Protein AF-0000000073535174 (afdb_homodimer)

Structure (mmCIF, N/CA/C/O backbone):
data_AF-0000000073535174-model_v1
#
loop_
_entity.id
_entity.type
_entity.pdbx_description
1 polymer 'Uncharacterized protein'
#
loop_
_atom_site.group_PDB
_atom_site.id
_atom_site.type_symbol
_atom_site.label_atom_id
_atom_site.label_alt_id
_atom_site.label_comp_id
_atom_site.label_asym_id
_atom_site.label_entity_id
_atom_site.label_seq_id
_atom_site.pdbx_PDB_ins_code
_atom_site.Cartn_x
_atom_site.Cartn_y
_atom_site.Cartn_z
_atom_site.occupancy
_atom_site.B_iso_or_equiv
_atom_site.auth_seq_id
_atom_site.auth_comp_id
_atom_site.auth_asym_id
_atom_site.auth_atom_id
_atom_site.pdbx_PDB_model_num
ATOM 1 N N . MET A 1 1 ? -1.772 27.062 27.25 1 88.81 1 MET A N 1
ATOM 2 C CA . MET A 1 1 ? -2.336 25.906 26.547 1 88.81 1 MET A CA 1
ATOM 3 C C . MET A 1 1 ? -1.236 25.062 25.922 1 88.81 1 MET A C 1
ATOM 5 O O . MET A 1 1 ? -0.142 25.547 25.656 1 88.81 1 MET A O 1
ATOM 9 N N . ALA A 1 2 ? -1.555 23.75 25.703 1 88.81 2 ALA A N 1
ATOM 10 C CA . ALA A 1 2 ? -0.513 22.781 25.375 1 88.81 2 ALA A CA 1
ATOM 11 C C . ALA A 1 2 ? 0.214 23.172 24.094 1 88.81 2 ALA A C 1
ATOM 13 O O . ALA A 1 2 ? 1.387 22.844 23.906 1 88.81 2 ALA A O 1
ATOM 14 N N . LEU A 1 3 ? -0.51 24.016 23.172 1 96 3 LEU A N 1
ATOM 15 C CA . LEU A 1 3 ? 0.086 24.344 21.875 1 96 3 LEU A CA 1
ATOM 16 C C . LEU A 1 3 ? 0.037 25.844 21.609 1 96 3 LEU A C 1
ATOM 18 O O . LEU A 1 3 ? -0.04 26.281 20.453 1 96 3 LEU A O 1
ATOM 22 N N . GLU A 1 4 ? 0.015 26.594 22.703 1 95.62 4 GLU A N 1
ATOM 23 C CA . GLU A 1 4 ? 0.004 28.062 22.562 1 95.62 4 GLU A CA 1
ATOM 24 C C . GLU A 1 4 ? 1.199 28.547 21.75 1 95.62 4 GLU A C 1
ATOM 26 O O . GLU A 1 4 ? 2.34 28.156 22.016 1 95.62 4 GLU A O 1
ATOM 31 N N . GLY A 1 5 ? 0.875 29.344 20.719 1 95.44 5 GLY A N 1
ATOM 32 C CA . GLY A 1 5 ? 1.923 29.953 19.922 1 95.44 5 GLY A CA 1
ATOM 33 C C . GLY A 1 5 ? 2.439 29.031 18.828 1 95.44 5 GLY A C 1
ATOM 34 O O . GLY A 1 5 ? 3.311 29.422 18.047 1 95.44 5 GLY A O 1
ATOM 35 N N . ARG A 1 6 ? 1.952 27.859 18.781 1 97.12 6 ARG A N 1
ATOM 36 C CA . ARG A 1 6 ? 2.387 26.906 17.781 1 97.12 6 ARG A CA 1
ATOM 37 C C . ARG A 1 6 ? 1.513 26.984 16.531 1 97.12 6 ARG A C 1
ATOM 39 O O . ARG A 1 6 ? 0.347 27.375 16.609 1 97.12 6 ARG A O 1
ATOM 46 N N . VAL A 1 7 ? 2.09 26.641 15.398 1 98.5 7 VAL A N 1
ATOM 47 C CA . VAL A 1 7 ? 1.38 26.625 14.125 1 98.5 7 VAL A CA 1
ATOM 48 C C . VAL A 1 7 ? 1.222 25.188 13.641 1 98.5 7 VAL A C 1
ATOM 50 O O . VAL A 1 7 ? 2.197 24.438 13.578 1 98.5 7 VAL A O 1
ATOM 53 N N . ALA A 1 8 ? -0.012 24.844 13.289 1 98.62 8 ALA A N 1
ATOM 54 C CA . ALA A 1 8 ? -0.306 23.5 12.781 1 98.62 8 ALA A CA 1
ATOM 55 C C . ALA A 1 8 ? -1.042 23.562 11.445 1 98.62 8 ALA A C 1
ATOM 57 O O . ALA A 1 8 ? -1.991 24.344 11.289 1 98.62 8 ALA A O 1
ATOM 58 N N . VAL A 1 9 ? -0.609 22.781 10.492 1 98.75 9 VAL A N 1
ATOM 59 C CA . VAL A 1 9 ? -1.338 22.594 9.242 1 98.75 9 VAL A CA 1
ATOM 60 C C . VAL A 1 9 ? -2.152 21.312 9.312 1 98.75 9 VAL A C 1
ATOM 62 O O . VAL A 1 9 ? -1.6 20.219 9.531 1 98.75 9 VAL A O 1
ATOM 65 N N . ILE A 1 10 ? -3.439 21.406 9.188 1 98.31 10 ILE A N 1
ATOM 66 C CA . ILE A 1 10 ? -4.348 20.266 9.25 1 98.31 10 ILE A CA 1
ATOM 67 C C . ILE A 1 10 ? -5.09 20.125 7.922 1 98.31 10 ILE A C 1
ATOM 69 O O . ILE A 1 10 ? -5.957 20.953 7.602 1 98.31 10 ILE A O 1
ATOM 73 N N . THR A 1 11 ? -4.797 19.109 7.191 1 97 11 THR A N 1
ATOM 74 C CA . THR A 1 11 ? -5.5 18.875 5.938 1 97 11 THR A CA 1
ATOM 75 C C . THR A 1 11 ? -6.738 18.016 6.16 1 97 11 THR A C 1
ATOM 77 O O . THR A 1 11 ? -6.875 17.375 7.207 1 97 11 THR A O 1
ATOM 80 N N . GLY A 1 12 ? -7.664 18.094 5.18 1 94.62 12 GLY A N 1
ATOM 81 C CA . GLY A 1 12 ? -8.891 17.344 5.324 1 94.62 12 GLY A CA 1
ATOM 82 C C . GLY A 1 12 ? -9.812 17.875 6.402 1 94.62 12 GLY A C 1
ATOM 83 O O . GLY A 1 12 ? -10.656 17.156 6.93 1 94.62 12 GLY A O 1
ATOM 84 N N . ALA A 1 13 ? -9.734 19.094 6.75 1 95 13 ALA A N 1
ATOM 85 C CA . ALA A 1 13 ? -10.43 19.672 7.898 1 95 13 ALA A CA 1
ATOM 86 C C . ALA A 1 13 ? -11.93 19.766 7.633 1 95 13 ALA A C 1
ATOM 88 O O . ALA A 1 13 ? -12.719 19.938 8.562 1 95 13 ALA A O 1
ATOM 89 N N . THR A 1 14 ? -12.359 19.672 6.367 1 92.88 14 THR A N 1
ATOM 90 C CA . THR A 1 14 ? -13.789 19.734 6.062 1 92.88 14 THR A CA 1
ATOM 91 C C . THR A 1 14 ? -14.461 18.391 6.301 1 92.88 14 THR A C 1
ATOM 93 O O . THR A 1 14 ? -15.688 18.297 6.309 1 92.88 14 THR A O 1
ATOM 96 N N . GLY A 1 15 ? -13.711 17.344 6.465 1 90.81 15 GLY A N 1
ATOM 97 C CA . GLY A 1 15 ? -14.25 16.031 6.793 1 90.81 15 GLY A CA 1
ATOM 98 C C . GLY A 1 15 ? -14.438 15.82 8.281 1 90.81 15 GLY A C 1
ATOM 99 O O . GLY A 1 15 ? -14.016 16.656 9.094 1 90.81 15 GLY A O 1
ATOM 100 N N . ILE A 1 16 ? -14.953 14.641 8.664 1 87.94 16 ILE A N 1
ATOM 101 C CA . ILE A 1 16 ? -15.305 14.32 10.039 1 87.94 16 ILE A CA 1
ATOM 102 C C . ILE A 1 16 ? -14.039 14.258 10.898 1 87.94 16 ILE A C 1
ATOM 104 O O . ILE A 1 16 ? -13.961 14.906 11.945 1 87.94 16 ILE A O 1
ATOM 108 N N . VAL A 1 17 ? -13.031 13.539 10.461 1 90.81 17 VAL A N 1
ATOM 109 C CA . VAL A 1 17 ? -11.812 13.305 11.234 1 90.81 17 VAL A CA 1
ATOM 110 C C . VAL A 1 17 ? -11 14.594 11.312 1 90.81 17 VAL A C 1
ATOM 112 O O . VAL A 1 17 ? -10.609 15.023 12.406 1 90.81 17 VAL A O 1
ATOM 115 N N . GLY A 1 18 ? -10.805 15.266 10.18 1 94.88 18 GLY A N 1
ATOM 116 C CA . GLY A 1 18 ? -10.016 16.484 10.141 1 94.88 18 GLY A CA 1
ATOM 117 C C . GLY A 1 18 ? -10.625 17.625 10.938 1 94.88 18 GLY A C 1
ATOM 118 O O . GLY A 1 18 ? -9.898 18.422 11.539 1 94.88 18 GLY A O 1
ATOM 119 N N . GLU A 1 19 ? -11.914 17.656 10.875 1 94.94 19 GLU A N 1
ATOM 120 C CA . GLU A 1 19 ? -12.609 18.688 11.656 1 94.94 19 GLU A CA 1
ATOM 121 C C . GLU A 1 19 ? -12.359 18.5 13.156 1 94.94 19 GLU A C 1
ATOM 123 O O . GLU A 1 19 ? -12.109 19.469 13.875 1 94.94 19 GLU A O 1
ATOM 128 N N . GLY A 1 20 ? -12.461 17.234 13.594 1 94.12 20 GLY A N 1
ATOM 129 C CA . GLY A 1 20 ? -12.188 16.938 14.984 1 94.12 20 GLY A CA 1
ATOM 130 C C . GLY A 1 20 ? -10.781 17.297 15.414 1 94.12 20 GLY A C 1
ATOM 131 O O . GLY A 1 20 ? -10.578 17.828 16.516 1 94.12 20 GLY A O 1
ATOM 132 N N . ILE A 1 21 ? -9.859 17.094 14.57 1 96.12 21 ILE A N 1
ATOM 133 C CA . ILE A 1 21 ? -8.469 17.406 14.867 1 96.12 21 ILE A CA 1
ATOM 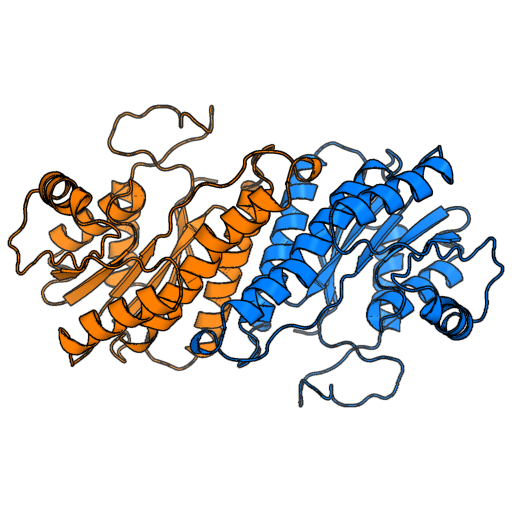134 C C . ILE A 1 21 ? -8.266 18.922 14.891 1 96.12 21 ILE A C 1
ATOM 136 O O . ILE A 1 21 ? -7.641 19.453 15.805 1 96.12 21 ILE A O 1
ATOM 140 N N . ALA A 1 22 ? -8.828 19.609 13.883 1 97.81 22 ALA A N 1
ATOM 141 C CA . ALA A 1 22 ? -8.711 21.062 13.82 1 97.81 22 ALA A CA 1
ATOM 142 C C . ALA A 1 22 ? -9.297 21.719 15.07 1 97.81 22 ALA A C 1
ATOM 144 O O . ALA A 1 22 ? -8.695 22.625 15.648 1 97.81 22 ALA A O 1
ATOM 145 N N . ARG A 1 23 ? -10.406 21.234 15.492 1 97.19 23 ARG A N 1
ATOM 146 C CA . ARG A 1 23 ? -11.047 21.75 16.703 1 97.19 23 ARG A CA 1
ATOM 147 C C . ARG A 1 23 ? -10.141 21.594 17.922 1 97.19 23 ARG A C 1
ATOM 149 O O . ARG A 1 23 ? -9.953 22.531 18.688 1 97.19 23 ARG A O 1
ATOM 156 N N . ALA A 1 24 ? -9.633 20.422 18.078 1 96.69 24 ALA A N 1
ATOM 157 C CA . ALA A 1 24 ? -8.773 20.125 19.219 1 96.69 24 ALA A CA 1
ATOM 158 C C . ALA A 1 24 ? -7.547 21.031 19.234 1 96.69 24 ALA A C 1
ATOM 160 O O . ALA A 1 24 ? -7.152 21.547 20.281 1 96.69 24 ALA A O 1
ATOM 161 N N . PHE A 1 25 ? -6.953 21.281 18.078 1 98.25 25 PHE A N 1
ATOM 162 C CA . PHE A 1 25 ? -5.75 22.109 18 1 98.25 25 PHE A CA 1
ATOM 163 C C . PHE A 1 25 ? -6.07 23.562 18.297 1 98.25 25 PHE A C 1
ATOM 165 O O . PHE A 1 25 ? -5.301 24.25 18.969 1 98.25 25 PHE A O 1
ATOM 172 N N . LEU A 1 26 ? -7.191 24.078 17.781 1 98.19 26 LEU A N 1
ATOM 173 C CA . LEU A 1 26 ? -7.629 25.422 18.109 1 98.19 26 LEU A CA 1
ATOM 174 C C . LEU A 1 26 ? -7.852 25.578 19.609 1 98.19 26 LEU A C 1
ATOM 176 O O . LEU A 1 26 ? -7.387 26.562 20.203 1 98.19 26 LEU A O 1
ATOM 180 N N . GLU A 1 27 ? -8.461 24.594 20.156 1 97.06 27 GLU A N 1
ATOM 181 C CA . GLU A 1 27 ? -8.766 24.625 21.594 1 97.06 27 GLU A CA 1
ATOM 182 C C . GLU A 1 27 ? -7.488 24.547 22.422 1 97.06 27 GLU A C 1
ATOM 184 O O . GLU A 1 27 ? -7.43 25.078 23.531 1 97.06 27 GLU A O 1
ATOM 189 N N . ALA A 1 28 ? -6.488 23.906 21.891 1 97.31 28 ALA A N 1
ATOM 190 C CA . ALA A 1 28 ? -5.215 23.766 22.594 1 97.31 28 ALA A CA 1
ATOM 191 C C . ALA A 1 28 ? -4.355 25.016 22.422 1 97.31 28 ALA A C 1
ATOM 193 O O . ALA A 1 28 ? -3.258 25.109 22.984 1 97.31 28 ALA A O 1
ATOM 194 N N . GLY A 1 29 ? -4.816 25.984 21.578 1 97.38 29 GLY A N 1
ATOM 195 C CA . GLY A 1 29 ? -4.164 27.281 21.516 1 97.38 29 GLY A CA 1
ATOM 196 C C . GLY A 1 29 ? -3.371 27.484 20.234 1 97.38 29 GLY A C 1
ATOM 197 O O . GLY A 1 29 ? -2.811 28.562 20 1 97.38 29 GLY A O 1
ATOM 198 N N . ALA A 1 30 ? -3.359 26.547 19.375 1 98.12 30 ALA A N 1
ATOM 199 C CA . ALA A 1 30 ? -2.564 26.625 18.156 1 98.12 30 ALA A CA 1
ATOM 200 C C . ALA A 1 30 ? -3.227 27.547 17.125 1 98.12 30 ALA A C 1
ATOM 202 O O . ALA A 1 30 ? -4.445 27.734 17.141 1 98.12 30 ALA A O 1
ATOM 203 N N . THR A 1 31 ? -2.428 28.172 16.312 1 98.5 31 THR A N 1
ATOM 204 C CA . THR A 1 31 ? -2.904 28.656 15.031 1 98.5 31 THR A CA 1
ATOM 205 C C . THR A 1 31 ? -3.041 27.516 14.031 1 98.5 31 THR A C 1
ATOM 207 O O . THR A 1 31 ? -2.109 26.734 13.844 1 98.5 31 THR A O 1
ATOM 210 N N . VAL A 1 32 ? -4.195 27.422 13.398 1 98.75 32 VAL A N 1
ATOM 211 C CA . VAL A 1 32 ? -4.473 26.297 12.508 1 98.75 32 VAL A CA 1
ATOM 212 C C . VAL A 1 32 ? -4.566 26.781 11.062 1 98.75 32 VAL A C 1
ATOM 214 O O . VAL A 1 32 ? -5.316 27.719 10.766 1 98.75 32 VAL A O 1
ATOM 217 N N . VAL A 1 33 ? -3.748 26.266 10.227 1 98.69 33 VAL A N 1
ATOM 218 C CA . VAL A 1 33 ? -3.91 26.375 8.781 1 98.69 33 VAL A CA 1
ATOM 219 C C . VAL A 1 33 ? -4.668 25.172 8.25 1 98.69 33 VAL A C 1
ATOM 221 O O . VAL A 1 33 ? -4.199 24.031 8.367 1 98.69 33 VAL A O 1
ATOM 224 N N . ALA A 1 34 ? -5.82 25.359 7.715 1 98.06 34 ALA A N 1
ATOM 225 C CA . ALA A 1 34 ? -6.668 24.297 7.184 1 98.06 34 ALA A CA 1
ATOM 226 C C . ALA A 1 34 ? -6.996 24.531 5.715 1 98.06 34 ALA A C 1
ATOM 228 O O . ALA A 1 34 ? -8.039 25.094 5.391 1 98.06 34 ALA A O 1
ATOM 229 N N . PRO A 1 35 ? -6.156 24.016 4.805 1 97.12 35 PRO A N 1
ATOM 230 C CA . PRO A 1 35 ? -6.449 24.219 3.383 1 97.12 35 PRO A CA 1
ATOM 231 C C . PRO A 1 35 ? -7.734 23.516 2.945 1 97.12 35 PRO A C 1
ATOM 233 O O . PRO A 1 35 ? -8.039 22.422 3.422 1 97.12 35 PRO A O 1
ATOM 236 N N . ILE A 1 36 ? -8.461 24.156 2.117 1 94.69 36 ILE A N 1
ATOM 237 C CA . ILE A 1 36 ? -9.688 23.594 1.566 1 94.69 36 ILE A CA 1
ATOM 238 C C . ILE A 1 36 ? -9.602 23.562 0.043 1 94.69 36 ILE A C 1
ATOM 240 O O . ILE A 1 36 ? -8.898 24.375 -0.565 1 94.69 36 ILE A O 1
ATOM 244 N N . ARG A 1 37 ? -10.25 22.609 -0.624 1 88 37 ARG A N 1
ATOM 245 C CA . ARG A 1 37 ? -10.133 22.406 -2.062 1 88 37 ARG A CA 1
ATOM 246 C C . ARG A 1 37 ? -11.047 23.359 -2.83 1 88 37 ARG A C 1
ATOM 248 O O . ARG A 1 37 ? -10.781 23.672 -3.992 1 88 37 ARG A O 1
ATOM 255 N N . SER A 1 38 ? -12.102 23.734 -2.148 1 87.81 38 SER A N 1
ATOM 256 C CA . SER A 1 38 ? -13.07 24.641 -2.768 1 87.81 38 SER A CA 1
ATOM 257 C C . SER A 1 38 ? -13.492 25.75 -1.8 1 87.81 38 SER A C 1
ATOM 259 O O . SER A 1 38 ? -13.773 25.469 -0.63 1 87.81 38 SER A O 1
ATOM 261 N N . ALA A 1 39 ? -13.641 26.938 -2.354 1 86.94 39 ALA A N 1
ATOM 262 C CA . ALA A 1 39 ? -13.969 28.109 -1.542 1 86.94 39 ALA A CA 1
ATOM 263 C C . ALA A 1 39 ? -15.344 27.953 -0.889 1 86.94 39 ALA A C 1
ATOM 265 O O . ALA A 1 39 ? -15.578 28.484 0.204 1 86.94 39 ALA A O 1
ATOM 266 N N . GLY A 1 40 ? -16.188 27.219 -1.513 1 90.31 40 GLY A N 1
ATOM 267 C CA . GLY A 1 40 ? -17.547 27.047 -1.026 1 90.31 40 GLY A CA 1
ATOM 268 C C . GLY A 1 40 ? -17.625 26.312 0.297 1 90.31 40 GLY A C 1
ATOM 269 O O . GLY A 1 40 ? -18.641 26.375 0.989 1 90.31 40 GLY A O 1
ATOM 270 N N . LYS A 1 41 ? -16.578 25.781 0.763 1 91.31 41 LYS A N 1
ATOM 271 C CA . LYS A 1 41 ? -16.594 24.984 1.982 1 91.31 41 LYS A CA 1
ATOM 272 C C . LYS A 1 41 ? -16.062 25.781 3.172 1 91.31 41 LYS A C 1
ATOM 274 O O . LYS A 1 41 ? -16.125 25.328 4.312 1 91.31 41 LYS A O 1
ATOM 279 N N . GLU A 1 42 ? -15.531 26.969 2.969 1 94 42 GLU A N 1
ATOM 280 C CA . GLU A 1 42 ? -14.859 27.734 4.02 1 94 42 GLU A CA 1
ATOM 281 C C . GLU A 1 42 ? -15.844 28.156 5.109 1 94 42 GLU A C 1
ATOM 283 O O . GLU A 1 42 ? -15.586 27.969 6.297 1 94 42 GLU A O 1
ATOM 288 N N . ALA A 1 43 ? -16.953 28.719 4.703 1 94.44 43 ALA A N 1
ATOM 289 C CA . ALA A 1 43 ? -17.938 29.203 5.672 1 94.44 43 ALA A CA 1
ATOM 290 C C . ALA A 1 43 ? -18.438 28.078 6.57 1 94.44 43 ALA A C 1
ATOM 292 O O . ALA A 1 43 ? -18.547 28.25 7.789 1 94.44 43 ALA A O 1
ATOM 293 N N . GLY A 1 44 ? -18.734 26.953 5.949 1 94.88 44 GLY A N 1
ATOM 294 C CA . GLY A 1 44 ? -19.156 25.797 6.723 1 94.88 44 GLY A CA 1
ATOM 295 C C . GLY A 1 44 ? -18.109 25.312 7.707 1 94.88 44 GLY A C 1
ATOM 296 O O . GLY A 1 44 ? -18.422 25 8.859 1 94.88 44 GLY A O 1
ATOM 297 N N . LEU A 1 45 ? -16.891 25.297 7.305 1 95.5 45 LEU A N 1
ATOM 298 C CA . LEU A 1 45 ? -15.805 24.859 8.18 1 95.5 45 LEU A CA 1
ATOM 299 C C . LEU A 1 45 ? -15.633 25.828 9.352 1 95.5 45 LEU A C 1
ATOM 301 O O . LEU A 1 45 ? -15.516 25.406 10.5 1 95.5 45 LEU A O 1
ATOM 305 N N . ARG A 1 46 ? -15.57 27.141 9.094 1 96.5 46 ARG A N 1
ATOM 306 C CA . ARG A 1 46 ? -15.406 28.156 10.141 1 96.5 46 ARG A CA 1
ATOM 307 C C . ARG A 1 46 ? -16.516 28.047 11.172 1 96.5 46 ARG A C 1
ATOM 309 O O . ARG A 1 46 ? -16.266 28.109 12.375 1 96.5 46 ARG A O 1
ATOM 316 N N . ALA A 1 47 ? -17.75 27.844 10.664 1 96.06 47 ALA A N 1
ATOM 317 C CA . ALA A 1 47 ? -18.891 27.703 11.57 1 96.06 47 ALA A CA 1
ATOM 318 C C . ALA A 1 47 ? -18.766 26.453 12.43 1 96.06 47 ALA A C 1
ATOM 320 O O . ALA A 1 47 ? -19 26.5 13.641 1 96.06 47 ALA A O 1
ATOM 321 N N . ALA A 1 48 ? -18.375 25.375 11.789 1 94.06 48 ALA A N 1
ATOM 322 C CA . ALA A 1 48 ? -18.234 24.094 12.492 1 94.06 48 ALA A CA 1
ATOM 323 C C . ALA A 1 48 ? -17.188 24.188 13.594 1 94.06 48 ALA A C 1
ATOM 325 O O . ALA A 1 48 ? -17.281 23.516 14.625 1 94.06 48 ALA A O 1
ATOM 326 N N . LEU A 1 49 ? -16.234 25.078 13.391 1 96.81 49 LEU A N 1
ATOM 327 C CA . LEU A 1 49 ? -15.117 25.188 14.328 1 96.81 49 LEU A CA 1
ATOM 328 C C . LEU A 1 49 ? -15.336 26.328 15.305 1 96.81 49 LEU A C 1
ATOM 330 O O . LEU A 1 49 ? -14.422 26.719 16.031 1 96.81 49 LEU A O 1
ATOM 334 N N . GLY A 1 50 ? -16.5 26.938 15.281 1 95.69 50 GLY A N 1
ATOM 335 C CA . GLY A 1 50 ? -16.875 27.953 16.25 1 95.69 50 GLY A CA 1
ATOM 336 C C . GLY A 1 50 ? -16.484 29.359 15.836 1 95.69 50 GLY A C 1
ATOM 337 O O . GLY A 1 50 ? -16.281 30.234 16.688 1 95.69 50 GLY A O 1
ATOM 338 N N . SER A 1 51 ? -16.172 29.531 14.602 1 95.31 51 SER A N 1
ATOM 339 C CA . SER A 1 51 ? -15.867 30.828 13.984 1 95.31 51 SER A CA 1
ATOM 340 C C . SER A 1 51 ? -14.719 31.516 14.703 1 95.31 51 SER A C 1
ATOM 342 O O . SER A 1 51 ? -14.844 32.688 15.117 1 95.31 51 SER A O 1
ATOM 344 N N . PRO A 1 52 ? -13.648 30.844 14.859 1 96.31 52 PRO A N 1
ATOM 345 C CA . PRO A 1 52 ? -12.484 31.484 15.484 1 96.31 52 PRO A CA 1
ATOM 346 C C . PRO A 1 52 ? -11.984 32.688 14.688 1 96.31 52 PRO A C 1
ATOM 348 O O . PRO A 1 52 ? -12.328 32.844 13.508 1 96.31 52 PRO A O 1
ATOM 351 N N . PRO A 1 53 ? -11.188 33.594 15.383 1 95.44 53 PRO A N 1
ATOM 352 C CA . PRO A 1 53 ? -10.602 34.719 14.656 1 95.44 53 PRO A CA 1
ATOM 353 C C . PRO A 1 53 ? -9.797 34.281 13.438 1 95.44 53 PRO A C 1
ATOM 355 O O . PRO A 1 53 ? -9.219 33.188 13.43 1 95.44 53 PRO A O 1
ATOM 358 N N . ALA A 1 54 ? -9.734 35.125 12.398 1 94.75 54 ALA A N 1
ATOM 359 C CA . ALA A 1 54 ? -9.086 34.844 11.125 1 94.75 54 ALA A CA 1
ATOM 360 C C . ALA A 1 54 ? -7.598 34.562 11.32 1 94.75 54 ALA A C 1
ATOM 362 O O . ALA A 1 54 ? -7 33.781 10.562 1 94.75 54 ALA A O 1
ATOM 363 N N . GLU A 1 55 ? -7.043 35.156 12.352 1 95.69 55 GLU A N 1
ATOM 364 C CA . GLU A 1 55 ? -5.617 34.969 12.617 1 95.69 55 GLU A CA 1
ATOM 365 C C . GLU A 1 55 ? -5.332 33.594 13.203 1 95.69 55 GLU A C 1
ATOM 367 O O . GLU A 1 55 ? -4.191 33.125 13.164 1 95.69 55 GLU A O 1
ATOM 372 N N . ARG A 1 56 ? -6.371 32.969 13.75 1 97.62 56 ARG A N 1
ATOM 373 C CA . ARG A 1 56 ? -6.195 31.688 14.414 1 97.62 56 ARG A CA 1
ATOM 374 C C . ARG A 1 56 ? -6.57 30.531 13.492 1 97.62 56 ARG A C 1
ATOM 376 O O . ARG A 1 56 ? -6.168 29.391 13.719 1 97.62 56 ARG A O 1
ATOM 383 N N . LEU A 1 57 ? -7.414 30.797 12.555 1 98.44 57 LEU A N 1
ATOM 384 C CA . LEU A 1 57 ? -7.797 29.828 11.531 1 98.44 57 LEU A CA 1
ATOM 385 C C . LEU A 1 57 ? -7.609 30.406 10.133 1 98.44 57 LEU A C 1
ATOM 387 O O . LEU A 1 57 ? -8.312 31.344 9.742 1 98.44 57 LEU A O 1
ATOM 391 N N . ILE A 1 58 ? -6.664 29.891 9.461 1 98.12 58 ILE A N 1
ATOM 392 C CA . ILE A 1 58 ? -6.34 30.297 8.102 1 98.12 58 ILE A CA 1
ATOM 393 C C . ILE A 1 58 ? -6.742 29.188 7.125 1 98.12 58 ILE A C 1
ATOM 395 O O . ILE A 1 58 ? -6.367 28.031 7.305 1 98.12 58 ILE A O 1
ATOM 399 N N . THR A 1 59 ? -7.496 29.516 6.062 1 97.69 59 THR A N 1
ATOM 400 C CA . THR A 1 59 ? -8.055 28.5 5.172 1 97.69 59 THR A CA 1
ATOM 401 C C . THR A 1 59 ? -7.684 28.797 3.723 1 97.69 59 THR A C 1
ATOM 403 O O . THR A 1 59 ? -8.555 29.109 2.904 1 97.69 59 THR A O 1
ATOM 406 N N . PRO A 1 60 ? -6.422 28.594 3.336 1 97.12 60 PRO A N 1
ATOM 407 C CA . PRO A 1 60 ? -6.121 28.781 1.913 1 97.12 60 PRO A CA 1
ATOM 408 C C . PRO A 1 60 ? -6.922 27.828 1.019 1 97.12 60 PRO A C 1
ATOM 410 O O . PRO A 1 60 ? -7.168 26.688 1.392 1 97.12 60 PRO A O 1
ATOM 413 N N . VAL A 1 61 ? -7.32 28.328 -0.165 1 95.69 61 VAL A N 1
ATOM 414 C CA . VAL A 1 61 ? -8.078 27.531 -1.133 1 95.69 61 VAL A CA 1
ATOM 415 C C . VAL A 1 61 ? -7.133 26.969 -2.188 1 95.69 61 VAL A C 1
ATOM 417 O O . VAL A 1 61 ? -6.645 27.703 -3.055 1 95.69 61 VAL A O 1
ATOM 420 N N . GLU A 1 62 ? -6.832 25.703 -2.076 1 93.44 62 GLU A N 1
ATOM 421 C CA . GLU A 1 62 ? -5.922 25 -2.971 1 93.44 62 GLU A CA 1
ATOM 422 C C . GLU A 1 62 ? -6.328 23.531 -3.137 1 93.44 62 GLU A C 1
ATOM 424 O O . GLU A 1 62 ? -6.578 22.844 -2.148 1 93.44 62 GLU A O 1
ATOM 429 N N . ASP A 1 63 ? -6.441 23.094 -4.449 1 91.75 63 ASP A N 1
ATOM 430 C CA . ASP A 1 63 ? -6.617 21.656 -4.676 1 91.75 63 ASP A CA 1
ATOM 431 C C . ASP A 1 63 ? -5.289 20.922 -4.543 1 91.75 63 ASP A C 1
ATOM 433 O O . ASP A 1 63 ? -4.52 20.828 -5.504 1 91.75 63 ASP A O 1
ATOM 437 N N . TYR A 1 64 ? -5.082 20.328 -3.408 1 90.94 64 TYR A N 1
ATOM 438 C CA . TYR A 1 64 ? -3.787 19.719 -3.133 1 90.94 64 TYR A CA 1
ATOM 439 C C . TYR A 1 64 ? -3.828 18.219 -3.393 1 90.94 64 TYR A C 1
ATOM 441 O O . TYR A 1 64 ? -3.023 17.469 -2.842 1 90.94 64 TYR A O 1
ATOM 449 N N . SER A 1 65 ? -4.812 17.719 -4.227 1 88.06 65 SER A N 1
ATOM 450 C CA . SER A 1 65 ? -4.918 16.297 -4.527 1 88.06 65 SER A CA 1
ATOM 451 C C . SER A 1 65 ? -3.932 15.883 -5.613 1 88.06 65 SER A C 1
ATOM 453 O O . SER A 1 65 ? -3.834 14.703 -5.953 1 88.06 65 SER A O 1
ATOM 455 N N . HIS A 1 66 ? -3.297 16.828 -6.191 1 92.31 66 HIS A N 1
ATOM 456 C CA . HIS A 1 66 ? -2.246 16.578 -7.168 1 92.31 66 HIS A CA 1
ATOM 457 C C . HIS A 1 66 ? -0.984 17.359 -6.848 1 92.31 66 HIS A C 1
ATOM 459 O O . HIS A 1 66 ? -1.035 18.344 -6.102 1 92.31 66 HIS A O 1
ATOM 465 N N . ILE A 1 67 ? 0.078 16.984 -7.422 1 92.69 67 ILE A N 1
ATOM 466 C CA . ILE A 1 67 ? 1.406 17.438 -7.035 1 92.69 67 ILE A CA 1
ATOM 467 C C . ILE A 1 67 ? 1.494 18.953 -7.199 1 92.69 67 ILE A C 1
ATOM 469 O O . ILE A 1 67 ? 1.983 19.656 -6.309 1 92.69 67 ILE A O 1
ATOM 473 N N . GLU A 1 68 ? 1.001 19.516 -8.273 1 93.81 68 GLU A N 1
ATOM 474 C CA . GLU A 1 68 ? 1.11 20.938 -8.523 1 93.81 68 GLU A CA 1
ATOM 475 C C . GLU A 1 68 ? 0.321 21.75 -7.496 1 93.81 68 GLU A C 1
ATOM 477 O O . GLU A 1 68 ? 0.805 22.766 -6.988 1 93.81 68 GLU A O 1
ATOM 482 N N . GLY A 1 69 ? -0.887 21.328 -7.266 1 94.81 69 GLY A N 1
ATOM 483 C CA . GLY A 1 69 ? -1.68 22 -6.242 1 94.81 69 GLY A CA 1
ATOM 484 C C . GLY A 1 69 ? -1.062 21.906 -4.859 1 94.81 69 GLY A C 1
ATOM 485 O O . GLY A 1 69 ? -1.069 22.891 -4.109 1 94.81 69 GLY A O 1
ATOM 486 N N . ALA A 1 70 ? -0.556 20.781 -4.512 1 96.31 70 ALA A N 1
ATOM 487 C CA . ALA A 1 70 ? 0.122 20.609 -3.229 1 96.31 70 ALA A CA 1
ATOM 488 C C . ALA A 1 70 ? 1.348 21.516 -3.131 1 96.31 70 ALA A C 1
ATOM 490 O O . ALA A 1 70 ? 1.62 22.094 -2.072 1 96.31 70 ALA A O 1
ATOM 491 N N . LYS A 1 71 ? 2.041 21.625 -4.207 1 96.31 71 LYS A N 1
ATOM 492 C CA . LYS A 1 71 ? 3.197 22.516 -4.242 1 96.31 71 LYS A CA 1
ATOM 493 C C . LYS A 1 71 ? 2.787 23.969 -3.963 1 96.31 71 LYS A C 1
ATOM 495 O O . LYS A 1 71 ? 3.467 24.672 -3.221 1 96.31 71 LYS A O 1
ATOM 500 N N . HIS A 1 72 ? 1.745 24.391 -4.57 1 97.5 72 HIS A N 1
ATOM 501 C CA . HIS A 1 72 ? 1.242 25.734 -4.328 1 97.5 72 HIS A CA 1
ATOM 502 C C . HIS A 1 72 ? 0.882 25.922 -2.859 1 97.5 72 HIS A C 1
ATOM 504 O O . HIS A 1 72 ? 1.154 26.984 -2.285 1 97.5 72 HIS A O 1
ATOM 510 N N . LEU A 1 73 ? 0.264 24.922 -2.301 1 97.81 73 LEU A N 1
ATOM 511 C CA . LEU A 1 73 ? -0.038 24.969 -0.875 1 97.81 73 LEU A CA 1
ATOM 512 C C . LEU A 1 73 ? 1.238 25.109 -0.054 1 97.81 73 LEU A C 1
ATOM 514 O O . LEU A 1 73 ? 1.297 25.922 0.87 1 97.81 73 LEU A O 1
ATOM 518 N N . GLY A 1 74 ? 2.23 24.344 -0.374 1 98.19 74 GLY A N 1
ATOM 519 C CA . GLY A 1 74 ? 3.514 24.453 0.299 1 98.19 74 GLY A CA 1
ATOM 520 C C . GLY A 1 74 ? 4.125 25.828 0.212 1 98.19 74 GLY A C 1
ATOM 521 O O . GLY A 1 74 ? 4.641 26.359 1.203 1 98.19 74 GLY A O 1
ATOM 522 N N . VAL A 1 75 ? 4.062 26.406 -0.971 1 98.12 75 VAL A N 1
ATOM 523 C CA . VAL A 1 75 ? 4.598 27.75 -1.184 1 98.12 75 VAL A CA 1
ATOM 524 C C . VAL A 1 75 ? 3.828 28.75 -0.327 1 98.12 75 VAL A C 1
ATOM 526 O O . VAL A 1 75 ? 4.43 29.594 0.347 1 98.12 75 VAL A O 1
ATOM 529 N N . TYR A 1 76 ? 2.57 28.625 -0.339 1 98.12 76 TYR A N 1
ATOM 530 C CA . TYR A 1 76 ? 1.736 29.531 0.456 1 98.12 76 TYR A CA 1
ATOM 531 C C . TYR A 1 76 ? 2.111 29.453 1.931 1 98.12 76 TYR A C 1
ATOM 533 O O . TYR A 1 76 ? 2.354 30.484 2.566 1 98.12 76 TYR A O 1
ATOM 541 N N . VAL A 1 77 ? 2.143 28.25 2.471 1 98.5 77 VAL A N 1
ATOM 542 C CA . VAL A 1 77 ? 2.438 28.047 3.887 1 98.5 77 VAL A CA 1
ATOM 543 C C . VAL A 1 77 ? 3.859 28.516 4.188 1 98.5 77 VAL A C 1
ATOM 545 O O . VAL A 1 77 ? 4.098 29.172 5.207 1 98.5 77 VAL A O 1
ATOM 548 N N . GLY A 1 78 ? 4.777 28.234 3.297 1 98.12 78 GLY A N 1
ATOM 549 C CA . GLY A 1 78 ? 6.168 28.625 3.473 1 98.12 78 GLY A CA 1
ATOM 550 C C . GLY A 1 78 ? 6.359 30.125 3.5 1 98.12 78 GLY A C 1
ATOM 551 O O . GLY A 1 78 ? 7.18 30.641 4.266 1 98.12 78 GLY A O 1
ATOM 552 N N . VAL A 1 79 ? 5.672 30.812 2.627 1 98.12 79 VAL A N 1
ATOM 553 C CA . VAL A 1 79 ? 5.766 32.281 2.555 1 98.12 79 VAL A CA 1
ATOM 554 C C . VAL A 1 79 ? 5.141 32.875 3.803 1 98.12 79 VAL A C 1
ATOM 556 O O . VAL A 1 79 ? 5.668 33.844 4.355 1 98.12 79 VAL A O 1
ATOM 559 N N . LYS A 1 80 ? 4.082 32.344 4.254 1 97.75 80 LYS A N 1
ATOM 560 C CA . LYS A 1 80 ? 3.367 32.875 5.402 1 97.75 80 LYS A CA 1
ATOM 561 C C . LYS A 1 80 ? 4.117 32.594 6.703 1 97.75 80 LYS A C 1
ATOM 563 O O . LYS A 1 80 ? 4.141 33.438 7.602 1 97.75 80 LYS A O 1
ATOM 568 N N . PHE A 1 81 ? 4.613 31.453 6.812 1 98 81 PHE A N 1
ATOM 569 C CA . PHE A 1 81 ? 5.359 31.047 7.996 1 98 81 PHE A CA 1
ATOM 570 C C . PHE A 1 81 ? 6.824 30.797 7.656 1 98 81 PHE A C 1
ATOM 572 O O . PHE A 1 81 ? 7.258 29.641 7.566 1 98 81 PHE A O 1
ATOM 579 N N . LYS A 1 82 ? 7.625 31.781 7.613 1 96.81 82 LYS A N 1
ATOM 580 C CA . LYS A 1 82 ? 9 31.766 7.109 1 96.81 82 LYS A CA 1
ATOM 581 C C . LYS A 1 82 ? 9.898 30.922 7.996 1 96.81 82 LYS A C 1
ATOM 583 O O . LYS A 1 82 ? 10.883 30.344 7.52 1 96.81 82 LYS A O 1
ATOM 588 N N . ASP A 1 83 ? 9.562 30.828 9.258 1 96.31 83 ASP A N 1
ATOM 589 C CA . ASP A 1 83 ? 10.391 30.062 10.18 1 96.31 83 ASP A CA 1
ATOM 590 C C . ASP A 1 83 ? 9.984 28.594 10.195 1 96.31 83 ASP A C 1
ATOM 592 O O . ASP A 1 83 ? 10.609 27.766 10.867 1 96.31 83 ASP A O 1
ATOM 596 N N . GLY A 1 84 ? 8.891 28.266 9.508 1 98 84 GLY A N 1
ATOM 597 C CA . GLY A 1 84 ? 8.375 26.891 9.492 1 98 84 GLY A CA 1
ATOM 598 C C . GLY A 1 84 ? 7.137 26.719 10.344 1 98 84 GLY A C 1
ATOM 599 O O . GLY A 1 84 ? 6.676 27.656 10.984 1 98 84 GLY A O 1
ATOM 600 N N . VAL A 1 85 ? 6.613 25.578 10.289 1 98.62 85 VAL A N 1
ATOM 601 C CA . VAL A 1 85 ? 5.445 25.234 11.094 1 98.62 85 VAL A CA 1
ATOM 602 C C . VAL A 1 85 ? 5.824 24.188 12.133 1 98.62 85 VAL A C 1
ATOM 604 O O . VAL A 1 85 ? 6.84 23.5 11.992 1 98.62 85 VAL A O 1
ATOM 607 N N . ASP A 1 86 ? 5.023 24.062 13.141 1 97.81 86 ASP A N 1
ATOM 608 C CA . ASP A 1 86 ? 5.336 23.172 14.242 1 97.81 86 ASP A CA 1
ATOM 609 C C . ASP A 1 86 ? 4.785 21.766 13.984 1 97.81 86 ASP A C 1
ATOM 611 O O . ASP A 1 86 ? 5.457 20.766 14.266 1 97.81 86 ASP A O 1
ATOM 615 N N . HIS A 1 87 ? 3.6 21.703 13.469 1 97.75 87 HIS A N 1
ATOM 616 C CA . HIS A 1 87 ? 2.939 20.422 13.297 1 97.75 87 HIS A CA 1
ATOM 617 C C . HIS A 1 87 ? 2.205 20.344 11.961 1 97.75 87 HIS A C 1
ATOM 619 O O . HIS A 1 87 ? 1.62 21.344 11.516 1 97.75 87 HIS A O 1
ATOM 625 N N . VAL A 1 88 ? 2.248 19.25 11.367 1 98.25 88 VAL A N 1
ATOM 626 C CA . VAL A 1 88 ? 1.38 18.891 10.258 1 98.25 88 VAL A CA 1
ATOM 627 C C . VAL A 1 88 ? 0.599 17.625 10.602 1 98.25 88 VAL A C 1
ATOM 629 O O . VAL A 1 88 ? 1.173 16.641 11.078 1 98.25 88 VAL A O 1
ATOM 632 N N . VAL A 1 89 ? -0.687 17.656 10.461 1 97.56 89 VAL A N 1
ATOM 633 C CA . VAL A 1 89 ? -1.525 16.469 10.531 1 97.56 89 VAL A CA 1
ATOM 634 C C . VAL A 1 89 ? -2.189 16.234 9.18 1 97.56 89 VAL A C 1
ATOM 636 O O . VAL A 1 89 ? -3.074 16.984 8.766 1 97.56 89 VAL A O 1
ATOM 639 N N . ALA A 1 90 ? -1.762 15.219 8.539 1 96.94 90 ALA A N 1
ATOM 640 C CA . ALA A 1 90 ? -2.197 14.922 7.18 1 96.94 90 ALA A CA 1
ATOM 641 C C . ALA A 1 90 ? -3.354 13.922 7.18 1 96.94 90 ALA A C 1
ATOM 643 O O . ALA A 1 90 ? -3.143 12.719 7.328 1 96.94 90 ALA A O 1
ATOM 644 N N . CYS A 1 91 ? -4.488 14.453 7.016 1 92.06 91 CYS A N 1
ATOM 645 C CA . CYS A 1 91 ? -5.707 13.672 6.836 1 92.06 91 CYS A CA 1
ATOM 646 C C . CYS A 1 91 ? -6.152 13.68 5.379 1 92.06 91 CYS A C 1
ATOM 648 O O . CYS A 1 91 ? -6.195 14.734 4.746 1 92.06 91 CYS A O 1
ATOM 650 N N . THR A 1 92 ? -6.293 12.461 4.887 1 80.19 92 THR A N 1
ATOM 651 C CA . THR A 1 92 ? -6.805 12.375 3.523 1 80.19 92 THR A CA 1
ATOM 652 C C . THR A 1 92 ? -8.148 11.648 3.498 1 80.19 92 THR A C 1
ATOM 654 O O . THR A 1 92 ? -8.391 10.758 4.312 1 80.19 92 THR A O 1
ATOM 657 N N . GLY A 1 93 ? -8.969 12.211 2.758 1 74.19 93 GLY A N 1
ATOM 658 C CA . GLY A 1 93 ? -10.242 11.562 2.51 1 74.19 93 GLY A CA 1
ATOM 659 C C . GLY A 1 93 ? -10.289 10.805 1.196 1 74.19 93 GLY A C 1
ATOM 660 O O . GLY A 1 93 ? -9.242 10.406 0.672 1 74.19 93 GLY A O 1
ATOM 661 N N . GLY A 1 94 ? -11.391 10.484 0.844 1 70.31 94 GLY A N 1
ATOM 662 C CA . GLY A 1 94 ? -11.625 9.898 -0.466 1 70.31 94 GLY A CA 1
ATOM 663 C C . GLY A 1 94 ? -12.414 8.602 -0.406 1 70.31 94 GLY A C 1
ATOM 664 O O . GLY A 1 94 ? -12.453 7.938 0.632 1 70.31 94 GLY A O 1
ATOM 665 N N . MET A 1 95 ? -13.023 8.383 -1.463 1 73.31 95 MET A N 1
ATOM 666 C CA . MET A 1 95 ? -13.883 7.207 -1.607 1 73.31 95 MET A CA 1
ATOM 667 C C . MET A 1 95 ? -13.07 5.984 -2.008 1 73.31 95 MET A C 1
ATOM 669 O O . MET A 1 95 ? -12.109 6.094 -2.773 1 73.31 95 MET A O 1
ATOM 673 N N . VAL A 1 96 ? -13.289 4.941 -1.364 1 84.12 96 VAL A N 1
ATOM 674 C CA . VAL A 1 96 ? -12.672 3.672 -1.729 1 84.12 96 VAL A CA 1
ATOM 675 C C . VAL A 1 96 ? -13.758 2.66 -2.1 1 84.12 96 VAL A C 1
ATOM 677 O O . VAL A 1 96 ? -14.734 2.496 -1.37 1 84.12 96 VAL A O 1
ATOM 680 N N . GLN A 1 97 ? -13.625 2.113 -3.266 1 83 97 GLN A N 1
ATOM 681 C CA . GLN A 1 97 ? -14.539 1.053 -3.688 1 83 97 GLN A CA 1
ATOM 682 C C . GLN A 1 97 ? -14.594 -0.067 -2.652 1 83 97 GLN A C 1
ATOM 684 O O . GLN A 1 97 ? -13.555 -0.586 -2.234 1 83 97 GLN A O 1
ATOM 689 N N . MET A 1 98 ? -15.789 -0.337 -2.275 1 83.5 98 MET A N 1
ATOM 690 C CA . MET A 1 98 ? -15.969 -1.477 -1.38 1 83.5 98 MET A CA 1
ATOM 691 C C . MET A 1 98 ? -16.094 -2.775 -2.17 1 83.5 98 MET A C 1
ATOM 693 O O . MET A 1 98 ? -16.516 -2.766 -3.328 1 83.5 98 MET A O 1
ATOM 697 N N . GLY A 1 99 ? -15.703 -3.875 -1.508 1 88.56 99 GLY A N 1
ATOM 698 C CA . GLY A 1 99 ? -15.852 -5.18 -2.137 1 88.56 99 GLY A CA 1
ATOM 699 C C . GLY A 1 99 ? -14.656 -6.082 -1.925 1 88.56 99 GLY A C 1
ATOM 700 O O . GLY A 1 99 ? -13.695 -5.703 -1.252 1 88.56 99 GLY A O 1
ATOM 701 N N . LEU A 1 100 ? -14.828 -7.242 -2.473 1 92.06 100 LEU A N 1
ATOM 702 C CA . LEU A 1 100 ? -13.781 -8.258 -2.412 1 92.06 100 LEU A CA 1
ATOM 703 C C . LEU A 1 100 ? -12.664 -7.941 -3.4 1 92.06 100 LEU A C 1
ATOM 705 O O . LEU A 1 100 ? -12.82 -7.078 -4.27 1 92.06 100 LEU A O 1
ATOM 709 N N . VAL A 1 101 ? -11.539 -8.664 -3.197 1 93.81 101 VAL A N 1
ATOM 710 C CA . VAL A 1 101 ? -10.422 -8.5 -4.117 1 93.81 101 VAL A CA 1
ATOM 711 C C . VAL A 1 101 ? -10.883 -8.742 -5.551 1 93.81 101 VAL A C 1
ATOM 713 O O . VAL A 1 101 ? -10.508 -8.008 -6.469 1 93.81 101 VAL A O 1
ATOM 716 N N . THR A 1 102 ? -11.812 -9.688 -5.773 1 92.88 102 THR A N 1
ATOM 717 C CA . THR A 1 102 ? -12.281 -10.086 -7.094 1 92.88 102 THR A CA 1
ATOM 718 C C . THR A 1 102 ? -13.156 -9 -7.707 1 92.88 102 THR A C 1
ATOM 720 O O . THR A 1 102 ? -13.445 -9.023 -8.906 1 92.88 102 THR A O 1
ATOM 723 N N . GLN A 1 103 ? -13.523 -8.055 -6.918 1 93.38 103 GLN A N 1
ATOM 724 C CA . GLN A 1 103 ? -14.461 -7.043 -7.383 1 93.38 103 GLN A CA 1
ATOM 725 C C . GLN A 1 103 ? -13.742 -5.719 -7.66 1 93.38 103 GLN A C 1
ATOM 727 O O . GLN A 1 103 ? -14.359 -4.77 -8.148 1 93.38 103 GLN A O 1
ATOM 732 N N . ILE A 1 104 ? -12.492 -5.707 -7.359 1 94.94 104 ILE A N 1
ATOM 733 C CA . ILE A 1 104 ? -11.734 -4.484 -7.602 1 94.94 104 ILE A CA 1
ATOM 734 C C . ILE A 1 104 ? -11.625 -4.23 -9.102 1 94.94 104 ILE A C 1
ATOM 736 O O . ILE A 1 104 ? -11.258 -5.129 -9.867 1 94.94 104 ILE A O 1
ATOM 740 N N . THR A 1 105 ? -12.023 -3.055 -9.562 1 95.94 105 THR A N 1
ATOM 741 C CA . THR A 1 105 ? -11.867 -2.629 -10.945 1 95.94 105 THR A CA 1
ATOM 742 C C . THR A 1 105 ? -10.633 -1.742 -11.102 1 95.94 105 THR A C 1
ATOM 744 O O . THR A 1 105 ? -10.141 -1.178 -10.125 1 95.94 105 THR A O 1
ATOM 747 N N . THR A 1 106 ? -10.156 -1.689 -12.359 1 96.12 106 THR A N 1
ATOM 748 C CA . THR A 1 106 ? -9.031 -0.802 -12.633 1 96.12 106 THR A CA 1
ATOM 749 C C . THR A 1 106 ? -9.375 0.637 -12.258 1 96.12 106 THR A C 1
ATOM 751 O O . THR A 1 106 ? -8.555 1.348 -11.68 1 96.12 106 THR A O 1
ATOM 754 N N . GLU A 1 107 ? -10.547 1.037 -12.609 1 95.69 107 GLU A N 1
ATOM 755 C CA . GLU A 1 107 ? -10.992 2.393 -12.305 1 95.69 107 GLU A CA 1
ATOM 756 C C . GLU A 1 107 ? -11.055 2.623 -10.797 1 95.69 107 GLU A C 1
ATOM 758 O O . GLU A 1 107 ? -10.586 3.648 -10.297 1 95.69 107 GLU A O 1
ATOM 763 N N . GLY A 1 108 ? -11.648 1.721 -10.047 1 94.88 108 GLY A N 1
ATOM 764 C CA . GLY A 1 108 ? -11.703 1.816 -8.602 1 94.88 108 GLY A CA 1
ATOM 765 C C . GLY A 1 108 ? -10.336 1.873 -7.953 1 94.88 108 GLY A C 1
ATOM 766 O O . GLY A 1 108 ? -10.102 2.666 -7.039 1 94.88 108 GLY A O 1
ATOM 767 N N . PHE A 1 109 ? -9.477 1.069 -8.461 1 96.56 109 PHE A N 1
ATOM 768 C CA . PHE A 1 109 ? -8.109 1.039 -7.973 1 96.56 109 PHE A CA 1
ATOM 769 C C . PHE A 1 109 ? -7.422 2.383 -8.195 1 96.56 109 PHE A C 1
ATOM 771 O O . PHE A 1 109 ? -6.855 2.961 -7.266 1 96.56 109 PHE A O 1
ATOM 778 N N . ASN A 1 110 ? -7.488 2.82 -9.43 1 96 110 ASN A N 1
ATOM 779 C CA . ASN A 1 110 ? -6.832 4.078 -9.766 1 96 110 ASN A CA 1
ATOM 780 C C . ASN A 1 110 ? -7.367 5.234 -8.93 1 96 110 ASN A C 1
ATOM 782 O O . ASN A 1 110 ? -6.594 6.062 -8.438 1 96 110 ASN A O 1
ATOM 786 N N . GLN A 1 111 ? -8.602 5.285 -8.797 1 94.19 111 GLN A N 1
ATOM 787 C CA . GLN A 1 111 ? -9.219 6.352 -8.008 1 94.19 111 GLN A CA 1
ATOM 788 C C . GLN A 1 111 ? -8.758 6.297 -6.555 1 94.19 111 GLN A C 1
ATOM 790 O O . GLN A 1 111 ? -8.375 7.316 -5.98 1 94.19 111 GLN A O 1
ATOM 795 N N . ALA A 1 112 ? -8.781 5.133 -5.949 1 93.44 112 ALA A N 1
ATOM 796 C CA . ALA A 1 112 ? -8.398 4.965 -4.551 1 93.44 112 ALA A CA 1
ATOM 797 C C . ALA A 1 112 ? -6.93 5.328 -4.344 1 93.44 112 ALA A C 1
ATOM 799 O O . ALA A 1 112 ? -6.586 6.047 -3.398 1 93.44 112 ALA A O 1
ATOM 800 N N . MET A 1 113 ? -6.09 4.832 -5.238 1 95.81 113 MET A N 1
ATOM 801 C CA . MET A 1 113 ? -4.66 5.105 -5.121 1 95.81 113 MET A CA 1
ATOM 802 C C . MET A 1 113 ? -4.375 6.594 -5.285 1 95.81 113 MET A C 1
ATOM 804 O O . MET A 1 113 ? -3.506 7.145 -4.605 1 95.81 113 MET A O 1
ATOM 808 N N . HIS A 1 114 ? -5.059 7.191 -6.152 1 94.12 114 HIS A N 1
ATOM 809 C CA . HIS A 1 114 ? -4.859 8.617 -6.375 1 94.12 114 HIS A CA 1
ATOM 810 C C . HIS A 1 114 ? -5.352 9.438 -5.188 1 94.12 114 HIS A C 1
ATOM 812 O O . HIS A 1 114 ? -4.617 10.273 -4.66 1 94.12 114 HIS A O 1
ATOM 818 N N . ASP A 1 115 ? -6.492 9.172 -4.758 1 90.31 115 ASP A N 1
ATOM 819 C CA . ASP A 1 115 ? -7.121 10 -3.73 1 90.31 115 ASP A CA 1
ATOM 820 C C . ASP A 1 115 ? -6.473 9.773 -2.367 1 90.31 115 ASP A C 1
ATOM 822 O O . ASP A 1 115 ? -6.188 10.727 -1.641 1 90.31 115 ASP A O 1
ATOM 826 N N . ARG A 1 116 ? -6.18 8.547 -2.08 1 92.06 116 ARG A N 1
ATOM 827 C CA . ARG A 1 116 ? -5.805 8.227 -0.706 1 92.06 116 ARG A CA 1
ATOM 828 C C . ARG A 1 116 ? -4.289 8.125 -0.561 1 92.06 116 ARG A C 1
ATOM 830 O O . ARG A 1 116 ? -3.73 8.508 0.469 1 92.06 116 ARG A O 1
ATOM 837 N N . VAL A 1 117 ? -3.664 7.645 -1.558 1 95.69 117 VAL A N 1
ATOM 838 C CA . VAL A 1 117 ? -2.24 7.363 -1.415 1 95.69 117 VAL A CA 1
ATOM 839 C C . VAL A 1 117 ? -1.425 8.5 -2.027 1 95.69 117 VAL A C 1
ATOM 841 O O . VAL A 1 117 ? -0.617 9.133 -1.344 1 95.69 117 VAL A O 1
ATOM 844 N N . LEU A 1 118 ? -1.678 8.773 -3.307 1 96.25 118 LEU A N 1
ATOM 845 C CA . LEU A 1 118 ? -0.946 9.867 -3.939 1 96.25 118 LEU A CA 1
ATOM 846 C C . LEU A 1 118 ? -1.193 11.18 -3.209 1 96.25 118 LEU A C 1
ATOM 848 O O . LEU A 1 118 ? -0.283 12 -3.07 1 96.25 118 LEU A O 1
ATOM 852 N N . GLY A 1 119 ? -2.391 11.375 -2.805 1 94.69 119 GLY A N 1
ATOM 853 C CA . GLY A 1 119 ? -2.693 12.57 -2.031 1 94.69 119 GLY A CA 1
ATOM 854 C C . GLY A 1 119 ? -1.779 12.75 -0.833 1 94.69 119 GLY A C 1
ATOM 855 O O . GLY A 1 119 ? -1.303 13.859 -0.573 1 94.69 119 GLY A O 1
ATOM 856 N N . GLN A 1 120 ? -1.528 11.68 -0.103 1 95.88 120 GLN A N 1
ATOM 857 C CA . GLN A 1 120 ? -0.646 11.719 1.059 1 95.88 120 GLN A CA 1
ATOM 858 C C . GLN A 1 120 ? 0.79 12.031 0.647 1 95.88 120 GLN A C 1
ATOM 860 O O . 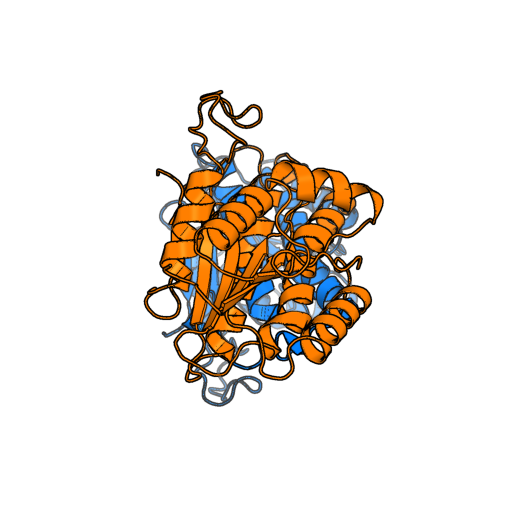GLN A 1 120 ? 1.507 12.734 1.36 1 95.88 120 GLN A O 1
ATOM 865 N N . ILE A 1 121 ? 1.172 11.477 -0.419 1 96.81 121 ILE A N 1
ATOM 866 C CA . ILE A 1 121 ? 2.512 11.75 -0.928 1 96.81 121 ILE A CA 1
ATOM 867 C C . ILE A 1 121 ? 2.646 13.234 -1.267 1 96.81 121 ILE A C 1
ATOM 869 O O . ILE A 1 121 ? 3.639 13.867 -0.908 1 96.81 121 ILE A O 1
ATOM 873 N N . CYS A 1 122 ? 1.672 13.781 -1.985 1 96.81 122 CYS A N 1
ATOM 874 C CA . CYS A 1 122 ? 1.66 15.195 -2.35 1 96.81 122 CYS A CA 1
ATOM 875 C C . CYS A 1 122 ? 1.779 16.078 -1.113 1 96.81 122 CYS A C 1
ATOM 877 O O . CYS A 1 122 ? 2.568 17.016 -1.096 1 96.81 122 CYS A O 1
ATOM 879 N N . LEU A 1 123 ? 1.067 15.711 -0.126 1 96.81 123 LEU A N 1
ATOM 880 C CA . LEU A 1 123 ? 1.086 16.5 1.107 1 96.81 123 LEU A CA 1
ATOM 881 C C . LEU A 1 123 ? 2.453 16.406 1.779 1 96.81 123 LEU A C 1
ATOM 883 O O . LEU A 1 123 ? 2.977 17.422 2.25 1 96.81 123 LEU A O 1
ATOM 887 N N . ALA A 1 124 ? 2.953 15.227 1.866 1 97 124 ALA A N 1
ATOM 888 C CA . ALA A 1 124 ? 4.27 15.055 2.473 1 97 124 ALA A CA 1
ATOM 889 C C . ALA A 1 124 ? 5.328 15.875 1.738 1 97 124 ALA A C 1
ATOM 891 O O . ALA A 1 124 ? 6.184 16.5 2.367 1 97 124 ALA A O 1
ATOM 892 N N . GLN A 1 125 ? 5.262 15.883 0.434 1 97.25 125 GLN A N 1
ATOM 893 C CA . GLN A 1 125 ? 6.215 16.641 -0.372 1 97.25 125 GLN A CA 1
ATOM 894 C C . GLN A 1 125 ? 6.105 18.141 -0.088 1 97.25 125 GLN A C 1
ATOM 896 O O . GLN A 1 125 ? 7.117 18.844 -0.018 1 97.25 125 GLN A O 1
ATOM 901 N N . ALA A 1 126 ? 4.922 18.562 0.072 1 97.56 126 ALA A N 1
ATOM 902 C CA . ALA A 1 126 ? 4.66 19.984 0.174 1 97.56 126 ALA A CA 1
ATOM 903 C C . ALA A 1 126 ? 4.918 20.5 1.591 1 97.56 126 ALA A C 1
ATOM 905 O O . ALA A 1 126 ? 5.363 21.625 1.78 1 97.56 126 ALA A O 1
ATOM 906 N N . LEU A 1 127 ? 4.652 19.641 2.613 1 98.25 127 LEU A N 1
ATOM 907 C CA . LEU A 1 127 ? 4.496 20.203 3.947 1 98.25 127 LEU A CA 1
ATOM 908 C C . LEU A 1 127 ? 5.578 19.688 4.891 1 98.25 127 LEU A C 1
ATOM 910 O O . LEU A 1 127 ? 5.977 20.375 5.828 1 98.25 127 LEU A O 1
ATOM 914 N N . ALA A 1 128 ? 6.07 18.484 4.684 1 97.25 128 ALA A N 1
ATOM 915 C CA . ALA A 1 128 ? 7.066 17.922 5.586 1 97.25 128 ALA A CA 1
ATOM 916 C C . ALA A 1 128 ? 8.32 18.781 5.633 1 97.25 128 ALA A C 1
ATOM 918 O O . ALA A 1 128 ? 8.875 19.031 6.707 1 97.25 128 ALA A O 1
ATOM 919 N N . PRO A 1 129 ? 8.766 19.344 4.469 1 97.06 129 PRO A N 1
ATOM 920 C CA . PRO A 1 129 ? 9.992 20.156 4.484 1 97.06 129 PRO A CA 1
ATOM 921 C C . PRO A 1 129 ? 9.812 21.484 5.23 1 97.06 129 PRO A C 1
ATOM 923 O O . PRO A 1 129 ? 10.789 22.172 5.516 1 97.06 129 PRO A O 1
ATOM 926 N N . LEU A 1 130 ? 8.594 21.844 5.535 1 98.19 130 LEU A N 1
ATOM 927 C CA . LEU A 1 130 ? 8.312 23.125 6.164 1 98.19 130 LEU A CA 1
ATOM 928 C C . LEU A 1 130 ? 8.344 23 7.684 1 98.19 130 LEU A C 1
ATOM 930 O O . LEU A 1 130 ? 8.25 24.016 8.391 1 98.19 130 LEU A O 1
ATOM 934 N N . LEU A 1 131 ? 8.508 21.766 8.195 1 97.81 131 LEU A N 1
ATOM 935 C CA . LEU A 1 131 ? 8.578 21.594 9.641 1 97.81 131 LEU A CA 1
ATOM 936 C C . LEU A 1 131 ? 9.828 22.266 10.211 1 97.81 131 LEU A C 1
ATOM 938 O O . LEU A 1 131 ? 10.906 22.172 9.625 1 97.81 131 LEU A O 1
ATOM 942 N N . LYS A 1 132 ? 9.602 22.938 11.312 1 97 132 LYS A N 1
ATOM 943 C CA . LYS A 1 132 ? 10.773 23.422 12.047 1 97 132 LYS A CA 1
ATOM 944 C C . LYS A 1 132 ? 11.711 22.281 12.406 1 97 132 LYS A C 1
ATOM 946 O O . LYS A 1 132 ? 11.258 21.188 12.773 1 97 132 LYS A O 1
ATOM 951 N N . ALA A 1 133 ? 12.938 22.547 12.375 1 95 133 ALA A N 1
ATOM 952 C CA . ALA A 1 133 ? 13.93 21.547 12.727 1 95 133 ALA A CA 1
ATOM 953 C C . ALA A 1 133 ? 14.125 21.469 14.242 1 95 133 ALA A C 1
ATOM 955 O O . ALA A 1 133 ? 15.211 21.734 14.75 1 95 133 ALA A O 1
ATOM 956 N N . GLU A 1 134 ? 13.102 21 14.906 1 93.19 134 GLU A N 1
ATOM 957 C CA . GLU A 1 134 ? 13.07 20.891 16.359 1 93.19 134 GLU A CA 1
ATOM 958 C C . GLU A 1 134 ? 12.375 19.609 16.812 1 93.19 134 GLU A C 1
ATOM 960 O O . GLU A 1 134 ? 11.477 19.109 16.125 1 93.19 134 GLU A O 1
ATOM 965 N N . PRO A 1 135 ? 12.727 19.141 17.953 1 91.75 135 PRO A N 1
ATOM 966 C CA . PRO A 1 135 ? 12.125 17.906 18.453 1 91.75 135 PRO A CA 1
ATOM 967 C C . PRO A 1 135 ? 10.633 18.047 18.734 1 91.75 135 PRO A C 1
ATOM 969 O O . PRO A 1 135 ? 9.914 17.047 18.812 1 91.75 135 PRO A O 1
ATOM 972 N N . SER A 1 136 ? 10.281 19.266 18.906 1 91.94 136 SER A N 1
ATOM 973 C CA . SER A 1 136 ? 8.875 19.516 19.219 1 91.94 136 SER A CA 1
ATOM 974 C C . SER A 1 136 ? 8.023 19.547 17.953 1 91.94 136 SER A C 1
ATOM 976 O O . SER A 1 136 ? 6.797 19.641 18.031 1 91.94 136 SER A O 1
ATOM 978 N N . SER A 1 137 ? 8.586 19.469 16.766 1 95.44 137 SER A N 1
ATOM 979 C CA . SER A 1 137 ? 7.855 19.516 15.5 1 95.44 137 SER A CA 1
ATOM 980 C C . SER A 1 137 ? 7.523 18.109 15.008 1 95.44 137 SER A C 1
ATOM 982 O O . SER A 1 137 ? 8.305 17.188 15.195 1 95.44 137 SER A O 1
ATOM 984 N N . SER A 1 138 ? 6.305 18 14.422 1 95.75 138 SER A N 1
ATOM 985 C CA . SER A 1 138 ? 5.922 16.656 14.023 1 95.75 138 SER A CA 1
ATOM 986 C C . SER A 1 138 ? 5.078 16.672 12.758 1 95.75 138 SER A C 1
ATOM 988 O O . SER A 1 138 ? 4.363 17.641 12.484 1 95.75 138 SER A O 1
ATOM 990 N N . TYR A 1 139 ? 5.262 15.664 11.992 1 96.38 139 TYR A N 1
ATOM 991 C CA . TYR A 1 139 ? 4.383 15.273 10.898 1 96.38 139 TYR A CA 1
ATOM 992 C C . TYR A 1 139 ? 3.59 14.023 11.25 1 96.38 139 TYR A C 1
ATOM 994 O O . TYR A 1 139 ? 4.164 12.945 11.414 1 96.38 139 TYR A O 1
ATOM 1002 N N . THR A 1 140 ? 2.295 14.164 11.367 1 95.62 140 THR A N 1
ATOM 1003 C CA . THR A 1 140 ? 1.439 13.039 11.742 1 95.62 140 THR A CA 1
ATOM 1004 C C . THR A 1 140 ? 0.547 12.625 10.578 1 95.62 140 THR A C 1
ATOM 1006 O O . THR A 1 140 ? -0.208 13.445 10.047 1 95.62 140 THR A O 1
ATOM 1009 N N . VAL A 1 141 ? 0.656 11.367 10.188 1 95.44 141 VAL A N 1
ATOM 1010 C CA . VAL A 1 141 ? -0.197 10.812 9.141 1 95.44 141 VAL A CA 1
ATOM 1011 C C . VAL A 1 141 ? -1.371 10.062 9.773 1 95.44 141 VAL A C 1
ATOM 1013 O O . VAL A 1 141 ? -1.18 9.219 10.648 1 95.44 141 VAL A O 1
ATOM 1016 N N . ILE A 1 142 ? -2.551 10.445 9.336 1 92.56 142 ILE A N 1
ATOM 1017 C CA . ILE A 1 142 ? -3.734 9.703 9.758 1 92.56 142 ILE A CA 1
ATOM 1018 C C . ILE A 1 142 ? -3.982 8.531 8.812 1 92.56 142 ILE A C 1
ATOM 1020 O O . ILE A 1 142 ? -4.137 8.727 7.605 1 92.56 142 ILE A O 1
ATOM 1024 N N . THR A 1 143 ? -3.975 7.414 9.344 1 86.19 143 THR A N 1
ATOM 1025 C CA . THR A 1 143 ? -4.18 6.219 8.531 1 86.19 143 THR A CA 1
ATOM 1026 C C . THR A 1 143 ? -5.316 5.371 9.102 1 86.19 143 THR A C 1
ATOM 1028 O O . THR A 1 143 ? -6.012 5.797 10.023 1 86.19 143 THR A O 1
ATOM 1031 N N . GLY A 1 144 ? -5.668 4.328 8.43 1 79.56 144 GLY A N 1
ATOM 1032 C CA . GLY A 1 144 ? -6.684 3.389 8.883 1 79.56 144 GLY A CA 1
ATOM 1033 C C . GLY A 1 144 ? -6.102 2.088 9.406 1 79.56 144 GLY A C 1
ATOM 1034 O O . GLY A 1 144 ? -4.883 1.923 9.453 1 79.56 144 GLY A O 1
ATOM 1035 N N . ARG A 1 145 ? -7.102 1.24 9.789 1 70.12 145 ARG A N 1
ATOM 1036 C CA . ARG A 1 145 ? -6.723 -0.047 10.359 1 70.12 145 ARG A CA 1
ATOM 1037 C C . ARG A 1 145 ? -5.93 -0.879 9.359 1 70.12 145 ARG A C 1
ATOM 1039 O O . ARG A 1 145 ? -6.219 -0.863 8.164 1 70.12 145 ARG A O 1
ATOM 1046 N N . LEU A 1 146 ? -4.703 -1.345 9.867 1 61.72 146 LEU A N 1
ATOM 1047 C CA . LEU A 1 146 ? -3.896 -2.305 9.125 1 61.72 146 LEU A CA 1
ATOM 1048 C C . LEU A 1 146 ? -4.004 -3.697 9.742 1 61.72 146 LEU A C 1
ATOM 1050 O O . LEU A 1 146 ? -4.32 -3.834 10.922 1 61.72 146 LEU A O 1
ATOM 1054 N N . GLY A 1 147 ? -3.725 -4.719 8.953 1 54.84 147 GLY A N 1
ATOM 1055 C CA . GLY A 1 147 ? -3.533 -6.066 9.461 1 54.84 147 GLY A CA 1
ATOM 1056 C C . GLY A 1 147 ? -4.828 -6.852 9.57 1 54.84 147 GLY A C 1
ATOM 1057 O O . GLY A 1 147 ? -5.855 -6.438 9.031 1 54.84 147 GLY A O 1
ATOM 1058 N N . GLU A 1 148 ? -4.699 -7.941 10.266 1 46.19 148 GLU A N 1
ATOM 1059 C CA . GLU A 1 148 ? -5.703 -8.992 10.438 1 46.19 148 GLU A CA 1
ATOM 1060 C C . GLU A 1 148 ? -7.031 -8.414 10.914 1 46.19 148 GLU A C 1
ATOM 1062 O O . GLU A 1 148 ? -8.094 -8.969 10.617 1 46.19 148 GLU A O 1
ATOM 1067 N N . THR A 1 149 ? -6.855 -7.387 11.594 1 46.5 149 THR A N 1
ATOM 1068 C CA . THR A 1 149 ? -8.094 -6.918 12.203 1 46.5 149 THR A CA 1
ATOM 1069 C C . THR A 1 149 ? -8.867 -6.023 11.234 1 46.5 149 THR A C 1
ATOM 1071 O O . THR A 1 149 ? -10 -5.625 11.516 1 46.5 149 THR A O 1
ATOM 1074 N N . CYS A 1 150 ? -8.156 -5.566 10.281 1 50.44 150 CYS A N 1
ATOM 1075 C CA . CYS A 1 150 ? -8.812 -4.6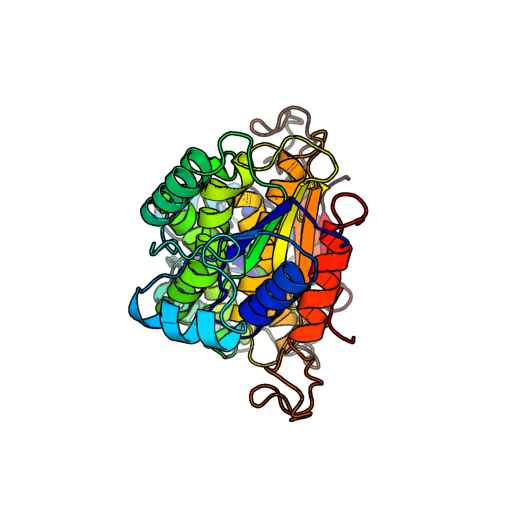25 9.383 1 50.44 150 CYS A CA 1
ATOM 1076 C C . CYS A 1 150 ? -9.68 -5.355 8.359 1 50.44 150 CYS A C 1
ATOM 1078 O O . CYS A 1 150 ? -10.438 -4.73 7.621 1 50.44 150 CYS A O 1
ATOM 1080 N N . THR A 1 151 ? -9.508 -6.652 8.297 1 52.69 151 THR A N 1
ATOM 1081 C CA . THR A 1 151 ? -10.133 -7.168 7.082 1 52.69 151 THR A CA 1
ATOM 1082 C C . THR A 1 151 ? -11.656 -7.082 7.18 1 52.69 151 THR A C 1
ATOM 1084 O O . THR A 1 151 ? -12.281 -7.898 7.859 1 52.69 151 THR A O 1
ATOM 1087 N N . MET A 1 152 ? -12.055 -5.84 6.961 1 57.41 152 MET A N 1
ATOM 1088 C CA . MET A 1 152 ? -13.484 -5.84 6.656 1 57.41 152 MET A CA 1
ATOM 1089 C C . MET A 1 152 ? -13.789 -6.75 5.469 1 57.41 152 MET A C 1
ATOM 1091 O O . MET A 1 152 ? -13.102 -6.699 4.449 1 57.41 152 MET A O 1
ATOM 1095 N N . PRO A 1 153 ? -14.516 -7.789 5.695 1 60.62 153 PRO A N 1
ATOM 1096 C CA . PRO A 1 153 ? -14.805 -8.742 4.621 1 60.62 153 PRO A CA 1
ATOM 1097 C C . PRO A 1 153 ? -15.031 -8.062 3.271 1 60.62 153 PRO A C 1
ATOM 1099 O O . PRO A 1 153 ? -14.711 -8.641 2.227 1 60.62 153 PRO A O 1
ATOM 1102 N N . ASP A 1 154 ? -15.32 -6.793 3.297 1 74.12 154 ASP A N 1
ATOM 1103 C CA . ASP A 1 154 ? -15.633 -6.102 2.053 1 74.12 154 ASP A CA 1
ATOM 1104 C C . ASP A 1 154 ? -14.812 -4.816 1.918 1 74.12 154 ASP A C 1
ATOM 1106 O O . ASP A 1 154 ? -15.297 -3.82 1.379 1 74.12 154 ASP A O 1
ATOM 1110 N N . GLY A 1 155 ? -13.539 -5.004 2.291 1 84.38 155 GLY A N 1
ATOM 1111 C CA . GLY A 1 155 ? -12.734 -3.795 2.273 1 84.38 155 GLY A CA 1
ATOM 1112 C C . GLY A 1 155 ? -11.344 -4.012 1.711 1 84.38 155 GLY A C 1
ATOM 1113 O O . GLY A 1 155 ? -10.359 -3.514 2.262 1 84.38 155 GLY A O 1
ATOM 1114 N N . ALA A 1 156 ? -11.352 -4.777 0.59 1 90 156 ALA A N 1
ATOM 1115 C CA . ALA A 1 156 ? -10.047 -5.168 0.06 1 90 156 ALA A CA 1
ATOM 1116 C C . ALA A 1 156 ? -9.211 -3.943 -0.308 1 90 156 ALA A C 1
ATOM 1118 O O . ALA A 1 156 ? -8.047 -3.838 0.081 1 90 156 ALA A O 1
ATOM 1119 N N . LEU A 1 157 ? -9.836 -3.07 -1.036 1 91.38 157 LEU A N 1
ATOM 1120 C CA . LEU A 1 157 ? -9.078 -1.909 -1.495 1 91.38 157 LEU A CA 1
ATOM 1121 C C . LEU A 1 157 ? -8.75 -0.983 -0.331 1 91.38 157 LEU A C 1
ATOM 1123 O O . LEU A 1 157 ? -7.73 -0.287 -0.358 1 91.38 157 LEU A O 1
ATOM 1127 N N . PHE A 1 158 ? -9.539 -0.956 0.698 1 87.62 158 PHE A N 1
ATOM 1128 C CA . PHE A 1 158 ? -9.219 -0.189 1.896 1 87.62 158 PHE A CA 1
ATOM 1129 C C . PHE A 1 158 ? -7.945 -0.715 2.549 1 87.62 158 PHE A C 1
ATOM 1131 O O . PHE A 1 158 ? -7.09 0.066 2.967 1 87.62 158 PHE A O 1
ATOM 1138 N N . SER A 1 159 ? -7.91 -2.016 2.623 1 88 159 SER A N 1
ATOM 1139 C CA . SER A 1 159 ? -6.719 -2.643 3.186 1 88 159 SER A CA 1
ATOM 1140 C C . SER A 1 159 ? -5.465 -2.234 2.416 1 88 159 SER A C 1
ATOM 1142 O O . SER A 1 159 ? -4.445 -1.895 3.018 1 88 159 SER A O 1
ATOM 1144 N N . VAL A 1 160 ? -5.578 -2.266 1.132 1 93 160 VAL A N 1
ATOM 1145 C CA . VAL A 1 160 ? -4.453 -1.937 0.265 1 93 160 VAL A CA 1
ATOM 1146 C C . VAL A 1 160 ? -4.051 -0.477 0.471 1 93 160 VAL A C 1
ATOM 1148 O O . VAL A 1 160 ? -2.871 -0.17 0.647 1 93 160 VAL A O 1
ATOM 1151 N N . CYS A 1 161 ? -4.98 0.416 0.468 1 92.44 161 CYS A N 1
ATOM 1152 C CA . CYS A 1 161 ? -4.715 1.842 0.626 1 92.44 161 CYS A CA 1
ATOM 1153 C C . CYS A 1 161 ? -4.07 2.131 1.977 1 92.44 161 CYS A C 1
ATOM 1155 O O . CYS A 1 161 ? -3.078 2.855 2.053 1 92.44 161 CYS A O 1
ATOM 1157 N N . ASN A 1 162 ? -4.691 1.61 2.988 1 89.38 162 ASN A N 1
ATOM 1158 C CA . ASN A 1 162 ? -4.172 1.861 4.328 1 89.38 162 ASN A CA 1
ATOM 1159 C C . ASN A 1 162 ? -2.736 1.365 4.477 1 89.38 162 ASN A C 1
ATOM 1161 O O . ASN A 1 162 ? -1.906 2.031 5.098 1 89.38 162 ASN A O 1
ATOM 1165 N N . ALA A 1 163 ? -2.5 0.241 3.953 1 90.56 163 ALA A N 1
ATOM 1166 C CA . ALA A 1 163 ? -1.139 -0.287 3.99 1 90.56 163 ALA A CA 1
ATOM 1167 C C . ALA A 1 163 ? -0.182 0.604 3.203 1 90.56 163 ALA A C 1
ATOM 1169 O O . ALA A 1 163 ? 0.94 0.862 3.643 1 90.56 163 ALA A O 1
ATOM 1170 N N . ALA A 1 164 ? -0.629 0.98 2.039 1 93.38 164 ALA A N 1
ATOM 1171 C CA . ALA A 1 164 ? 0.204 1.851 1.214 1 93.38 164 ALA A CA 1
ATOM 1172 C C . ALA A 1 164 ? 0.548 3.141 1.952 1 93.38 164 ALA A C 1
ATOM 1174 O O . ALA A 1 164 ? 1.688 3.611 1.896 1 93.38 164 ALA A O 1
ATOM 1175 N N . VAL A 1 165 ? -0.371 3.707 2.588 1 93.19 165 VAL A N 1
ATOM 1176 C CA . VAL A 1 165 ? -0.143 4.926 3.354 1 93.19 165 VAL A CA 1
ATOM 1177 C C . VAL A 1 165 ? 0.857 4.656 4.473 1 93.19 165 VAL A C 1
ATOM 1179 O O . VAL A 1 165 ? 1.723 5.488 4.758 1 93.19 165 VAL A O 1
ATOM 1182 N N . TYR A 1 166 ? 0.71 3.559 5.082 1 89.75 166 TYR A N 1
ATOM 1183 C CA . TYR A 1 166 ? 1.707 3.162 6.07 1 89.75 166 TYR A CA 1
ATOM 1184 C C . TYR A 1 166 ? 3.1 3.117 5.453 1 89.75 166 TYR A C 1
ATOM 1186 O O . TYR A 1 166 ? 4.086 3.479 6.105 1 89.75 166 TYR A O 1
ATOM 1194 N N . GLY A 1 167 ? 3.133 2.627 4.246 1 91.06 167 GLY A N 1
ATOM 1195 C CA . GLY A 1 167 ? 4.398 2.646 3.531 1 91.06 167 GLY A CA 1
ATOM 1196 C C . GLY A 1 167 ? 4.992 4.039 3.404 1 91.06 167 GLY A C 1
ATOM 1197 O O . GLY A 1 167 ? 6.211 4.207 3.455 1 91.06 167 GLY A O 1
ATOM 1198 N N . ILE A 1 168 ? 4.199 5.004 3.232 1 93 168 ILE A N 1
ATOM 1199 C CA . ILE A 1 168 ? 4.645 6.391 3.162 1 93 168 ILE A CA 1
ATOM 1200 C C . ILE A 1 168 ? 5.215 6.82 4.512 1 93 168 ILE A C 1
ATOM 1202 O O . ILE A 1 168 ? 6.258 7.477 4.57 1 93 168 ILE A O 1
ATOM 1206 N N . VAL A 1 169 ? 4.566 6.445 5.57 1 91.19 169 VAL A N 1
ATOM 1207 C CA . VAL A 1 169 ? 5.027 6.754 6.918 1 91.19 169 VAL A CA 1
ATOM 1208 C C . VAL A 1 169 ? 6.422 6.172 7.137 1 91.19 169 VAL A C 1
ATOM 1210 O O . VAL A 1 169 ? 7.324 6.863 7.613 1 91.19 169 VAL A O 1
ATOM 1213 N N . GLN A 1 170 ? 6.516 4.965 6.73 1 88.19 170 GLN A N 1
ATOM 1214 C CA . GLN A 1 170 ? 7.801 4.301 6.906 1 88.19 170 GLN A CA 1
ATOM 1215 C C . GLN A 1 170 ? 8.898 5 6.102 1 88.19 170 GLN A C 1
ATOM 1217 O O . GLN A 1 170 ? 10.016 5.156 6.582 1 88.19 170 GLN A O 1
ATOM 1222 N N . ALA A 1 171 ? 8.578 5.332 4.906 1 89.81 171 ALA A N 1
ATOM 1223 C CA . ALA A 1 171 ? 9.547 6.043 4.07 1 89.81 171 ALA A CA 1
ATOM 1224 C C . ALA A 1 171 ? 9.969 7.359 4.723 1 89.81 171 ALA A C 1
ATOM 1226 O O . ALA A 1 171 ? 11.156 7.668 4.793 1 89.81 171 ALA A O 1
ATOM 1227 N N . LEU A 1 172 ? 9.055 8.062 5.207 1 92.19 172 LEU A N 1
ATOM 1228 C CA . LEU A 1 172 ? 9.344 9.344 5.848 1 92.19 172 LEU A CA 1
ATOM 1229 C C . LEU A 1 172 ? 10.164 9.141 7.117 1 92.19 172 LEU A C 1
ATOM 1231 O O . LEU A 1 172 ? 11.094 9.906 7.387 1 92.19 172 LEU A O 1
ATOM 1235 N N . GLN A 1 173 ? 9.766 8.148 7.887 1 89.06 173 GLN A N 1
ATOM 1236 C CA . GLN A 1 173 ? 10.531 7.855 9.094 1 89.06 173 GLN A CA 1
ATOM 1237 C C . GLN A 1 173 ? 11.984 7.539 8.758 1 89.06 173 GLN A C 1
ATOM 1239 O O . GLN A 1 173 ? 12.898 7.953 9.477 1 89.06 173 GLN A O 1
ATOM 1244 N N . GLY A 1 174 ? 12.117 6.773 7.73 1 86.25 174 GLY A N 1
ATOM 1245 C CA . GLY A 1 174 ? 13.469 6.504 7.273 1 86.25 174 GLY A CA 1
ATOM 1246 C C . GLY A 1 174 ? 14.227 7.754 6.871 1 86.25 174 GLY A C 1
ATOM 1247 O O . GLY A 1 174 ? 15.406 7.906 7.199 1 86.25 174 GLY A O 1
ATOM 1248 N N . GLU A 1 175 ? 13.648 8.648 6.164 1 89.06 175 GLU A N 1
ATOM 1249 C CA . GLU A 1 175 ? 14.289 9.859 5.652 1 89.06 175 GLU A CA 1
ATOM 1250 C C . GLU A 1 175 ? 14.555 10.859 6.773 1 89.06 175 GLU A C 1
ATOM 1252 O O . GLU A 1 175 ? 15.484 11.664 6.688 1 89.06 175 GLU A O 1
ATOM 1257 N N . TYR A 1 176 ? 13.797 10.797 7.812 1 89.88 176 TYR A N 1
ATOM 1258 C CA . TYR A 1 176 ? 13.938 11.758 8.898 1 89.88 176 TYR A CA 1
ATOM 1259 C C . TYR A 1 176 ? 14.703 11.156 10.07 1 89.88 176 TYR A C 1
ATOM 1261 O O . TYR A 1 176 ? 14.828 11.781 11.125 1 89.88 176 TYR A O 1
ATOM 1269 N N . ARG A 1 177 ? 15.109 9.953 9.82 1 86.5 177 ARG A N 1
ATOM 1270 C CA . ARG A 1 177 ? 15.938 9.344 10.859 1 86.5 177 ARG A CA 1
ATOM 1271 C C . ARG A 1 177 ? 17.156 10.211 11.172 1 86.5 177 ARG A C 1
ATOM 1273 O O . ARG A 1 177 ? 17.875 10.633 10.258 1 86.5 177 ARG A O 1
ATOM 1280 N N . GLY A 1 178 ? 17.359 10.492 12.43 1 87.94 178 GLY A N 1
ATOM 1281 C CA . GLY A 1 178 ? 18.469 11.32 12.852 1 87.94 178 GLY A CA 1
ATOM 1282 C C . GLY A 1 178 ? 18.156 12.797 12.852 1 87.94 178 GLY A C 1
ATOM 1283 O O . GLY A 1 178 ? 18.953 13.609 13.336 1 87.94 178 GLY A O 1
ATOM 1284 N N . LYS A 1 179 ? 17.094 13.203 12.234 1 90.75 179 LYS A N 1
ATOM 1285 C CA . LYS A 1 179 ? 16.625 14.586 12.312 1 90.75 179 LYS A CA 1
ATOM 1286 C C . LYS A 1 179 ? 15.781 14.82 13.555 1 90.75 179 LYS A C 1
ATOM 1288 O O . LYS A 1 179 ? 15.273 13.867 14.156 1 90.75 179 LYS A O 1
ATOM 1293 N N . PRO A 1 180 ? 15.648 15.992 13.961 1 93.19 180 PRO A N 1
ATOM 1294 C CA . PRO A 1 180 ? 14.945 16.25 15.227 1 93.19 180 PRO A CA 1
ATOM 1295 C C . PRO A 1 180 ? 13.43 16.109 15.102 1 93.19 180 PRO A C 1
ATOM 1297 O O . PRO A 1 180 ? 12.75 15.812 16.094 1 93.19 180 PRO A O 1
ATOM 1300 N N . GLN A 1 181 ? 12.906 16.297 13.922 1 93.94 181 GLN A N 1
ATOM 1301 C CA . GLN A 1 181 ? 11.461 16.234 13.734 1 93.94 181 GLN A CA 1
ATOM 1302 C C . GLN A 1 181 ? 10.938 14.828 13.969 1 93.94 181 GLN A C 1
ATOM 1304 O O . GLN A 1 181 ? 11.648 13.844 13.727 1 93.94 181 GLN A O 1
ATOM 1309 N N . ARG A 1 182 ? 9.695 14.758 14.344 1 93.25 182 ARG A N 1
ATOM 1310 C CA . ARG A 1 182 ? 9.055 13.469 14.578 1 93.25 182 ARG A CA 1
ATOM 1311 C C . ARG A 1 182 ? 8.078 13.133 13.453 1 93.25 182 ARG A C 1
ATOM 1313 O O . ARG A 1 182 ? 7.324 13.992 13 1 93.25 182 ARG A O 1
ATOM 1320 N N . ILE A 1 183 ? 8.148 11.914 13 1 93.44 183 ILE A N 1
ATOM 1321 C CA . ILE A 1 183 ? 7.176 11.383 12.047 1 93.44 183 ILE A CA 1
ATOM 1322 C C . ILE A 1 183 ? 6.258 10.383 12.75 1 93.44 183 ILE A C 1
ATOM 1324 O O . ILE A 1 183 ? 6.699 9.305 13.148 1 93.44 183 ILE A O 1
ATOM 1328 N N . ASN A 1 184 ? 4.973 10.789 12.828 1 91.94 184 ASN A N 1
ATOM 1329 C CA . ASN A 1 184 ? 4.02 9.992 13.594 1 91.94 184 ASN A CA 1
ATOM 1330 C C . ASN A 1 184 ? 2.924 9.422 12.695 1 91.94 184 ASN A C 1
ATOM 1332 O O . ASN A 1 184 ? 2.668 9.945 11.609 1 91.94 184 ASN A O 1
ATOM 1336 N N . GLU A 1 185 ? 2.379 8.328 13.148 1 92.06 185 GLU A N 1
ATOM 1337 C CA . GLU A 1 185 ? 1.195 7.727 12.547 1 92.06 185 GLU A CA 1
ATOM 1338 C C . GLU A 1 185 ? 0.078 7.551 13.57 1 92.06 185 GLU A C 1
ATOM 1340 O O . GLU A 1 185 ? 0.309 7.039 14.664 1 92.06 185 GLU A O 1
ATOM 1345 N N . LEU A 1 186 ? -1.055 8.078 13.273 1 91.25 186 LEU A N 1
ATOM 1346 C CA . LEU A 1 186 ? -2.262 7.82 14.055 1 91.25 186 LEU A CA 1
ATOM 1347 C C . LEU A 1 186 ? -3.234 6.941 13.273 1 91.25 186 LEU A C 1
ATOM 1349 O O . LEU A 1 186 ? -3.828 7.383 12.289 1 91.25 186 LEU A O 1
ATOM 1353 N N . ARG A 1 187 ? -3.439 5.68 13.695 1 88.62 187 ARG A N 1
ATOM 1354 C CA . ARG A 1 187 ? -4.34 4.723 13.062 1 88.62 187 ARG A CA 1
ATOM 1355 C C . ARG A 1 187 ? -5.727 4.773 13.688 1 88.62 187 ARG A C 1
ATOM 1357 O O . ARG A 1 187 ? -5.871 4.582 14.898 1 88.62 187 ARG A O 1
ATOM 1364 N N . ILE A 1 188 ? -6.652 4.957 12.797 1 84.88 188 ILE A N 1
ATOM 1365 C CA . ILE A 1 188 ? -7.988 5.125 13.359 1 84.88 188 ILE A CA 1
ATOM 1366 C C . ILE A 1 188 ? -8.945 4.105 12.742 1 84.88 188 ILE A C 1
ATOM 1368 O O . ILE A 1 188 ? -8.703 3.613 11.633 1 84.88 188 ILE A O 1
ATOM 1372 N N . GLY A 1 189 ? -9.938 3.705 13.5 1 80.12 189 GLY A N 1
ATOM 1373 C CA . GLY A 1 189 ? -11.047 2.914 12.992 1 80.12 189 GLY A CA 1
ATOM 1374 C C . GLY A 1 189 ? -12.203 3.758 12.492 1 80.12 189 GLY A C 1
ATOM 1375 O O . GLY A 1 189 ? -11.992 4.82 11.898 1 80.12 189 GLY A O 1
ATOM 1376 N N . ALA A 1 190 ? -13.445 3.168 12.711 1 76.06 190 ALA A N 1
ATOM 1377 C CA . ALA A 1 190 ? -14.648 3.893 12.32 1 76.06 190 ALA A CA 1
ATOM 1378 C C . ALA A 1 190 ? -14.859 5.125 13.195 1 76.06 190 ALA A C 1
ATOM 1380 O O . ALA A 1 190 ? -14.883 5.023 14.422 1 76.06 190 ALA A O 1
ATOM 1381 N N . ILE A 1 191 ? -14.945 6.18 12.539 1 80.31 191 ILE A N 1
ATOM 1382 C CA . ILE A 1 191 ? -15.086 7.445 13.25 1 80.31 191 ILE A CA 1
ATOM 1383 C C . ILE A 1 191 ? -16.438 8.078 12.906 1 80.31 191 ILE A C 1
ATOM 1385 O O . ILE A 1 191 ? -16.859 8.062 11.75 1 80.31 191 ILE A O 1
ATOM 1389 N N . VAL A 1 192 ? -17.062 8.461 13.891 1 77.06 192 VAL A N 1
ATOM 1390 C CA . VAL A 1 192 ? -18.344 9.164 13.711 1 77.06 192 VAL A CA 1
ATOM 1391 C C . VAL A 1 192 ? -18.203 10.609 14.188 1 77.06 192 VAL A C 1
ATOM 1393 O O . VAL A 1 192 ? -17.328 10.922 14.992 1 77.06 192 VAL A O 1
ATOM 1396 N N . ARG A 1 193 ? -18.953 11.328 13.43 1 71.44 193 ARG A N 1
ATOM 1397 C CA . ARG A 1 193 ? -18.922 12.727 13.828 1 71.44 193 ARG A CA 1
ATOM 1398 C C . ARG A 1 193 ? -19.312 12.883 15.297 1 71.44 193 ARG A C 1
ATOM 1400 O O . ARG A 1 193 ? -19.766 11.93 15.93 1 71.44 193 ARG A O 1
ATOM 1407 N N . ARG A 1 194 ? -19.812 13.68 15.812 1 59.94 194 ARG A N 1
ATOM 1408 C CA . ARG A 1 194 ? -20.172 13.906 17.203 1 59.94 194 ARG A CA 1
ATOM 1409 C C . ARG A 1 194 ? -21.094 12.805 17.719 1 59.94 194 ARG A C 1
ATOM 1411 O O . ARG A 1 194 ? -21.609 12.008 16.938 1 59.94 194 ARG A O 1
ATOM 1418 N N . ASP A 1 195 ? -21.406 12.727 19.094 1 53.53 195 ASP A N 1
ATOM 1419 C CA . ASP A 1 195 ? -21.922 11.859 20.156 1 53.53 195 ASP A CA 1
ATOM 1420 C C . ASP A 1 195 ? -23.016 10.938 19.625 1 53.53 195 ASP A C 1
ATOM 1422 O O . ASP A 1 195 ? -23.781 10.367 20.406 1 53.53 195 ASP A O 1
ATOM 1426 N N . SER A 1 196 ? -23.453 11.031 18.375 1 49.41 196 SER A N 1
ATOM 1427 C CA . SER A 1 196 ? -24.5 10.039 18.562 1 49.41 196 SER A CA 1
ATOM 1428 C C . SER A 1 196 ? -23.938 8.625 18.484 1 49.41 196 SER A C 1
ATOM 1430 O O . SER A 1 196 ? -23.172 8.305 17.562 1 49.41 196 SER A O 1
ATOM 1432 N N . GLU A 1 197 ? -23.703 8.039 19.562 1 51.69 197 GLU A N 1
ATOM 1433 C CA . GLU A 1 197 ? -23.359 6.645 19.797 1 51.69 197 GLU A CA 1
ATOM 1434 C C . GLU A 1 197 ? -23.875 5.746 18.688 1 51.69 197 GLU A C 1
ATOM 1436 O O . GLU A 1 197 ? -24.984 5.219 18.781 1 51.69 197 GLU A O 1
ATOM 1441 N N . ALA A 1 198 ? -24.031 6.23 17.484 1 51.47 198 ALA A N 1
ATOM 1442 C CA . ALA A 1 198 ? -24.734 5.309 16.594 1 51.47 198 ALA A CA 1
ATOM 1443 C C . ALA A 1 198 ? -23.766 4.328 15.938 1 51.47 198 ALA A C 1
ATOM 1445 O O . ALA A 1 198 ? -22.562 4.582 15.891 1 51.47 198 ALA A O 1
ATOM 1446 N N . GLU A 1 199 ? -24.109 3.111 15.859 1 54.78 199 GLU A N 1
ATOM 1447 C CA . GLU A 1 199 ? -23.5 2.092 15.008 1 54.78 199 GLU A CA 1
ATOM 1448 C C . GLU A 1 199 ? -22.953 2.703 13.719 1 54.78 199 GLU A C 1
ATOM 1450 O O . GLU A 1 199 ? -23.516 3.668 13.195 1 54.78 199 GLU A O 1
ATOM 1455 N N . HIS A 1 200 ? -21.688 2.531 13.477 1 57.53 200 HIS A N 1
ATOM 1456 C CA . HIS A 1 200 ? -21.172 3.025 12.203 1 57.53 200 HIS A CA 1
ATOM 1457 C C . HIS A 1 200 ? -22.062 2.574 11.047 1 57.53 200 HIS A C 1
ATOM 1459 O O . HIS A 1 200 ? -22.328 1.38 10.883 1 57.53 200 HIS A O 1
ATOM 1465 N N . PRO A 1 201 ? -22.594 3.508 10.5 1 53.78 201 PRO A N 1
ATOM 1466 C CA . PRO A 1 201 ? -23.578 3.137 9.469 1 53.78 201 PRO A CA 1
ATOM 1467 C C . PRO A 1 201 ? -23.016 2.129 8.469 1 53.78 201 PRO A C 1
ATOM 1469 O O . PRO A 1 201 ? -23.75 1.262 7.984 1 53.78 201 PRO A O 1
ATOM 1472 N N . SER A 1 202 ? -21.75 2.332 8.258 1 53.69 202 SER A N 1
ATOM 1473 C CA . SER A 1 202 ? -21.203 1.49 7.199 1 53.69 202 SER A CA 1
ATOM 1474 C C . SER A 1 202 ? -20.625 0.198 7.762 1 53.69 202 SER A C 1
ATOM 1476 O O . SER A 1 202 ? -20.297 -0.725 7.012 1 53.69 202 SER A O 1
ATOM 1478 N N . PHE A 1 203 ? -20.438 0.238 9.031 1 56.31 203 PHE A N 1
ATOM 1479 C CA . PHE A 1 203 ? -19.875 -0.968 9.625 1 56.31 203 PHE A CA 1
ATOM 1480 C C . PHE A 1 203 ? -20.719 -1.435 10.805 1 56.31 203 PHE A C 1
ATOM 1482 O O . PHE A 1 203 ? -20.328 -1.253 11.961 1 56.31 203 PHE A O 1
ATOM 1489 N N . PRO A 1 204 ? -21.859 -2.066 10.477 1 55.94 204 PRO A N 1
ATOM 1490 C CA . PRO A 1 204 ? -22.703 -2.527 11.578 1 55.94 204 PRO A CA 1
ATOM 1491 C C . PRO A 1 204 ? -21.984 -3.479 12.531 1 55.94 204 PRO A C 1
ATOM 1493 O O . PRO A 1 204 ? -21.188 -4.316 12.086 1 55.94 204 PRO A O 1
ATOM 1496 N N . GLY A 1 205 ? -22.125 -3.16 13.797 1 59.16 205 GLY A N 1
ATOM 1497 C CA . GLY A 1 205 ? -21.562 -4.039 14.805 1 59.16 205 GLY A CA 1
ATOM 1498 C C . GLY A 1 205 ? -20.172 -3.627 15.242 1 59.16 205 GLY A C 1
ATOM 1499 O O . GLY A 1 205 ? -19.609 -4.211 16.172 1 59.16 205 GLY A O 1
ATOM 1500 N N . LYS A 1 206 ? -19.719 -2.703 14.453 1 62.06 206 LYS A N 1
ATOM 1501 C CA . LYS A 1 206 ? -18.391 -2.268 14.859 1 62.06 206 LYS A CA 1
ATOM 1502 C C . LYS A 1 206 ? -18.453 -0.969 15.656 1 62.06 206 LYS A C 1
ATOM 1504 O O . LYS A 1 206 ? -19.266 -0.09 15.359 1 62.06 206 LYS A O 1
ATOM 1509 N N . LYS A 1 207 ? -17.75 -1.05 16.688 1 66.94 207 LYS A N 1
ATOM 1510 C CA . LYS A 1 207 ? -17.672 0.137 17.547 1 66.94 207 LYS A CA 1
ATOM 1511 C C . LYS A 1 207 ? -17.078 1.318 16.766 1 66.94 207 LYS A C 1
ATOM 1513 O O . LYS A 1 207 ? -16.141 1.154 15.992 1 66.94 207 LYS A O 1
ATOM 1518 N N . ALA A 1 208 ? -17.766 2.432 16.797 1 76.12 208 ALA A N 1
ATOM 1519 C CA . ALA A 1 208 ? -17.266 3.676 16.219 1 76.12 208 ALA A CA 1
ATOM 1520 C C . ALA A 1 208 ? -16.797 4.641 17.297 1 76.12 208 ALA A C 1
ATOM 1522 O O . ALA A 1 208 ? -17.297 4.605 18.438 1 76.12 208 ALA A O 1
ATOM 1523 N N . TYR A 1 209 ? -15.789 5.445 16.969 1 80.5 209 TYR A N 1
ATOM 1524 C CA . TYR A 1 209 ? -15.234 6.426 17.906 1 80.5 209 TYR A CA 1
ATOM 1525 C C . TYR A 1 209 ? -15.555 7.844 17.453 1 80.5 209 TYR A C 1
ATOM 1527 O O . TYR A 1 209 ? -15.648 8.117 16.25 1 80.5 209 TYR A O 1
ATOM 1535 N N . PRO A 1 210 ? -15.734 8.648 18.453 1 86.44 210 PRO A N 1
ATOM 1536 C CA . PRO A 1 210 ? -16.016 10.031 18.078 1 86.44 210 PRO A CA 1
ATOM 1537 C C . PRO A 1 210 ? -14.789 10.758 17.531 1 86.44 210 PRO A C 1
ATOM 1539 O O . PRO A 1 210 ? -13.672 10.5 17.969 1 86.44 210 PRO A O 1
ATOM 1542 N N . ALA A 1 211 ? -15 11.742 16.719 1 89 211 ALA A N 1
ATOM 1543 C CA . ALA A 1 211 ? -13.938 12.539 16.109 1 89 211 ALA A CA 1
ATOM 1544 C C . ALA A 1 211 ? -13.133 13.281 17.172 1 89 211 ALA A C 1
ATOM 1546 O O . ALA A 1 211 ? -11.938 13.508 17 1 89 211 ALA A O 1
ATOM 1547 N N . SER A 1 212 ? -13.758 13.617 18.297 1 90.56 212 SER A N 1
ATOM 1548 C CA . SER A 1 212 ? -13.094 14.336 19.375 1 90.56 212 SER A CA 1
ATOM 1549 C C . SER A 1 212 ? -11.977 13.5 19.984 1 90.56 212 SER A C 1
ATOM 1551 O O . SER A 1 212 ? -10.969 14.039 20.453 1 90.56 212 SER A O 1
ATOM 1553 N N . MET A 1 213 ? -12.164 12.227 19.938 1 90.06 213 MET A N 1
ATOM 1554 C CA . MET A 1 213 ? -11.125 11.352 20.453 1 90.06 213 MET A CA 1
ATOM 1555 C C . MET A 1 213 ? -9.898 11.352 19.562 1 90.06 213 MET A C 1
ATOM 1557 O O . MET A 1 213 ? -8.766 11.297 20.031 1 90.06 213 MET A O 1
ATOM 1561 N N . VAL A 1 214 ? -10.156 11.414 18.281 1 90.94 214 VAL A N 1
ATOM 1562 C CA . VAL A 1 214 ? -9.047 11.508 17.344 1 90.94 214 VAL A CA 1
ATOM 1563 C C . VAL A 1 214 ? -8.289 12.812 17.578 1 90.94 214 VAL A C 1
ATOM 1565 O O . VAL A 1 214 ? -7.055 12.82 17.594 1 90.94 214 VAL A O 1
ATOM 1568 N N . GLY A 1 215 ? -9 13.859 17.766 1 93.62 215 GLY A N 1
ATOM 1569 C CA . GLY A 1 215 ? -8.391 15.141 18.078 1 93.62 215 GLY A CA 1
ATOM 1570 C C . GLY A 1 215 ? -7.535 15.117 19.328 1 93.62 215 GLY A C 1
ATOM 1571 O O . GLY A 1 215 ? -6.418 15.633 19.328 1 93.62 215 GLY A O 1
ATOM 1572 N N . SER A 1 216 ? -8.07 14.531 20.312 1 92.38 216 SER A N 1
ATOM 1573 C CA . SER A 1 216 ? -7.348 14.453 21.578 1 92.38 216 SER A CA 1
ATOM 1574 C C . SER A 1 216 ? -6.031 13.695 21.422 1 92.38 216 SER A C 1
ATOM 1576 O O . SER A 1 216 ? -5 14.117 21.953 1 92.38 216 SER A O 1
ATOM 1578 N N . LYS A 1 217 ? -6.117 12.625 20.703 1 92.06 217 LYS A N 1
ATOM 1579 C CA . LYS A 1 217 ? -4.91 11.836 20.5 1 92.06 217 LYS A CA 1
ATOM 1580 C C . LYS A 1 217 ? -3.889 12.594 19.656 1 92.06 217 LYS A C 1
ATOM 1582 O O . LYS A 1 217 ? -2.686 12.516 19.906 1 92.06 217 LYS A O 1
ATOM 1587 N N . ALA A 1 218 ? -4.352 13.289 18.719 1 93.56 218 ALA A N 1
ATOM 1588 C CA . ALA A 1 218 ? -3.465 14.094 17.891 1 93.56 218 ALA A CA 1
ATOM 1589 C C . ALA A 1 218 ? -2.748 15.156 18.703 1 93.56 218 ALA A C 1
ATOM 1591 O O . ALA A 1 218 ? -1.563 15.422 18.5 1 93.56 218 ALA A O 1
ATOM 1592 N N . ILE A 1 219 ? -3.416 15.766 19.688 1 93.81 219 ILE A N 1
ATOM 1593 C CA . ILE A 1 219 ? -2.838 16.781 20.578 1 93.81 219 ILE A CA 1
ATOM 1594 C C . ILE A 1 219 ? -1.77 16.141 21.453 1 93.81 219 ILE A C 1
ATOM 1596 O O . ILE A 1 219 ? -0.686 16.703 21.641 1 93.81 219 ILE A O 1
ATOM 1600 N N . GLU A 1 220 ? -2.111 15.023 21.969 1 91.44 220 GLU A N 1
ATOM 1601 C CA . GLU A 1 220 ? -1.144 14.312 22.797 1 91.44 220 GLU A CA 1
ATOM 1602 C C . GLU A 1 220 ? 0.144 14.039 22.031 1 91.44 220 GLU A C 1
ATOM 1604 O O . GLU A 1 220 ? 1.242 14.211 22.562 1 91.44 220 GLU A O 1
ATOM 1609 N N . MET A 1 221 ? -0.01 13.688 20.781 1 91.19 221 MET A N 1
ATOM 1610 C CA . MET A 1 221 ? 1.144 13.375 19.953 1 91.19 221 MET A CA 1
ATOM 1611 C C . MET A 1 221 ? 1.935 14.641 19.625 1 91.19 221 MET A C 1
ATOM 1613 O O . MET A 1 221 ? 3.166 14.617 19.578 1 91.19 221 MET A O 1
ATOM 1617 N N . ALA A 1 222 ? 1.281 15.727 19.438 1 92.44 222 ALA A N 1
ATOM 1618 C CA . ALA A 1 222 ? 1.931 16.984 19.094 1 92.44 222 ALA A CA 1
ATOM 1619 C C . ALA A 1 222 ? 2.664 17.562 20.297 1 92.44 222 ALA A C 1
ATOM 1621 O O . ALA A 1 222 ? 3.785 18.062 20.172 1 92.44 222 ALA A O 1
ATOM 1622 N N . ALA A 1 223 ? 2.127 17.547 21.531 1 87.62 223 ALA A N 1
ATOM 1623 C CA . ALA A 1 223 ? 2.643 18.203 22.734 1 87.62 223 ALA A CA 1
ATOM 1624 C C . ALA A 1 223 ? 3.73 17.359 23.391 1 87.62 223 ALA A C 1
ATOM 1626 O O . ALA A 1 223 ? 4.562 17.891 24.141 1 87.62 223 ALA A O 1
ATOM 1627 N N . GLY A 1 224 ? 3.785 16.156 23.203 1 76.75 224 GLY A N 1
ATOM 1628 C CA . GLY A 1 224 ? 4.777 15.445 24 1 76.75 224 GLY A CA 1
ATOM 1629 C C . GLY A 1 224 ? 5.004 14.023 23.531 1 76.75 224 GLY A C 1
ATOM 1630 O O . GLY A 1 224 ? 5.348 13.148 24.328 1 76.75 224 GLY A O 1
ATOM 1631 N N . GLY A 1 225 ? 4.691 13.703 22.406 1 63.88 225 GLY A N 1
ATOM 1632 C CA . GLY A 1 225 ? 4.855 12.328 21.969 1 63.88 225 GLY A CA 1
ATOM 1633 C C . GLY A 1 225 ? 6.305 11.93 21.766 1 63.88 225 GLY A C 1
ATOM 1634 O O . GLY A 1 225 ? 7.184 12.797 21.703 1 63.88 225 GLY A O 1
ATOM 1635 N N . GLN A 1 226 ? 6.543 10.68 22.156 1 65 226 GLN A N 1
ATOM 1636 C CA . GLN A 1 226 ? 7.848 10.094 21.875 1 65 226 GLN A CA 1
ATOM 1637 C C . GLN A 1 226 ? 8.102 10.039 20.359 1 65 226 GLN A C 1
ATOM 1639 O O . GLN A 1 226 ? 7.164 10.094 19.562 1 65 226 GLN A O 1
ATOM 1644 N N . SER A 1 227 ? 9.328 10.078 19.922 1 60.38 227 SER A N 1
ATOM 1645 C CA . SER A 1 227 ? 9.727 10.055 18.516 1 60.38 227 SER A CA 1
ATOM 1646 C C . SER A 1 227 ? 9.102 8.867 17.797 1 60.38 227 SER A C 1
ATOM 1648 O O . SER A 1 227 ? 9.008 7.77 18.359 1 60.38 227 SER A O 1
ATOM 1650 N N . ASP A 1 228 ? 8.633 9.102 16.578 1 64.06 228 ASP A N 1
ATOM 1651 C CA . ASP A 1 228 ? 8.258 8.156 15.531 1 64.06 228 ASP A CA 1
ATOM 1652 C C . ASP A 1 228 ? 7.266 7.121 16.062 1 64.06 228 ASP A C 1
ATOM 1654 O O . ASP A 1 228 ? 7.434 5.922 15.828 1 64.06 228 ASP A O 1
ATOM 1658 N N . GLU A 1 229 ? 6.219 7.719 16.75 1 70.25 229 GLU A N 1
ATOM 1659 C CA . GLU A 1 229 ? 5.262 6.824 17.391 1 70.25 229 GLU A CA 1
ATOM 1660 C C . GLU A 1 229 ? 4.164 6.398 16.422 1 70.25 229 GLU A C 1
ATOM 1662 O O . GLU A 1 229 ? 3.777 7.164 15.531 1 70.25 229 GLU A O 1
ATOM 1667 N N . ILE A 1 230 ? 3.951 5.207 16.406 1 71.56 230 ILE A N 1
ATOM 1668 C CA . ILE A 1 230 ? 2.711 4.691 15.836 1 71.56 230 ILE A CA 1
ATOM 1669 C C . ILE A 1 230 ? 1.673 4.508 16.938 1 71.56 230 ILE A C 1
ATOM 1671 O O . ILE A 1 230 ? 1.878 3.725 17.875 1 71.56 230 ILE A O 1
ATOM 1675 N N . VAL A 1 231 ? 0.689 5.477 16.906 1 72.38 231 VAL A N 1
ATOM 1676 C CA . VAL A 1 231 ? -0.392 5.391 17.875 1 72.38 231 VAL A CA 1
ATOM 1677 C C . VAL A 1 231 ? -1.643 4.816 17.219 1 72.38 231 VAL A C 1
ATOM 1679 O O . VAL A 1 231 ? -1.966 5.168 16.078 1 72.38 231 VAL A O 1
ATOM 1682 N N . ARG A 1 232 ? -2.227 3.875 17.812 1 71.38 232 ARG A N 1
ATOM 1683 C CA . ARG A 1 232 ? -3.451 3.246 17.328 1 71.38 232 ARG A CA 1
ATOM 1684 C C . ARG A 1 232 ? -4.664 3.721 18.125 1 71.38 232 ARG A C 1
ATOM 1686 O O . ARG A 1 232 ? -4.637 3.736 19.359 1 71.38 232 ARG A O 1
ATOM 1693 N N . LEU A 1 233 ? -5.527 4.328 17.5 1 61.44 233 LEU A N 1
ATOM 1694 C CA . LEU A 1 233 ? -6.812 4.695 18.078 1 61.44 233 LEU A CA 1
ATOM 1695 C C . LEU A 1 233 ? -7.938 3.846 17.5 1 61.44 233 LEU A C 1
ATOM 1697 O O . LEU A 1 233 ? -8.719 4.324 16.672 1 61.44 233 LEU A O 1
ATOM 1701 N N . TYR A 1 234 ? -7.949 2.562 17.5 1 57.5 234 TYR A N 1
ATOM 1702 C CA . TYR A 1 234 ? -9.047 1.634 17.25 1 57.5 234 TYR A CA 1
ATOM 1703 C C . TYR A 1 234 ? -9.078 0.531 18.312 1 57.5 234 TYR A C 1
ATOM 1705 O O . TYR A 1 234 ? -8.055 0.216 18.922 1 57.5 234 TYR A O 1
ATOM 1713 N N . LEU A 1 235 ? -10.195 0.267 18.953 1 44.34 235 LEU A N 1
ATOM 1714 C CA . LEU A 1 235 ? -10.391 -0.809 19.922 1 44.34 235 LEU A CA 1
ATOM 1715 C C . LEU A 1 235 ? -10.219 -2.172 19.266 1 44.34 235 LEU A C 1
ATOM 1717 O O . LEU A 1 235 ? -10.703 -2.391 18.141 1 44.34 235 LEU A O 1
ATOM 1721 N N . ASP A 1 236 ? -9.031 -2.895 19.328 1 43.12 236 ASP A N 1
ATOM 1722 C CA . ASP A 1 236 ? -9.094 -4.316 19 1 43.12 236 ASP A CA 1
ATOM 1723 C C . ASP A 1 236 ? -10.367 -4.953 19.547 1 43.12 236 ASP A C 1
ATOM 1725 O O . ASP A 1 236 ? -10.906 -4.508 20.562 1 43.12 236 ASP A O 1
ATOM 1729 N N . MET B 1 1 ? 8.688 -37.094 -4.457 1 89.06 1 MET B N 1
ATOM 1730 C CA . MET B 1 1 ? 9.109 -35.719 -4.273 1 89.06 1 MET B CA 1
ATOM 1731 C C . MET B 1 1 ? 8.039 -34.906 -3.545 1 89.06 1 MET B C 1
ATOM 1733 O O . MET B 1 1 ? 6.859 -35.281 -3.57 1 89.06 1 MET B O 1
ATOM 1737 N N . ALA B 1 2 ? 8.477 -33.812 -2.893 1 89.44 2 ALA B N 1
ATOM 1738 C CA . ALA B 1 2 ? 7.609 -33.125 -1.942 1 89.44 2 ALA B CA 1
ATOM 1739 C C . ALA B 1 2 ? 6.328 -32.625 -2.619 1 89.44 2 ALA B C 1
ATOM 1741 O O . ALA B 1 2 ? 5.285 -32.5 -1.972 1 89.44 2 ALA B O 1
ATOM 1742 N N . LEU B 1 3 ? 6.383 -32.406 -4.055 1 96.06 3 LEU B N 1
ATOM 1743 C CA . LEU B 1 3 ? 5.227 -31.844 -4.742 1 96.06 3 LEU B CA 1
ATOM 1744 C C . LEU B 1 3 ? 4.855 -32.688 -5.957 1 96.06 3 LEU B C 1
ATOM 1746 O O . LEU B 1 3 ? 4.332 -32.156 -6.945 1 96.06 3 LEU B O 1
ATOM 1750 N N . GLU B 1 4 ? 5.215 -33.938 -5.895 1 95.62 4 GLU B N 1
ATOM 1751 C CA . GLU B 1 4 ? 4.875 -34.875 -6.984 1 95.62 4 GLU B CA 1
ATOM 1752 C C . GLU B 1 4 ? 3.373 -34.875 -7.25 1 95.62 4 GLU B C 1
ATOM 1754 O O . GLU B 1 4 ? 2.574 -35 -6.32 1 95.62 4 GLU B O 1
ATOM 1759 N N . GLY B 1 5 ? 3.037 -34.625 -8.539 1 95.38 5 GLY B N 1
ATOM 1760 C CA . GLY B 1 5 ? 1.643 -34.688 -8.945 1 95.38 5 GLY B CA 1
ATOM 1761 C C . GLY B 1 5 ? 0.887 -33.406 -8.688 1 95.38 5 GLY B C 1
ATOM 1762 O O . GLY B 1 5 ? -0.3 -33.312 -9 1 95.38 5 GLY B O 1
ATOM 1763 N N . ARG B 1 6 ? 1.534 -32.469 -8.102 1 97.12 6 ARG B N 1
ATOM 1764 C CA . ARG B 1 6 ? 0.899 -31.203 -7.801 1 97.12 6 ARG B CA 1
ATOM 1765 C C . ARG B 1 6 ? 1.094 -30.219 -8.945 1 97.12 6 ARG B C 1
ATOM 1767 O O . ARG B 1 6 ? 2.07 -30.312 -9.695 1 97.12 6 ARG B O 1
ATOM 1774 N N . VAL B 1 7 ? 0.156 -29.297 -9.086 1 98.5 7 VAL B N 1
ATOM 1775 C CA . VAL B 1 7 ? 0.216 -28.266 -10.109 1 98.5 7 VAL B CA 1
ATOM 1776 C C . VAL B 1 7 ? 0.426 -26.906 -9.438 1 98.5 7 VAL B C 1
ATOM 1778 O O . VAL B 1 7 ? -0.304 -26.531 -8.516 1 98.5 7 VAL B O 1
ATOM 1781 N N . ALA B 1 8 ? 1.417 -26.172 -9.945 1 98.62 8 ALA B N 1
ATOM 1782 C CA . ALA B 1 8 ? 1.715 -24.844 -9.422 1 98.62 8 ALA B CA 1
ATOM 1783 C C . ALA B 1 8 ? 1.75 -23.797 -10.539 1 98.62 8 ALA B C 1
ATOM 1785 O O . ALA B 1 8 ? 2.352 -24.031 -11.594 1 98.62 8 ALA B O 1
ATOM 1786 N N . VAL B 1 9 ? 1.104 -22.688 -10.344 1 98.75 9 VAL B N 1
ATOM 1787 C CA . VAL B 1 9 ? 1.223 -21.531 -11.227 1 98.75 9 VAL B CA 1
ATOM 1788 C C . VAL B 1 9 ? 2.223 -20.531 -10.656 1 98.75 9 VAL B C 1
ATOM 1790 O O . VAL B 1 9 ? 2.051 -20.062 -9.531 1 98.75 9 VAL B O 1
ATOM 1793 N N . ILE B 1 10 ? 3.273 -20.266 -11.367 1 98.25 10 ILE B N 1
ATOM 1794 C CA . ILE B 1 10 ? 4.32 -19.344 -10.938 1 98.25 10 ILE B CA 1
ATOM 1795 C C . ILE B 1 10 ? 4.406 -18.172 -11.914 1 98.25 10 ILE B C 1
ATOM 1797 O O . ILE B 1 10 ? 4.855 -18.344 -13.055 1 98.25 10 ILE B O 1
ATOM 1801 N N . THR B 1 11 ? 4.031 -17.016 -11.484 1 97 11 THR B N 1
ATOM 1802 C CA . THR B 1 11 ? 4.125 -15.852 -12.344 1 97 11 THR B CA 1
ATOM 1803 C C . THR B 1 11 ? 5.48 -15.164 -12.172 1 97 11 THR B C 1
ATOM 1805 O O . THR B 1 11 ? 6.199 -15.43 -11.211 1 97 11 THR B O 1
ATOM 1808 N N . GLY B 1 12 ? 5.82 -14.352 -13.18 1 94.62 12 GLY B N 1
ATOM 1809 C CA . GLY B 1 12 ? 7.105 -13.68 -13.117 1 94.62 12 GLY B CA 1
ATOM 1810 C C . GLY B 1 12 ? 8.281 -14.617 -13.297 1 94.62 12 GLY B C 1
ATOM 1811 O O . GLY B 1 12 ? 9.398 -14.32 -12.867 1 94.62 12 GLY B O 1
ATOM 1812 N N . ALA B 1 13 ? 8.141 -15.719 -13.922 1 94.94 13 ALA B N 1
ATOM 1813 C CA . ALA B 1 13 ? 9.141 -16.766 -13.992 1 94.94 13 ALA B CA 1
ATOM 1814 C C . ALA B 1 13 ? 10.32 -16.359 -14.867 1 94.94 13 ALA B C 1
ATOM 1816 O O . ALA B 1 13 ? 11.391 -16.969 -14.812 1 94.94 13 ALA B O 1
ATOM 1817 N N . THR B 1 14 ? 10.156 -15.32 -15.703 1 92.81 14 THR B N 1
ATOM 1818 C CA . THR B 1 14 ? 11.25 -14.875 -16.547 1 92.81 14 THR B CA 1
ATOM 1819 C C . THR B 1 14 ? 12.211 -13.984 -15.773 1 92.81 14 THR B C 1
ATOM 1821 O O . THR B 1 14 ? 13.305 -13.68 -16.25 1 92.81 14 THR B O 1
ATOM 1824 N N . GLY B 1 15 ? 11.828 -13.531 -14.625 1 90.62 15 GLY B N 1
ATOM 1825 C CA . GLY B 1 15 ? 12.695 -12.75 -13.758 1 90.62 15 GLY B CA 1
ATOM 1826 C C . GLY B 1 15 ? 13.562 -13.609 -12.859 1 90.62 15 GLY B C 1
ATOM 1827 O O . GLY B 1 15 ? 13.398 -14.828 -12.797 1 90.62 15 GLY B O 1
ATOM 1828 N N . ILE B 1 16 ? 14.422 -12.945 -12.039 1 87.81 16 ILE B N 1
ATOM 1829 C CA . ILE B 1 16 ? 15.406 -13.617 -11.203 1 87.81 16 ILE B CA 1
ATOM 1830 C C . ILE B 1 16 ? 14.695 -14.43 -10.117 1 87.81 16 ILE B C 1
ATOM 1832 O O . ILE B 1 16 ? 14.961 -15.625 -9.945 1 87.81 16 ILE B O 1
ATOM 1836 N N . VAL B 1 17 ? 13.75 -13.836 -9.414 1 90.69 17 VAL B N 1
ATOM 1837 C CA . VAL B 1 17 ? 13.078 -14.453 -8.281 1 90.69 17 VAL B CA 1
ATOM 1838 C C . VAL B 1 17 ? 12.148 -15.562 -8.773 1 90.69 17 VAL B C 1
ATOM 1840 O O . VAL B 1 17 ? 12.211 -16.688 -8.289 1 90.69 17 VAL B O 1
ATOM 1843 N N . GLY B 1 18 ? 11.344 -15.273 -9.797 1 94.75 18 GLY B N 1
ATOM 1844 C CA . GLY B 1 18 ? 10.391 -16.234 -10.328 1 94.75 18 GLY B CA 1
ATOM 1845 C C . GLY B 1 18 ? 11.055 -17.453 -10.938 1 94.75 18 GLY B C 1
ATOM 1846 O O . GLY B 1 18 ? 10.539 -18.562 -10.828 1 94.75 18 GLY B O 1
ATOM 1847 N N . GLU B 1 19 ? 12.156 -17.188 -11.578 1 94.81 19 GLU B N 1
ATOM 1848 C CA . GLU B 1 19 ? 12.906 -18.297 -12.156 1 94.81 19 GLU B CA 1
ATOM 1849 C C . GLU B 1 19 ? 13.391 -19.25 -11.07 1 94.81 19 GLU B C 1
ATOM 1851 O O . GLU B 1 19 ? 13.297 -20.469 -11.234 1 94.81 19 GLU B O 1
ATOM 1856 N N . GLY B 1 20 ? 13.922 -18.672 -9.992 1 94.06 20 GLY B N 1
ATOM 1857 C CA . GLY B 1 20 ? 14.367 -19.484 -8.875 1 94.06 20 GLY B CA 1
ATOM 1858 C C . GLY B 1 20 ? 13.258 -20.328 -8.266 1 94.06 20 GLY B C 1
ATOM 1859 O O . GLY B 1 20 ? 13.461 -21.5 -7.93 1 94.06 20 GLY B O 1
ATOM 1860 N N . ILE B 1 21 ? 12.109 -19.781 -8.188 1 96.06 21 ILE B N 1
ATOM 1861 C CA . ILE B 1 21 ? 10.961 -20.469 -7.617 1 96.06 21 ILE B CA 1
ATOM 1862 C C . ILE B 1 21 ? 10.492 -21.578 -8.57 1 96.06 21 ILE B C 1
ATOM 1864 O O . ILE B 1 21 ? 10.258 -22.703 -8.156 1 96.06 21 ILE B O 1
ATOM 1868 N N . ALA B 1 22 ? 10.422 -21.234 -9.867 1 97.75 22 ALA B N 1
ATOM 1869 C CA . ALA B 1 22 ? 10 -22.203 -10.867 1 97.75 22 ALA B CA 1
ATOM 1870 C C . ALA B 1 22 ? 10.938 -23.406 -10.875 1 97.75 22 ALA B C 1
ATOM 1872 O O . ALA B 1 22 ? 10.484 -24.562 -10.93 1 97.75 22 ALA B O 1
ATOM 1873 N N . ARG B 1 23 ? 12.195 -23.156 -10.797 1 97.19 23 ARG B N 1
ATOM 1874 C CA . ARG B 1 23 ? 13.188 -24.219 -10.766 1 97.19 23 ARG B CA 1
ATOM 1875 C C . ARG B 1 23 ? 12.969 -25.141 -9.57 1 97.19 23 ARG B C 1
ATOM 1877 O O . ARG B 1 23 ? 12.961 -26.359 -9.711 1 97.19 23 ARG B O 1
ATOM 1884 N N . ALA B 1 24 ? 12.812 -24.547 -8.43 1 96.62 24 ALA B N 1
ATOM 1885 C CA . ALA B 1 24 ? 12.633 -25.328 -7.207 1 96.62 24 ALA B CA 1
ATOM 1886 C C . ALA B 1 24 ? 11.383 -26.203 -7.289 1 96.62 24 ALA B C 1
ATOM 1888 O O . ALA B 1 24 ? 11.406 -27.359 -6.879 1 96.62 24 ALA B O 1
ATOM 1889 N N . PHE B 1 25 ? 10.297 -25.688 -7.852 1 98.25 25 PHE B N 1
ATOM 1890 C CA . PHE B 1 25 ? 9.047 -26.438 -7.938 1 98.25 25 PHE B CA 1
ATOM 1891 C C . PHE B 1 25 ? 9.172 -27.578 -8.93 1 98.25 25 PHE B C 1
ATOM 1893 O O . PHE B 1 25 ? 8.664 -28.672 -8.688 1 98.25 25 PHE B O 1
ATOM 1900 N N . LEU B 1 26 ? 9.836 -27.359 -10.07 1 98.12 26 LEU B N 1
ATOM 1901 C CA . LEU B 1 26 ? 10.086 -28.422 -11.031 1 98.12 26 LEU B CA 1
ATOM 1902 C C . LEU B 1 26 ? 10.922 -29.531 -10.398 1 98.12 2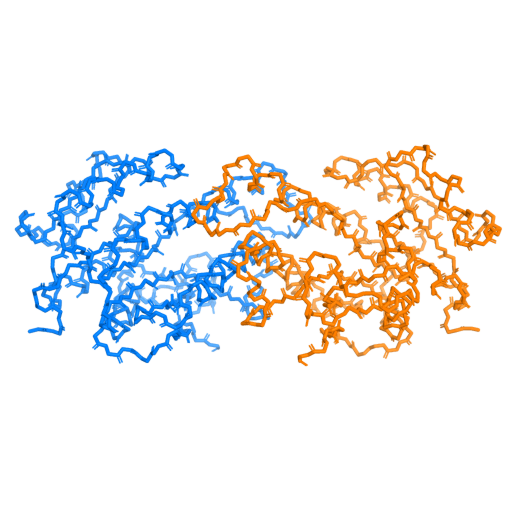6 LEU B C 1
ATOM 1904 O O . LEU B 1 26 ? 10.586 -30.719 -10.531 1 98.12 26 LEU B O 1
ATOM 1908 N N . GLU B 1 27 ? 11.898 -29.109 -9.656 1 97.06 27 GLU B N 1
ATOM 1909 C CA . GLU B 1 27 ? 12.789 -30.062 -9.008 1 97.06 27 GLU B CA 1
ATOM 1910 C C . GLU B 1 27 ? 12.062 -30.844 -7.922 1 97.06 27 GLU B C 1
ATOM 1912 O O . GLU B 1 27 ? 12.398 -32 -7.648 1 97.06 27 GLU B O 1
ATOM 1917 N N . ALA B 1 28 ? 11.078 -30.25 -7.344 1 97.31 28 ALA B N 1
ATOM 1918 C CA . ALA B 1 28 ? 10.297 -30.906 -6.289 1 97.31 28 ALA B CA 1
ATOM 1919 C C . ALA B 1 28 ? 9.227 -31.812 -6.883 1 97.31 28 ALA B C 1
ATOM 1921 O O . ALA B 1 28 ? 8.492 -32.469 -6.145 1 97.31 28 ALA B O 1
ATOM 1922 N N . GLY B 1 29 ? 9.062 -31.797 -8.227 1 97.38 29 GLY B N 1
ATOM 1923 C CA . GLY B 1 29 ? 8.211 -32.75 -8.891 1 97.38 29 GLY B CA 1
ATOM 1924 C C . GLY B 1 29 ? 6.906 -32.156 -9.398 1 97.38 29 GLY B C 1
ATOM 1925 O O . GLY B 1 29 ? 6.105 -32.844 -10.031 1 97.38 29 GLY B O 1
ATOM 1926 N N . ALA B 1 30 ? 6.699 -30.922 -9.203 1 98.12 30 ALA B N 1
ATOM 1927 C CA . ALA B 1 30 ? 5.445 -30.281 -9.594 1 98.12 30 ALA B CA 1
ATOM 1928 C C . ALA B 1 30 ? 5.383 -30.062 -11.102 1 98.12 30 ALA B C 1
ATOM 1930 O O . ALA B 1 30 ? 6.422 -29.953 -11.758 1 98.12 30 ALA B O 1
ATOM 1931 N N . THR B 1 31 ? 4.203 -30.094 -11.641 1 98.5 31 THR B N 1
ATOM 1932 C CA . THR B 1 31 ? 3.947 -29.438 -12.914 1 98.5 31 THR B CA 1
ATOM 1933 C C . THR B 1 31 ? 3.848 -27.922 -12.742 1 98.5 31 THR B C 1
ATOM 1935 O O . THR B 1 31 ? 3.109 -27.438 -11.875 1 98.5 31 THR B O 1
ATOM 1938 N N . VAL B 1 32 ? 4.59 -27.188 -13.547 1 98.75 32 VAL B N 1
ATOM 1939 C CA . VAL B 1 32 ? 4.66 -25.734 -13.375 1 98.75 32 VAL B CA 1
ATOM 1940 C C . VAL B 1 32 ? 4.004 -25.047 -14.57 1 98.75 32 VAL B C 1
ATOM 1942 O O . VAL B 1 32 ? 4.344 -25.328 -15.719 1 98.75 32 VAL B O 1
ATOM 1945 N N . VAL B 1 33 ? 3.029 -24.25 -14.312 1 98.69 33 VAL B N 1
ATOM 1946 C CA . VAL B 1 33 ? 2.506 -23.297 -15.273 1 98.69 33 VAL B CA 1
ATOM 1947 C C . VAL B 1 33 ? 3.176 -21.938 -15.062 1 98.69 33 VAL B C 1
ATOM 1949 O O . VAL B 1 33 ? 3.041 -21.328 -14 1 98.69 33 VAL B O 1
ATOM 1952 N N . ALA B 1 34 ? 3.914 -21.469 -16.016 1 98.06 34 ALA B N 1
ATOM 1953 C CA . ALA B 1 34 ? 4.629 -20.203 -15.938 1 98.06 34 ALA B CA 1
ATOM 1954 C C . ALA B 1 34 ? 4.215 -19.281 -17.078 1 98.06 34 ALA B C 1
ATOM 1956 O O . ALA B 1 34 ? 4.871 -19.234 -18.125 1 98.06 34 ALA B O 1
ATOM 1957 N N . PRO B 1 35 ? 3.168 -18.469 -16.859 1 97.19 35 PRO B N 1
ATOM 1958 C CA . PRO B 1 35 ? 2.754 -17.547 -17.922 1 97.19 35 PRO B CA 1
ATOM 1959 C C . PRO B 1 35 ? 3.82 -16.516 -18.25 1 97.19 35 PRO B C 1
ATOM 1961 O O . PRO B 1 35 ? 4.516 -16.016 -17.359 1 97.19 35 PRO B O 1
ATOM 1964 N N . ILE B 1 36 ? 3.971 -16.219 -19.484 1 94.69 36 ILE B N 1
ATOM 1965 C CA . ILE B 1 36 ? 4.91 -15.211 -19.953 1 94.69 36 ILE B CA 1
ATOM 1966 C C . ILE B 1 36 ? 4.16 -14.141 -20.75 1 94.69 36 ILE B C 1
ATOM 1968 O O . ILE B 1 36 ? 3.111 -14.414 -21.344 1 94.69 36 ILE B O 1
ATOM 1972 N N . ARG B 1 37 ? 4.609 -12.898 -20.75 1 88.06 37 ARG B N 1
ATOM 1973 C CA . ARG B 1 37 ? 3.91 -11.773 -21.359 1 88.06 37 ARG B CA 1
ATOM 1974 C C . ARG B 1 37 ? 4.176 -11.711 -22.859 1 88.06 37 ARG B C 1
ATOM 1976 O O . ARG B 1 37 ? 3.365 -11.172 -23.609 1 88.06 37 ARG B O 1
ATOM 1983 N N . SER B 1 38 ? 5.32 -12.242 -23.203 1 87.88 38 SER B N 1
ATOM 1984 C CA . SER B 1 38 ? 5.707 -12.242 -24.625 1 87.88 38 SER B CA 1
ATOM 1985 C C . SER B 1 38 ? 6.293 -13.586 -25.031 1 87.88 38 SER B C 1
ATOM 1987 O O . SER B 1 38 ? 7.121 -14.156 -24.312 1 87.88 38 SER B O 1
ATOM 1989 N N . ALA B 1 39 ? 5.934 -14.008 -26.25 1 87.06 39 ALA B N 1
ATOM 1990 C CA . ALA B 1 39 ? 6.352 -15.312 -26.75 1 87.06 39 ALA B CA 1
ATOM 1991 C C . ALA B 1 39 ? 7.871 -15.383 -26.891 1 87.06 39 ALA B C 1
ATOM 1993 O O . ALA B 1 39 ? 8.461 -16.453 -26.734 1 87.06 39 ALA B O 1
ATOM 1994 N N . GLY B 1 40 ? 8.484 -14.258 -27.094 1 90.38 40 GLY B N 1
ATOM 1995 C CA . GLY B 1 40 ? 9.914 -14.211 -27.312 1 90.38 40 GLY B CA 1
ATOM 1996 C C . GLY B 1 40 ? 10.719 -14.609 -26.094 1 90.38 40 GLY B C 1
ATOM 1997 O O . GLY B 1 40 ? 11.906 -14.922 -26.188 1 90.38 40 GLY B O 1
ATOM 1998 N N . LYS B 1 41 ? 10.109 -14.789 -25 1 91.31 41 LYS B N 1
ATOM 1999 C CA . LYS B 1 41 ? 10.82 -15.078 -23.766 1 91.31 41 LYS B CA 1
ATOM 2000 C C . LYS B 1 41 ? 10.734 -16.562 -23.422 1 91.31 41 LYS B C 1
ATOM 2002 O O . LYS B 1 41 ? 11.398 -17.031 -22.484 1 91.31 41 LYS B O 1
ATOM 2007 N N . GLU B 1 42 ? 9.945 -17.344 -24.109 1 94 42 GLU B N 1
ATOM 2008 C CA . GLU B 1 42 ? 9.68 -18.734 -23.75 1 94 42 GLU B CA 1
ATOM 2009 C C . GLU B 1 42 ? 10.938 -19.594 -23.875 1 94 42 GLU B C 1
ATOM 2011 O O . GLU B 1 42 ? 11.273 -20.344 -22.953 1 94 42 GLU B O 1
ATOM 2016 N N . ALA B 1 43 ? 11.617 -19.469 -24.984 1 94.38 43 ALA B N 1
ATOM 2017 C CA . ALA B 1 43 ? 12.805 -20.297 -25.219 1 94.38 43 ALA B CA 1
ATOM 2018 C C . ALA B 1 43 ? 13.867 -20.047 -24.156 1 94.38 43 ALA B C 1
ATOM 2020 O O . ALA B 1 43 ? 14.469 -21 -23.641 1 94.38 43 ALA B O 1
ATOM 2021 N N . GLY B 1 44 ? 14.07 -18.781 -23.844 1 94.81 44 GLY B N 1
ATOM 2022 C CA . GLY B 1 44 ? 15.016 -18.438 -22.797 1 94.81 44 GLY B CA 1
ATOM 2023 C C . GLY B 1 44 ? 14.633 -19 -21.438 1 94.81 44 GLY B C 1
ATOM 2024 O O . GLY B 1 44 ? 15.484 -19.531 -20.719 1 94.81 44 GLY B O 1
ATOM 2025 N N . LEU B 1 45 ? 13.391 -18.938 -21.109 1 95.38 45 LEU B N 1
ATOM 2026 C CA . LEU B 1 45 ? 12.914 -19.469 -19.844 1 95.38 45 LEU B CA 1
ATOM 2027 C C . LEU B 1 45 ? 13.094 -20.984 -19.781 1 95.38 45 LEU B C 1
ATOM 2029 O O . LEU B 1 45 ? 13.586 -21.531 -18.781 1 95.38 45 LEU B O 1
ATOM 2033 N N . ARG B 1 46 ? 12.672 -21.719 -20.812 1 96.5 46 ARG B N 1
ATOM 2034 C CA . ARG B 1 46 ? 12.789 -23.188 -20.859 1 96.5 46 ARG B CA 1
ATOM 2035 C C . ARG B 1 46 ? 14.242 -23.609 -20.703 1 96.5 46 ARG B C 1
ATOM 2037 O O . ARG B 1 46 ? 14.547 -24.547 -19.969 1 96.5 46 ARG B O 1
ATOM 2044 N N . ALA B 1 47 ? 15.141 -22.875 -21.391 1 96 47 ALA B N 1
ATOM 2045 C CA . ALA B 1 47 ? 16.562 -23.188 -21.297 1 96 47 ALA B CA 1
ATOM 2046 C C . ALA B 1 47 ? 17.078 -22.953 -19.875 1 96 47 ALA B C 1
ATOM 2048 O O . ALA B 1 47 ? 17.812 -23.781 -19.344 1 96 47 ALA B O 1
ATOM 2049 N N . ALA B 1 48 ? 16.672 -21.828 -19.312 1 94 48 ALA B N 1
ATOM 2050 C CA . ALA B 1 48 ? 17.125 -21.484 -17.969 1 94 48 ALA B CA 1
ATOM 2051 C C . ALA B 1 48 ? 16.672 -22.516 -16.953 1 94 48 ALA B C 1
ATOM 2053 O O . ALA B 1 48 ? 17.359 -22.75 -15.953 1 94 48 ALA B O 1
ATOM 2054 N N . LEU B 1 49 ? 15.562 -23.172 -17.266 1 96.75 49 LEU B N 1
ATOM 2055 C CA . LEU B 1 49 ? 14.992 -24.125 -16.312 1 96.75 49 LEU B CA 1
ATOM 2056 C C . LEU B 1 49 ? 15.391 -25.547 -16.672 1 96.75 49 LEU B C 1
ATOM 2058 O O . LEU B 1 49 ? 14.82 -26.5 -16.141 1 96.75 49 LEU B O 1
ATOM 2062 N N . GLY B 1 50 ? 16.266 -25.719 -17.625 1 95.69 50 GLY B N 1
ATOM 2063 C CA . GLY B 1 50 ? 16.828 -27.016 -17.938 1 95.69 50 GLY B CA 1
ATOM 2064 C C . GLY B 1 50 ? 16.016 -27.781 -18.984 1 95.69 50 GLY B C 1
ATOM 2065 O O . GLY B 1 50 ? 16.047 -29.016 -19.031 1 95.69 50 GLY B O 1
ATOM 2066 N N . SER B 1 51 ? 15.164 -27.094 -19.656 1 95.38 51 SER B N 1
ATOM 2067 C CA . SER B 1 51 ? 14.367 -27.609 -20.766 1 95.38 51 SER B CA 1
ATOM 2068 C C . SER B 1 51 ? 13.539 -28.828 -20.344 1 95.38 51 SER B C 1
ATOM 2070 O O . SER B 1 51 ? 13.602 -29.875 -20.984 1 95.38 51 SER B O 1
ATOM 2072 N N . PRO B 1 52 ? 12.812 -28.688 -19.297 1 96.31 52 PRO B N 1
ATOM 2073 C CA . PRO B 1 52 ? 11.945 -29.797 -18.891 1 96.31 52 PRO B CA 1
ATOM 2074 C C . PRO B 1 52 ? 10.914 -30.156 -19.953 1 96.31 52 PRO B C 1
ATOM 2076 O O . PRO B 1 52 ? 10.656 -29.375 -20.875 1 96.31 52 PRO B O 1
ATOM 2079 N N . PRO B 1 53 ? 10.344 -31.422 -19.844 1 95.5 53 PRO B N 1
ATOM 2080 C CA . PRO B 1 53 ? 9.289 -31.797 -20.781 1 95.5 53 PRO B CA 1
ATOM 2081 C C . PRO B 1 53 ? 8.125 -30.812 -20.797 1 95.5 53 PRO B C 1
ATOM 2083 O O . PRO B 1 53 ? 7.84 -30.172 -19.766 1 95.5 53 PRO B O 1
ATOM 2086 N N . ALA B 1 54 ? 7.441 -30.688 -21.938 1 94.69 54 ALA B N 1
ATOM 2087 C CA . ALA B 1 54 ? 6.367 -29.719 -22.156 1 94.69 54 ALA B CA 1
ATOM 2088 C C . ALA B 1 54 ? 5.211 -29.969 -21.188 1 94.69 54 ALA B C 1
ATOM 2090 O O . ALA B 1 54 ? 4.508 -29.031 -20.797 1 94.69 54 ALA B O 1
ATOM 2091 N N . GLU B 1 55 ? 5.086 -31.203 -20.781 1 95.69 55 GLU B N 1
ATOM 2092 C CA . GLU B 1 55 ? 3.992 -31.547 -19.875 1 95.69 55 GLU B CA 1
ATOM 2093 C C . GLU B 1 55 ? 4.277 -31.062 -18.453 1 95.69 55 GLU B C 1
ATOM 2095 O O . GLU B 1 55 ? 3.359 -30.906 -17.641 1 95.69 55 GLU B O 1
ATOM 2100 N N . ARG B 1 56 ? 5.555 -30.812 -18.172 1 97.62 56 ARG B N 1
ATOM 2101 C CA . ARG B 1 56 ? 5.953 -30.422 -16.828 1 97.62 56 ARG B CA 1
ATOM 2102 C C . ARG B 1 56 ? 6.098 -28.906 -16.703 1 97.62 56 ARG B C 1
ATOM 2104 O O . ARG B 1 56 ? 6.07 -28.359 -15.602 1 97.62 56 ARG B O 1
ATOM 2111 N N . LEU B 1 57 ? 6.375 -28.266 -17.797 1 98.44 57 LEU B N 1
ATOM 2112 C CA . LEU B 1 57 ? 6.445 -26.812 -17.859 1 98.44 57 LEU B CA 1
ATOM 2113 C C . LEU B 1 57 ? 5.543 -26.281 -18.969 1 98.44 57 LEU B C 1
ATOM 2115 O O . LEU B 1 57 ? 5.797 -26.516 -20.156 1 98.44 57 LEU B O 1
ATOM 2119 N N . ILE B 1 58 ? 4.512 -25.656 -18.578 1 98.12 58 ILE B N 1
ATOM 2120 C CA . ILE B 1 58 ? 3.537 -25.047 -19.469 1 98.12 58 ILE B CA 1
ATOM 2121 C C . ILE B 1 58 ? 3.672 -23.516 -19.422 1 98.12 58 ILE B C 1
ATOM 2123 O O . ILE B 1 58 ? 3.656 -22.922 -18.344 1 98.12 58 ILE B O 1
ATOM 2127 N N . THR B 1 59 ? 3.799 -22.859 -20.578 1 97.69 59 THR B N 1
ATOM 2128 C CA . THR B 1 59 ? 4.086 -21.422 -20.625 1 97.69 59 THR B CA 1
ATOM 2129 C C . THR B 1 59 ? 3.059 -20.688 -21.484 1 97.69 59 THR B C 1
ATOM 2131 O O . THR B 1 59 ? 3.395 -20.156 -22.547 1 97.69 59 THR B O 1
ATOM 2134 N N . PRO B 1 60 ? 1.841 -20.531 -21 1 97.06 60 PRO B N 1
ATOM 2135 C CA . PRO B 1 60 ? 0.907 -19.719 -21.781 1 97.06 60 PRO B CA 1
ATOM 2136 C C . PRO B 1 60 ? 1.397 -18.297 -21.984 1 97.06 60 PRO B C 1
ATOM 2138 O O . PRO B 1 60 ? 2.008 -17.719 -21.078 1 97.06 60 PRO B O 1
ATOM 2141 N N . VAL B 1 61 ? 1.114 -17.719 -23.156 1 95.75 61 VAL B N 1
ATOM 2142 C CA . VAL B 1 61 ? 1.503 -16.359 -23.484 1 95.75 61 VAL B CA 1
ATOM 2143 C C . VAL B 1 61 ? 0.321 -15.414 -23.266 1 95.75 61 VAL B C 1
ATOM 2145 O O . VAL B 1 61 ? -0.629 -15.406 -24.047 1 95.75 61 VAL B O 1
ATOM 2148 N N . GLU B 1 62 ? 0.356 -14.68 -22.188 1 93.56 62 GLU B N 1
ATOM 2149 C CA . GLU B 1 62 ? -0.697 -13.75 -21.781 1 93.56 62 GLU B CA 1
ATOM 2150 C C . GLU B 1 62 ? -0.123 -12.555 -21.031 1 93.56 62 GLU B C 1
ATOM 2152 O O . GLU B 1 62 ? 0.662 -12.719 -20.094 1 93.56 62 GLU B O 1
ATOM 2157 N N . ASP B 1 63 ? -0.518 -11.312 -21.516 1 91.81 63 ASP B N 1
ATOM 2158 C CA . ASP B 1 63 ? -0.176 -10.133 -20.719 1 91.81 63 ASP B CA 1
ATOM 2159 C C . ASP B 1 63 ? -1.128 -9.977 -19.531 1 91.81 63 ASP B C 1
ATOM 2161 O O . ASP B 1 63 ? -2.209 -9.398 -19.672 1 91.81 63 ASP B O 1
ATOM 2165 N N . TYR B 1 64 ? -0.686 -10.414 -18.406 1 91.06 64 TYR B N 1
ATOM 2166 C CA . TYR B 1 64 ? -1.57 -10.438 -17.25 1 91.06 64 TYR B CA 1
ATOM 2167 C C . TYR B 1 64 ? -1.35 -9.219 -16.359 1 91.06 64 TYR B C 1
ATOM 2169 O O . TYR B 1 64 ? -1.653 -9.242 -15.172 1 91.06 64 TYR B O 1
ATOM 2177 N N . SER B 1 65 ? -0.764 -8.094 -16.922 1 88.19 65 SER B N 1
ATOM 2178 C CA . SER B 1 65 ? -0.521 -6.887 -16.141 1 88.19 65 SER B CA 1
ATOM 2179 C C . SER B 1 65 ? -1.784 -6.039 -16.031 1 88.19 65 SER B C 1
ATOM 2181 O O . SER B 1 65 ? -1.785 -5.008 -15.352 1 88.19 65 SER B O 1
ATOM 2183 N N . HIS B 1 66 ? -2.799 -6.422 -16.719 1 92.44 66 HIS B N 1
ATOM 2184 C CA . HIS B 1 66 ? -4.098 -5.77 -16.625 1 92.44 66 HIS B CA 1
ATOM 2185 C C . HIS B 1 66 ? -5.215 -6.793 -16.438 1 92.44 66 HIS B C 1
ATOM 2187 O O . HIS B 1 66 ? -5.027 -7.98 -16.719 1 92.44 66 HIS B O 1
ATOM 2193 N N . ILE B 1 67 ? -6.316 -6.348 -16.016 1 92.88 67 ILE B N 1
ATOM 2194 C CA . ILE B 1 67 ? -7.395 -7.207 -15.539 1 92.88 67 ILE B CA 1
ATOM 2195 C C . ILE B 1 67 ? -7.844 -8.148 -16.641 1 92.88 67 ILE B C 1
ATOM 2197 O O . ILE B 1 67 ? -8.008 -9.352 -16.422 1 92.88 67 ILE B O 1
ATOM 2201 N N . GLU B 1 68 ? -8 -7.668 -17.859 1 93.94 68 GLU B N 1
ATOM 2202 C CA . GLU B 1 68 ? -8.484 -8.5 -18.953 1 93.94 68 GLU B CA 1
ATOM 2203 C C . GLU B 1 68 ? -7.5 -9.617 -19.281 1 93.94 68 GLU B C 1
ATOM 2205 O O . GLU B 1 68 ? -7.895 -10.766 -19.484 1 93.94 68 GLU B O 1
ATOM 2210 N N . GLY B 1 69 ? -6.266 -9.25 -19.406 1 94.88 69 GLY B N 1
ATOM 2211 C CA . GLY B 1 69 ? -5.246 -10.258 -19.641 1 94.88 69 GLY B CA 1
ATOM 2212 C C . GLY B 1 69 ? -5.156 -11.289 -18.531 1 94.88 69 GLY B C 1
ATOM 2213 O O . GLY B 1 69 ? -5.008 -12.484 -18.797 1 94.88 69 GLY B O 1
ATOM 2214 N N . ALA B 1 70 ? -5.219 -10.867 -17.328 1 96.38 70 ALA B N 1
ATOM 2215 C CA . ALA B 1 70 ? -5.207 -11.781 -16.188 1 96.38 70 ALA B CA 1
ATOM 2216 C C . ALA B 1 70 ? -6.41 -12.719 -16.219 1 96.38 70 ALA B C 1
ATOM 2218 O O . ALA B 1 70 ? -6.293 -13.898 -15.906 1 96.38 70 ALA B O 1
ATOM 2219 N N . LYS B 1 71 ? -7.52 -12.172 -16.594 1 96.31 71 LYS B N 1
ATOM 2220 C CA . LYS B 1 71 ? -8.719 -12.992 -16.719 1 96.31 71 LYS B CA 1
ATOM 2221 C C . LYS B 1 71 ? -8.523 -14.102 -17.766 1 96.31 71 LYS B C 1
ATOM 2223 O O . LYS B 1 71 ? -8.922 -15.242 -17.547 1 96.31 71 LYS B O 1
ATOM 2228 N N . HIS B 1 72 ? -7.969 -13.75 -18.859 1 97.56 72 HIS B N 1
ATOM 2229 C CA . HIS B 1 72 ? -7.688 -14.75 -19.875 1 97.56 72 HIS B CA 1
ATOM 2230 C C . HIS B 1 72 ? -6.762 -15.836 -19.359 1 97.56 72 HIS B C 1
ATOM 2232 O O . HIS B 1 72 ? -6.953 -17.016 -19.641 1 97.56 72 HIS B O 1
ATOM 2238 N N . LEU B 1 73 ? -5.766 -15.406 -18.609 1 97.81 73 LEU B N 1
ATOM 2239 C CA . LEU B 1 73 ? -4.879 -16.375 -17.984 1 97.81 73 LEU B CA 1
ATOM 2240 C C . LEU B 1 73 ? -5.656 -17.312 -17.047 1 97.81 73 LEU B C 1
ATOM 2242 O O . LEU B 1 73 ? -5.461 -18.516 -17.078 1 97.81 73 LEU B O 1
ATOM 2246 N N . GLY B 1 74 ? -6.516 -16.75 -16.25 1 98.19 74 GLY B N 1
ATOM 2247 C CA . GLY B 1 74 ? -7.359 -17.547 -15.375 1 98.19 74 GLY B CA 1
ATOM 2248 C C . GLY B 1 74 ? -8.203 -18.562 -16.125 1 98.19 74 GLY B C 1
ATOM 2249 O O . GLY B 1 74 ? -8.32 -19.719 -15.703 1 98.19 74 GLY B O 1
ATOM 2250 N N . VAL B 1 75 ? -8.789 -18.109 -17.219 1 98.12 75 VAL B N 1
ATOM 2251 C CA . VAL B 1 75 ? -9.617 -19 -18.031 1 98.12 75 VAL B CA 1
ATOM 2252 C C . VAL B 1 75 ? -8.766 -20.125 -18.594 1 98.12 75 VAL B C 1
ATOM 2254 O O . VAL B 1 75 ? -9.156 -21.297 -18.531 1 98.12 75 VAL B O 1
ATOM 2257 N N . TYR B 1 76 ? -7.648 -19.797 -19.078 1 98.12 76 TYR B N 1
ATOM 2258 C CA . TYR B 1 76 ? -6.746 -20.797 -19.641 1 98.12 76 TYR B CA 1
ATOM 2259 C C . TYR B 1 76 ? -6.406 -21.859 -18.594 1 98.12 76 TYR B C 1
ATOM 2261 O O . TYR B 1 76 ? -6.539 -23.047 -18.844 1 98.12 76 TYR B O 1
ATOM 2269 N N . VAL B 1 77 ? -5.949 -21.406 -17.422 1 98.5 77 VAL B N 1
ATOM 2270 C CA . VAL B 1 77 ? -5.539 -22.312 -16.359 1 98.5 77 VAL B CA 1
ATOM 2271 C C . VAL B 1 77 ? -6.738 -23.125 -15.898 1 98.5 77 VAL B C 1
ATOM 2273 O O . VAL B 1 77 ? -6.625 -24.344 -15.672 1 98.5 77 VAL B O 1
ATOM 2276 N N . GLY B 1 78 ? -7.879 -22.484 -15.781 1 98.12 78 GLY B N 1
ATOM 2277 C CA . GLY B 1 78 ? -9.094 -23.156 -15.344 1 98.12 78 GLY B CA 1
ATOM 2278 C C . GLY B 1 78 ? -9.547 -24.25 -16.297 1 98.12 78 GLY B C 1
ATOM 2279 O O . GLY B 1 78 ? -10.023 -25.297 -15.859 1 98.12 78 GLY B O 1
ATOM 2280 N N . VAL B 1 79 ? -9.469 -23.984 -17.578 1 98.06 79 VAL B N 1
ATOM 2281 C CA . VAL B 1 79 ? -9.875 -24.938 -18.594 1 98.06 79 VAL B CA 1
ATOM 2282 C C . VAL B 1 79 ? -8.898 -26.125 -18.594 1 98.06 79 VAL B C 1
ATOM 2284 O O . VAL B 1 79 ? -9.312 -27.281 -18.734 1 98.06 79 VAL B O 1
ATOM 2287 N N . LYS B 1 80 ? -7.656 -25.844 -18.422 1 97.75 80 LYS B N 1
ATOM 2288 C CA . LYS B 1 80 ? -6.633 -26.875 -18.484 1 97.75 80 LYS B CA 1
ATOM 2289 C C . LYS B 1 80 ? -6.66 -27.75 -17.219 1 97.75 80 LYS B C 1
ATOM 2291 O O . LYS B 1 80 ? -6.445 -28.969 -17.297 1 97.75 80 LYS B O 1
ATOM 2296 N N . PHE B 1 81 ? -6.82 -27.125 -16.125 1 97.94 81 PHE B N 1
ATOM 2297 C CA . PHE B 1 81 ? -6.867 -27.828 -14.844 1 97.94 81 PHE B CA 1
ATOM 2298 C C . PHE B 1 81 ? -8.25 -27.719 -14.211 1 97.94 81 PHE B C 1
ATOM 2300 O O . PHE B 1 81 ? -8.445 -26.938 -13.273 1 97.94 81 PHE B O 1
ATOM 2307 N N . LYS B 1 82 ? -9.156 -28.516 -14.562 1 96.75 82 LYS B N 1
ATOM 2308 C CA . LYS B 1 82 ? -10.578 -28.438 -14.227 1 96.75 82 LYS B CA 1
ATOM 2309 C C . LYS B 1 82 ? -10.805 -28.656 -12.734 1 96.75 82 LYS B C 1
ATOM 2311 O O . LYS B 1 82 ? -11.758 -28.109 -12.164 1 96.75 82 LYS B O 1
ATOM 2316 N N . ASP B 1 83 ? -9.93 -29.391 -12.109 1 96.19 83 ASP B N 1
ATOM 2317 C CA . ASP B 1 83 ? -10.086 -29.672 -10.688 1 96.19 83 ASP B CA 1
ATOM 2318 C C . ASP B 1 83 ? -9.43 -28.578 -9.844 1 96.19 83 ASP B C 1
ATOM 2320 O O . ASP B 1 83 ? -9.516 -28.609 -8.609 1 96.19 83 ASP B O 1
ATOM 2324 N N . GLY B 1 84 ? -8.719 -27.656 -10.492 1 98 84 GLY B N 1
ATOM 2325 C CA . GLY B 1 84 ? -8.016 -26.609 -9.781 1 98 84 GLY B CA 1
ATOM 2326 C C . GLY B 1 84 ? -6.512 -26.828 -9.734 1 98 84 GLY B C 1
ATOM 2327 O O . GLY B 1 84 ? -6.012 -27.844 -10.234 1 98 84 GLY B O 1
ATOM 2328 N N . VAL B 1 85 ? -5.855 -25.906 -9.195 1 98.62 85 VAL B N 1
ATOM 2329 C CA . VAL B 1 85 ? -4.41 -26 -9.016 1 98.62 85 VAL B CA 1
ATOM 2330 C C . VAL B 1 85 ? -4.07 -26.078 -7.531 1 98.62 85 VAL B C 1
ATOM 2332 O O . VAL B 1 85 ? -4.883 -25.703 -6.684 1 98.62 85 VAL B O 1
ATOM 2335 N N . ASP B 1 86 ? -2.898 -26.547 -7.242 1 97.81 86 ASP B N 1
ATOM 2336 C CA . ASP B 1 86 ? -2.5 -26.75 -5.855 1 97.81 86 ASP B CA 1
ATOM 2337 C C . ASP B 1 86 ? -1.856 -25.5 -5.27 1 97.81 86 ASP B C 1
ATOM 2339 O O . ASP B 1 86 ? -2.123 -25.141 -4.121 1 97.81 86 ASP B O 1
ATOM 2343 N N . HIS B 1 87 ? -1.04 -24.859 -6.043 1 97.75 87 HIS B N 1
ATOM 2344 C CA . HIS B 1 87 ? -0.282 -23.734 -5.531 1 97.75 87 HIS B CA 1
ATOM 2345 C C . HIS B 1 87 ? -0.221 -22.594 -6.559 1 97.75 87 HIS B C 1
ATOM 2347 O O . HIS B 1 87 ? -0.103 -22.859 -7.758 1 97.75 87 HIS B O 1
ATOM 2353 N N . VAL B 1 88 ? -0.309 -21.438 -6.105 1 98.25 88 VAL B N 1
ATOM 2354 C CA . VAL B 1 88 ? 0.028 -20.234 -6.863 1 98.25 88 VAL B CA 1
ATOM 2355 C C . VAL B 1 88 ? 1.115 -19.453 -6.133 1 98.25 88 VAL B C 1
ATOM 2357 O O . VAL B 1 88 ? 1.021 -19.234 -4.922 1 98.25 88 VAL B O 1
ATOM 2360 N N . VAL B 1 89 ? 2.17 -19.125 -6.801 1 97.5 89 VAL B N 1
ATOM 2361 C CA . VAL B 1 89 ? 3.17 -18.188 -6.305 1 97.5 89 VAL B CA 1
ATOM 2362 C C . VAL B 1 89 ? 3.197 -16.938 -7.191 1 97.5 89 VAL B C 1
ATOM 2364 O O . VAL B 1 89 ? 3.641 -17 -8.344 1 97.5 89 VAL B O 1
ATOM 2367 N N . ALA B 1 90 ? 2.736 -15.891 -6.66 1 96.94 90 ALA B N 1
ATOM 2368 C CA . ALA B 1 90 ? 2.568 -14.648 -7.41 1 96.94 90 ALA B CA 1
ATOM 2369 C C . ALA B 1 90 ? 3.775 -13.734 -7.234 1 96.94 90 ALA B C 1
ATOM 2371 O O . ALA B 1 90 ? 3.898 -13.055 -6.215 1 96.94 90 ALA B O 1
ATOM 2372 N N . CYS B 1 91 ? 4.586 -13.75 -8.203 1 92 91 CYS B N 1
ATOM 2373 C CA . CYS B 1 91 ? 5.723 -12.844 -8.297 1 92 91 CYS B CA 1
ATOM 2374 C C . CYS B 1 91 ? 5.461 -11.742 -9.32 1 92 91 CYS B C 1
ATOM 2376 O O . CYS B 1 91 ? 5.016 -12.023 -10.438 1 92 91 CYS B O 1
ATOM 2378 N N . THR B 1 92 ? 5.594 -10.547 -8.812 1 80.5 92 THR B N 1
ATOM 2379 C CA . THR B 1 92 ? 5.461 -9.43 -9.742 1 80.5 92 THR B CA 1
ATOM 2380 C C . THR B 1 92 ? 6.766 -8.648 -9.836 1 80.5 92 THR B C 1
ATOM 2382 O O . THR B 1 92 ? 7.512 -8.547 -8.859 1 80.5 92 THR B O 1
ATOM 2385 N N . GLY B 1 93 ? 7.051 -8.352 -11.008 1 74.19 93 GLY B N 1
ATOM 2386 C CA . GLY B 1 93 ? 8.188 -7.477 -11.258 1 74.19 93 GLY B CA 1
ATOM 2387 C C . GLY B 1 93 ? 7.789 -6.031 -11.477 1 74.19 93 GLY B C 1
ATOM 2388 O O . GLY B 1 93 ? 6.734 -5.594 -11.016 1 74.19 93 GLY B O 1
ATOM 2389 N N . GLY B 1 94 ? 8.664 -5.352 -11.953 1 70.62 94 GLY B N 1
ATOM 2390 C CA . GLY B 1 94 ? 8.406 -3.986 -12.375 1 70.62 94 GLY B CA 1
ATOM 2391 C C . GLY B 1 94 ? 9.383 -2.984 -11.789 1 70.62 94 GLY B C 1
ATOM 2392 O O . GLY B 1 94 ? 10.008 -3.25 -10.758 1 70.62 94 GLY B O 1
ATOM 2393 N N . MET B 1 95 ? 9.5 -1.964 -12.492 1 73.38 95 MET B N 1
ATOM 2394 C CA . MET B 1 95 ? 10.422 -0.891 -12.133 1 73.38 95 MET B CA 1
ATOM 2395 C C . MET B 1 95 ? 9.773 0.071 -11.141 1 73.38 95 MET B C 1
ATOM 2397 O O . MET B 1 95 ? 8.578 0.341 -11.227 1 73.38 95 MET B O 1
ATOM 2401 N N . VAL B 1 96 ? 10.453 0.371 -10.156 1 84.25 96 VAL B N 1
ATOM 2402 C CA . VAL B 1 96 ? 10.008 1.378 -9.195 1 84.25 96 VAL B CA 1
ATOM 2403 C C . VAL B 1 96 ? 10.992 2.545 -9.18 1 84.25 96 VAL B C 1
ATOM 2405 O O . VAL B 1 96 ? 12.203 2.342 -9.078 1 84.25 96 VAL B O 1
ATOM 2408 N N . GLN B 1 97 ? 10.469 3.715 -9.398 1 83.06 97 GLN B N 1
ATOM 2409 C CA . GLN B 1 97 ? 11.289 4.918 -9.297 1 83.06 97 GLN B CA 1
ATOM 2410 C C . GLN B 1 97 ? 12.016 4.98 -7.957 1 83.06 97 GLN B C 1
ATOM 2412 O O . GLN B 1 97 ? 11.398 4.84 -6.898 1 83.06 97 GLN B O 1
ATOM 2417 N N . MET B 1 98 ? 13.281 5.133 -8.086 1 83.56 98 MET B N 1
ATOM 2418 C CA . MET B 1 98 ? 14.062 5.328 -6.871 1 83.56 98 MET B CA 1
ATOM 2419 C C . MET B 1 98 ? 14.07 6.797 -6.457 1 83.56 98 MET B C 1
ATOM 2421 O O . MET B 1 98 ? 13.914 7.68 -7.301 1 83.56 98 MET B O 1
ATOM 2425 N N . GLY B 1 99 ? 14.258 7.02 -5.145 1 88.5 99 GLY B N 1
ATOM 2426 C CA . GLY B 1 99 ? 14.359 8.383 -4.656 1 88.5 99 GLY B CA 1
ATOM 2427 C C . GLY B 1 99 ? 13.586 8.625 -3.375 1 88.5 99 GLY B C 1
ATOM 2428 O O . GLY B 1 99 ? 12.969 7.703 -2.838 1 88.5 99 GLY B O 1
ATOM 2429 N N . LEU B 1 100 ? 13.727 9.828 -2.949 1 92 100 LEU B N 1
ATOM 2430 C CA . LEU B 1 100 ? 13.039 10.273 -1.743 1 92 100 LEU B CA 1
ATOM 2431 C C . LEU B 1 100 ? 11.562 10.531 -2.023 1 92 100 LEU B C 1
ATOM 2433 O O . LEU B 1 100 ? 11.141 10.578 -3.184 1 92 100 LEU B O 1
ATOM 2437 N N . VAL B 1 101 ? 10.805 10.664 -0.907 1 93.88 101 VAL B N 1
ATOM 2438 C CA . VAL B 1 101 ? 9.391 10.977 -1.041 1 93.88 101 VAL B CA 1
ATOM 2439 C C . VAL B 1 101 ? 9.211 12.234 -1.888 1 93.88 101 VAL B C 1
ATOM 2441 O O . VAL B 1 101 ? 8.328 12.297 -2.746 1 93.88 101 VAL B O 1
ATOM 2444 N N . THR B 1 102 ? 10.109 13.227 -1.767 1 92.88 102 THR B N 1
ATOM 2445 C CA . THR B 1 102 ? 10.016 14.516 -2.443 1 92.88 102 THR B CA 1
ATOM 2446 C C . THR B 1 102 ? 10.289 14.367 -3.936 1 92.88 102 THR B C 1
ATOM 2448 O O . THR B 1 102 ? 10.016 15.281 -4.719 1 92.88 102 THR B O 1
ATOM 2451 N N . GLN B 1 103 ? 10.773 13.234 -4.312 1 93.44 103 GLN B N 1
ATOM 2452 C CA . GLN B 1 103 ? 11.188 13.047 -5.699 1 93.44 103 GLN B CA 1
ATOM 2453 C C . GLN B 1 103 ? 10.18 12.188 -6.461 1 93.44 103 GLN B C 1
ATOM 2455 O O . GLN B 1 103 ? 10.305 12 -7.672 1 93.44 103 GLN B O 1
ATOM 2460 N N . ILE B 1 104 ? 9.203 11.727 -5.734 1 95 104 ILE B N 1
ATOM 2461 C CA . ILE B 1 104 ? 8.188 10.898 -6.387 1 95 104 ILE B CA 1
ATOM 2462 C C . ILE B 1 104 ? 7.375 11.75 -7.359 1 95 104 ILE B C 1
ATOM 2464 O O . ILE B 1 104 ? 6.895 12.828 -7 1 95 104 ILE B O 1
ATOM 2468 N N . THR B 1 105 ? 7.297 11.344 -8.617 1 95.94 105 THR B N 1
ATOM 2469 C CA . THR B 1 105 ? 6.461 11.984 -9.625 1 95.94 105 THR B CA 1
ATOM 2470 C C . THR B 1 105 ? 5.137 11.242 -9.789 1 95.94 105 THR B C 1
ATOM 2472 O O . THR B 1 105 ? 5.031 10.07 -9.414 1 95.94 105 THR B O 1
ATOM 2475 N N . THR B 1 106 ? 4.145 11.984 -10.32 1 96.12 106 THR B N 1
ATOM 2476 C CA . THR B 1 106 ? 2.865 11.336 -10.594 1 96.12 106 THR B CA 1
ATOM 2477 C C . THR B 1 106 ? 3.049 10.156 -11.539 1 96.12 106 THR B C 1
ATOM 2479 O O . THR B 1 106 ? 2.447 9.102 -11.344 1 96.12 106 THR B O 1
ATOM 2482 N N . GLU B 1 107 ? 3.848 10.359 -12.539 1 95.69 107 GLU B N 1
ATOM 2483 C CA . GLU B 1 107 ? 4.105 9.297 -13.508 1 95.69 107 GLU B CA 1
ATOM 2484 C C . GLU B 1 107 ? 4.785 8.102 -12.852 1 95.69 107 GLU B C 1
ATOM 2486 O O . GLU B 1 107 ? 4.391 6.957 -13.078 1 95.69 107 GLU B O 1
ATOM 2491 N N . GLY B 1 108 ? 5.809 8.32 -12.062 1 94.81 108 GLY B N 1
ATOM 2492 C CA . GLY B 1 108 ? 6.477 7.254 -11.336 1 94.81 108 GLY B CA 1
ATOM 2493 C C . GLY B 1 108 ? 5.551 6.492 -10.406 1 94.81 108 GLY B C 1
ATOM 2494 O O . GLY B 1 108 ? 5.602 5.262 -10.344 1 94.81 108 GLY B O 1
ATOM 2495 N N . PHE B 1 109 ? 4.75 7.227 -9.742 1 96.62 109 PHE B N 1
ATOM 2496 C CA . PHE B 1 109 ? 3.771 6.633 -8.844 1 96.62 109 PHE B CA 1
ATOM 2497 C C . PHE B 1 109 ? 2.809 5.73 -9.609 1 96.62 109 PHE B C 1
ATOM 2499 O O . PHE B 1 109 ? 2.613 4.57 -9.242 1 96.62 109 PHE B O 1
ATOM 2506 N N . ASN B 1 110 ? 2.24 6.301 -10.641 1 96.06 110 ASN B N 1
ATOM 2507 C CA . ASN B 1 110 ? 1.267 5.547 -11.422 1 96.06 110 ASN B CA 1
ATOM 2508 C C . ASN B 1 110 ? 1.877 4.27 -11.992 1 96.06 110 ASN B C 1
ATOM 2510 O O . ASN B 1 110 ? 1.254 3.207 -11.953 1 96.06 110 ASN B O 1
ATOM 2514 N N . GLN B 1 111 ? 3.006 4.383 -12.5 1 94.19 111 GLN B N 1
ATOM 2515 C CA . GLN B 1 111 ? 3.678 3.223 -13.07 1 94.19 111 GLN B CA 1
ATOM 2516 C C . GLN B 1 111 ? 3.934 2.156 -12.008 1 94.19 111 GLN B C 1
ATOM 2518 O O . GLN B 1 111 ? 3.648 0.977 -12.227 1 94.19 111 GLN B O 1
ATOM 2523 N N . ALA B 1 112 ? 4.445 2.539 -10.867 1 93.44 112 ALA B N 1
ATOM 2524 C CA . ALA B 1 112 ? 4.762 1.602 -9.789 1 93.44 112 ALA B CA 1
ATOM 2525 C C . ALA B 1 112 ? 3.498 0.917 -9.273 1 93.44 112 ALA B C 1
ATOM 2527 O O . ALA B 1 112 ? 3.477 -0.303 -9.094 1 93.44 112 ALA B O 1
ATOM 2528 N N . MET B 1 113 ? 2.475 1.714 -9.062 1 95.81 113 MET B N 1
ATOM 2529 C CA . MET B 1 113 ? 1.224 1.159 -8.555 1 95.81 113 MET B CA 1
ATOM 2530 C C . MET B 1 113 ? 0.607 0.194 -9.562 1 95.81 113 MET B C 1
ATOM 2532 O O . MET B 1 113 ? 0.038 -0.83 -9.172 1 95.81 113 MET B O 1
ATOM 2536 N N . HIS B 1 114 ? 0.705 0.543 -10.766 1 94.12 114 HIS B N 1
ATOM 2537 C CA . HIS B 1 114 ? 0.15 -0.324 -11.805 1 94.12 114 HIS B CA 1
ATOM 2538 C C . HIS B 1 114 ? 0.943 -1.621 -11.922 1 94.12 114 HIS B C 1
ATOM 2540 O O . HIS B 1 114 ? 0.368 -2.711 -11.875 1 94.12 114 HIS B O 1
ATOM 2546 N N . ASP B 1 115 ? 2.18 -1.519 -12 1 90.44 115 ASP B N 1
ATOM 2547 C CA . ASP B 1 115 ? 3.018 -2.682 -12.273 1 90.44 115 ASP B CA 1
ATOM 2548 C C . ASP B 1 115 ? 3.1 -3.6 -11.055 1 90.44 115 ASP B C 1
ATOM 2550 O O . ASP B 1 115 ? 2.982 -4.82 -11.188 1 90.44 115 ASP B O 1
ATOM 2554 N N . ARG B 1 116 ? 3.213 -3.025 -9.914 1 92.06 116 ARG B N 1
ATOM 2555 C CA . ARG B 1 116 ? 3.557 -3.836 -8.75 1 92.06 116 ARG B CA 1
ATOM 2556 C C . ARG B 1 116 ? 2.316 -4.164 -7.926 1 92.06 116 ARG B C 1
ATOM 2558 O O . ARG B 1 116 ? 2.211 -5.258 -7.363 1 92.06 116 ARG B O 1
ATOM 2565 N N . VAL B 1 117 ? 1.424 -3.26 -7.883 1 95.69 117 VAL B N 1
ATOM 2566 C CA . VAL B 1 117 ? 0.295 -3.449 -6.977 1 95.69 117 VAL B CA 1
ATOM 2567 C C . VAL B 1 117 ? -0.912 -3.965 -7.758 1 95.69 117 VAL B C 1
ATOM 2569 O O . VAL B 1 117 ? -1.438 -5.039 -7.461 1 95.69 117 VAL B O 1
ATOM 2572 N N . LEU B 1 118 ? -1.314 -3.209 -8.773 1 96.25 118 LEU B N 1
ATOM 2573 C CA . LEU B 1 118 ? -2.449 -3.666 -9.57 1 96.25 118 LEU B CA 1
ATOM 2574 C C . LEU B 1 118 ? -2.168 -5.031 -10.18 1 96.25 118 LEU B C 1
ATOM 2576 O O . LEU B 1 118 ? -3.066 -5.875 -10.273 1 96.25 118 LEU B O 1
ATOM 2580 N N . GLY B 1 119 ? -0.979 -5.211 -10.625 1 94.75 119 GLY B N 1
ATOM 2581 C CA . GLY B 1 119 ? -0.607 -6.516 -11.156 1 94.75 119 GLY B CA 1
ATOM 2582 C C . GLY B 1 119 ? -0.915 -7.656 -10.203 1 94.75 119 GLY B C 1
ATOM 2583 O O . GLY B 1 119 ? -1.438 -8.695 -10.617 1 94.75 119 GLY B O 1
ATOM 2584 N N . GLN B 1 120 ? -0.602 -7.477 -8.93 1 95.88 120 GLN B N 1
ATOM 2585 C CA . GLN B 1 120 ? -0.867 -8.492 -7.918 1 95.88 120 GLN B CA 1
ATOM 2586 C C . GLN B 1 120 ? -2.367 -8.703 -7.73 1 95.88 120 GLN B C 1
ATOM 2588 O O . GLN B 1 120 ? -2.816 -9.828 -7.508 1 95.88 120 GLN B O 1
ATOM 2593 N N . ILE B 1 121 ? -3.064 -7.652 -7.773 1 96.81 121 ILE B N 1
ATOM 2594 C CA . ILE B 1 121 ? -4.516 -7.746 -7.656 1 96.81 121 ILE B CA 1
ATOM 2595 C C . ILE B 1 121 ? -5.078 -8.562 -8.82 1 96.81 121 ILE B C 1
ATOM 2597 O O . ILE B 1 121 ? -5.91 -9.445 -8.617 1 96.81 121 ILE B O 1
ATOM 2601 N N . CYS B 1 122 ? -4.656 -8.242 -10.039 1 96.88 122 CYS B N 1
ATOM 2602 C CA . CYS B 1 122 ? -5.09 -8.961 -11.234 1 96.88 122 CYS B CA 1
ATOM 2603 C C . CYS B 1 122 ? -4.82 -10.453 -11.102 1 96.88 122 CYS B C 1
ATOM 2605 O O . CYS B 1 122 ? -5.691 -11.273 -11.406 1 96.88 122 CYS B O 1
ATOM 2607 N N . LEU B 1 123 ? -3.688 -10.75 -10.609 1 96.88 123 LEU B N 1
ATOM 2608 C CA . LEU B 1 123 ? -3.312 -12.148 -10.453 1 96.88 123 LEU B CA 1
ATOM 2609 C C . LEU B 1 123 ? -4.195 -12.836 -9.414 1 96.88 123 LEU B C 1
ATOM 2611 O O . LEU B 1 123 ? -4.648 -13.961 -9.625 1 96.88 123 LEU B O 1
ATOM 2615 N N . ALA B 1 124 ? -4.359 -12.18 -8.305 1 97 124 ALA B N 1
ATOM 2616 C CA . ALA B 1 124 ? -5.207 -12.742 -7.262 1 97 124 ALA B CA 1
ATOM 2617 C C . ALA B 1 124 ? -6.621 -13 -7.777 1 97 124 ALA B C 1
ATOM 2619 O O . ALA B 1 124 ? -7.215 -14.039 -7.477 1 97 124 ALA B O 1
ATOM 2620 N N . GLN B 1 125 ? -7.137 -12.086 -8.547 1 97.25 125 GLN B N 1
ATOM 2621 C CA . GLN B 1 125 ? -8.477 -12.234 -9.109 1 97.25 125 GLN B CA 1
ATOM 2622 C C . GLN B 1 125 ? -8.555 -13.438 -10.039 1 97.25 125 GLN B C 1
ATOM 2624 O O . GLN B 1 125 ? -9.547 -14.164 -10.039 1 97.25 125 GLN B O 1
ATOM 2629 N N . ALA B 1 126 ? -7.531 -13.609 -10.766 1 97.62 126 ALA B N 1
ATOM 2630 C CA . ALA B 1 126 ? -7.547 -14.617 -11.828 1 97.62 126 ALA B CA 1
ATOM 2631 C C . ALA B 1 126 ? -7.242 -16 -11.266 1 97.62 126 ALA B C 1
ATOM 2633 O O . ALA B 1 126 ? -7.773 -17 -11.75 1 97.62 126 ALA B O 1
ATOM 2634 N N . LEU B 1 127 ? -6.383 -16.078 -10.219 1 98.25 127 LEU B N 1
ATOM 2635 C CA . LEU B 1 127 ? -5.766 -17.359 -9.938 1 98.25 127 LEU B CA 1
ATOM 2636 C C . LEU B 1 127 ? -6.191 -17.875 -8.562 1 98.25 127 LEU B C 1
ATOM 2638 O O . LEU B 1 127 ? -6.258 -19.094 -8.344 1 98.25 127 LEU B O 1
ATOM 2642 N N . ALA B 1 128 ? -6.469 -17.016 -7.621 1 97.19 128 ALA B N 1
ATOM 2643 C CA . ALA B 1 128 ? -6.824 -17.453 -6.273 1 97.19 128 ALA B CA 1
ATOM 2644 C C . ALA B 1 128 ? -8.07 -18.328 -6.293 1 97.19 128 ALA B C 1
ATOM 2646 O O . ALA B 1 128 ? -8.125 -19.359 -5.613 1 97.19 128 ALA B O 1
ATOM 2647 N N . PRO B 1 129 ? -9.094 -17.984 -7.145 1 97 129 PRO B N 1
ATOM 2648 C CA . PRO B 1 129 ? -10.312 -18.797 -7.164 1 97 129 PRO B CA 1
ATOM 2649 C C . PRO B 1 129 ? -10.086 -20.188 -7.746 1 97 129 PRO B C 1
ATOM 2651 O O . PRO B 1 129 ? -10.953 -21.062 -7.633 1 97 129 PRO B O 1
ATOM 2654 N N . LEU B 1 130 ? -8.969 -20.422 -8.367 1 98.19 130 LEU B N 1
ATOM 2655 C CA . LEU B 1 130 ? -8.695 -21.672 -9.039 1 98.19 130 LEU B CA 1
ATOM 2656 C C . LEU B 1 130 ? -8.023 -22.672 -8.086 1 98.19 130 LEU B C 1
ATOM 2658 O O . LEU B 1 130 ? -7.832 -23.828 -8.438 1 98.19 130 LEU B O 1
ATOM 2662 N N . LEU B 1 131 ? -7.684 -22.219 -6.859 1 97.81 131 LEU B N 1
ATOM 2663 C CA . LEU B 1 131 ? -7.074 -23.109 -5.891 1 97.81 131 LEU B CA 1
ATOM 2664 C C . LEU B 1 131 ? -8.039 -24.219 -5.488 1 97.81 131 LEU B C 1
ATOM 2666 O O . LEU B 1 131 ? -9.227 -23.969 -5.27 1 97.81 131 LEU B O 1
ATOM 2670 N N . LYS B 1 132 ? -7.492 -25.406 -5.438 1 97 132 LYS B N 1
ATOM 2671 C CA . LYS B 1 132 ? -8.281 -26.484 -4.848 1 97 132 LYS B CA 1
ATOM 2672 C C . LYS B 1 132 ? -8.711 -26.141 -3.426 1 97 132 LYS B C 1
ATOM 2674 O O . LYS B 1 132 ? -7.934 -25.547 -2.664 1 97 132 LYS B O 1
ATOM 2679 N N . ALA B 1 133 ? -9.859 -26.547 -3.092 1 94.94 133 ALA B N 1
ATOM 2680 C CA . ALA B 1 133 ? -10.367 -26.281 -1.747 1 94.94 133 ALA B CA 1
ATOM 2681 C C . ALA B 1 133 ? -9.844 -27.328 -0.759 1 94.94 133 ALA B C 1
ATOM 2683 O O . ALA B 1 133 ? -10.625 -28.094 -0.179 1 94.94 133 ALA B O 1
ATOM 2684 N N . GLU B 1 134 ? -8.57 -27.266 -0.518 1 93.19 134 GLU B N 1
ATOM 2685 C CA . GLU B 1 134 ? -7.879 -28.203 0.364 1 93.19 134 GLU B CA 1
ATOM 2686 C C . GLU B 1 134 ? -6.812 -27.5 1.194 1 93.19 134 GLU B C 1
ATOM 2688 O O . GLU B 1 134 ? -6.227 -26.516 0.75 1 93.19 134 GLU B O 1
ATOM 2693 N N . PRO B 1 135 ? -6.508 -28.047 2.314 1 91.69 135 PRO B N 1
ATOM 2694 C CA . PRO B 1 135 ? -5.512 -27.422 3.191 1 91.69 135 PRO B CA 1
ATOM 2695 C C . PRO B 1 135 ? -4.109 -27.422 2.586 1 91.69 135 PRO B C 1
ATOM 2697 O O . PRO B 1 135 ? -3.25 -26.641 3.006 1 91.69 135 PRO B O 1
ATOM 2700 N N . SER B 1 136 ? -3.973 -28.297 1.672 1 92.12 136 SER B N 1
ATOM 2701 C CA . SER B 1 136 ? -2.654 -28.422 1.054 1 92.12 136 SER B CA 1
ATOM 2702 C C . SER B 1 136 ? -2.477 -27.391 -0.061 1 92.12 136 SER B C 1
ATOM 2704 O O . SER B 1 136 ? -1.386 -27.266 -0.623 1 92.12 136 SER B O 1
ATOM 2706 N N . SER B 1 137 ? -3.494 -26.625 -0.427 1 95.5 137 SER B N 1
ATOM 2707 C CA . SER B 1 137 ? -3.424 -25.625 -1.489 1 95.5 137 SER B CA 1
ATOM 2708 C C . SER B 1 137 ? -3.072 -24.25 -0.933 1 95.5 137 SER B C 1
ATOM 2710 O O . SER B 1 137 ? -3.48 -23.891 0.176 1 95.5 137 SER B O 1
ATOM 2712 N N . SER B 1 138 ? -2.242 -23.516 -1.725 1 95.75 138 SER B N 1
ATOM 2713 C CA . SER B 1 138 ? -1.814 -22.234 -1.174 1 95.75 138 SER B CA 1
ATOM 2714 C C . SER B 1 138 ? -1.648 -21.188 -2.271 1 95.75 138 SER B C 1
ATOM 2716 O O . SER B 1 138 ? -1.336 -21.531 -3.414 1 95.75 138 SER B O 1
ATOM 2718 N N . TYR B 1 139 ? -1.952 -20.016 -1.914 1 96.38 139 TYR B N 1
ATOM 2719 C CA . TYR B 1 139 ? -1.596 -18.797 -2.65 1 96.38 139 TYR B CA 1
ATOM 2720 C C . TYR B 1 139 ? -0.501 -18.031 -1.928 1 96.38 139 TYR B C 1
ATOM 2722 O O . TYR B 1 139 ? -0.72 -17.516 -0.829 1 96.38 139 TYR B O 1
ATOM 2730 N N . THR B 1 140 ? 0.658 -17.938 -2.529 1 95.56 140 THR B N 1
ATOM 2731 C CA . THR B 1 140 ? 1.793 -17.266 -1.913 1 95.56 140 THR B CA 1
ATOM 2732 C C . THR B 1 140 ? 2.137 -15.984 -2.674 1 95.56 140 THR B C 1
ATOM 2734 O O . THR B 1 140 ? 2.402 -16.031 -3.877 1 95.56 140 THR B O 1
ATOM 2737 N N . VAL B 1 141 ? 2.111 -14.875 -1.966 1 95.31 141 VAL B N 1
ATOM 2738 C CA . VAL B 1 141 ? 2.5 -13.594 -2.545 1 95.31 141 VAL B CA 1
ATOM 2739 C C . VAL B 1 141 ? 3.953 -13.289 -2.193 1 95.31 141 VAL B C 1
ATOM 2741 O O . VAL B 1 141 ? 4.344 -13.352 -1.026 1 95.31 141 VAL B O 1
ATOM 2744 N N . ILE B 1 142 ? 4.723 -13.008 -3.223 1 92.38 142 ILE B N 1
ATOM 2745 C CA . ILE B 1 142 ? 6.09 -12.562 -2.996 1 92.38 142 ILE B CA 1
ATOM 2746 C C . ILE B 1 142 ? 6.117 -11.047 -2.822 1 92.38 142 ILE B C 1
ATOM 2748 O O . ILE B 1 142 ? 5.676 -10.305 -3.703 1 92.38 142 ILE B O 1
ATOM 2752 N N . THR B 1 143 ? 6.566 -10.656 -1.736 1 86.19 143 THR B N 1
ATOM 2753 C CA . THR B 1 143 ? 6.621 -9.227 -1.441 1 86.19 143 THR B CA 1
ATOM 2754 C C . THR B 1 143 ? 8.039 -8.812 -1.048 1 86.19 143 THR B C 1
ATOM 2756 O O . THR B 1 143 ? 8.977 -9.602 -1.153 1 86.19 143 THR B O 1
ATOM 2759 N N . GLY B 1 144 ? 8.258 -7.566 -0.842 1 79.31 144 GLY B N 1
ATOM 2760 C CA . GLY B 1 144 ? 9.531 -7.031 -0.39 1 79.31 144 GLY B CA 1
ATOM 2761 C C . GLY B 1 144 ? 9.523 -6.613 1.068 1 79.31 144 GLY B C 1
ATOM 2762 O O . GLY B 1 144 ? 8.508 -6.773 1.757 1 79.31 144 GLY B O 1
ATOM 2763 N N . ARG B 1 145 ? 10.734 -6.098 1.43 1 69.94 145 ARG B N 1
ATOM 2764 C CA . ARG B 1 145 ? 10.914 -5.688 2.818 1 69.94 145 ARG B CA 1
ATOM 2765 C C . ARG B 1 145 ? 9.945 -4.574 3.191 1 69.94 145 ARG B C 1
ATOM 2767 O O . ARG B 1 145 ? 9.656 -3.693 2.375 1 69.94 145 ARG B O 1
ATOM 2774 N N . LEU B 1 146 ? 9.18 -4.848 4.34 1 61.56 146 LEU B N 1
ATOM 2775 C CA . LEU B 1 146 ? 8.336 -3.83 4.953 1 61.56 146 LEU B CA 1
ATOM 2776 C C . LEU B 1 146 ? 8.984 -3.283 6.223 1 61.56 146 LEU B C 1
A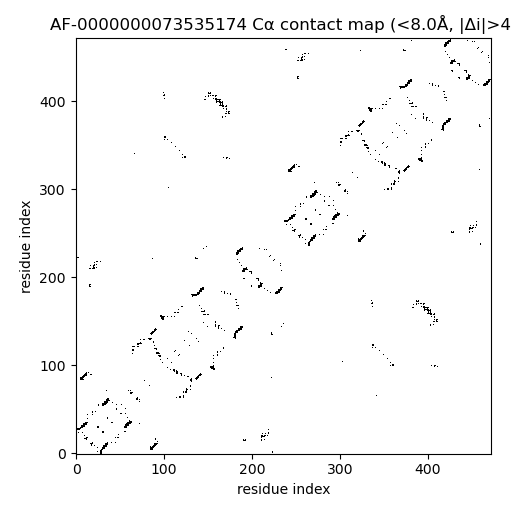TOM 2778 O O . LEU B 1 146 ? 9.812 -3.955 6.844 1 61.56 146 LEU B O 1
ATOM 2782 N N . GLY B 1 147 ? 8.594 -2.102 6.621 1 54.47 147 GLY B N 1
ATOM 2783 C CA . GLY B 1 147 ? 8.914 -1.571 7.938 1 54.47 147 GLY B CA 1
ATOM 2784 C C . GLY B 1 147 ? 10.242 -0.841 7.977 1 54.47 147 GLY B C 1
ATOM 2785 O O . GLY B 1 147 ? 10.82 -0.541 6.93 1 54.47 147 GLY B O 1
ATOM 2786 N N . GLU B 1 148 ? 10.656 -0.584 9.172 1 45.94 148 GLU B N 1
ATOM 2787 C CA . GLU B 1 148 ? 11.812 0.227 9.547 1 45.94 148 GLU B CA 1
ATOM 2788 C C . GLU B 1 148 ? 13.07 -0.237 8.828 1 45.94 148 GLU B C 1
ATOM 2790 O O . GLU B 1 148 ? 13.977 0.562 8.57 1 45.94 148 GLU B O 1
ATOM 2795 N N . THR B 1 149 ? 13.023 -1.459 8.578 1 46.25 149 THR B N 1
ATOM 2796 C CA . THR B 1 149 ? 14.289 -1.951 8.039 1 46.25 149 THR B CA 1
ATOM 2797 C C . THR B 1 149 ? 14.352 -1.743 6.527 1 46.25 149 THR B C 1
ATOM 2799 O O . THR B 1 149 ? 15.383 -1.982 5.902 1 46.25 149 THR B O 1
ATOM 2802 N N . CYS B 1 150 ? 13.203 -1.559 5.988 1 50.19 150 CYS B N 1
ATOM 2803 C CA . CYS B 1 150 ? 13.188 -1.447 4.535 1 50.19 150 CYS B CA 1
ATOM 2804 C C . CYS B 1 150 ? 13.633 -0.06 4.086 1 50.19 150 CYS B C 1
ATOM 2806 O O . CYS B 1 150 ? 13.859 0.171 2.898 1 50.19 150 CYS B O 1
ATOM 2808 N N . THR B 1 151 ? 13.711 0.849 5.035 1 52.66 151 THR B N 1
ATOM 2809 C CA . THR B 1 151 ? 13.805 2.174 4.434 1 52.66 151 THR B CA 1
ATOM 2810 C C . THR B 1 151 ? 15.164 2.363 3.76 1 52.66 151 THR B C 1
ATOM 2812 O O . THR B 1 151 ? 16.172 2.584 4.434 1 52.66 151 THR B O 1
ATOM 2815 N N . MET B 1 152 ? 15.188 1.729 2.604 1 57.31 152 MET B N 1
ATOM 2816 C CA . MET B 1 152 ? 16.297 2.236 1.802 1 57.31 152 MET B CA 1
ATOM 2817 C C . MET B 1 152 ? 16.203 3.748 1.631 1 57.31 152 MET B C 1
ATOM 2819 O O . MET B 1 152 ? 15.133 4.273 1.318 1 57.31 152 MET B O 1
ATOM 2823 N N . PRO B 1 153 ? 17.141 4.465 2.162 1 60.62 153 PRO B N 1
ATOM 2824 C CA . PRO B 1 153 ? 17.078 5.926 2.084 1 60.62 153 PRO B CA 1
ATOM 2825 C C . PRO B 1 153 ? 16.562 6.426 0.741 1 60.62 153 PRO B C 1
ATOM 2827 O O . PRO B 1 153 ? 15.922 7.484 0.678 1 60.62 153 PRO B O 1
ATOM 2830 N N . ASP B 1 154 ? 16.625 5.605 -0.254 1 74.06 154 ASP B N 1
ATOM 2831 C CA . ASP B 1 154 ? 16.219 6.047 -1.585 1 74.06 154 ASP B CA 1
ATOM 2832 C C . ASP B 1 154 ? 15.188 5.098 -2.189 1 74.06 154 ASP B C 1
ATOM 2834 O O . ASP B 1 154 ? 15.172 4.879 -3.402 1 74.06 154 ASP B O 1
ATOM 2838 N N . GLY B 1 155 ? 14.258 4.711 -1.287 1 84.44 155 GLY B N 1
ATOM 2839 C CA . GLY B 1 155 ? 13.312 3.73 -1.782 1 84.44 155 GLY B CA 1
ATOM 2840 C C . GLY B 1 155 ? 11.883 3.998 -1.33 1 84.44 155 GLY B C 1
ATOM 2841 O O . GLY B 1 155 ? 11.172 3.076 -0.935 1 84.44 155 GLY B O 1
ATOM 2842 N N . ALA B 1 156 ? 11.555 5.312 -1.424 1 90 156 ALA B N 1
ATOM 2843 C CA . ALA B 1 156 ? 10.258 5.695 -0.868 1 90 156 ALA B CA 1
ATOM 2844 C C . ALA B 1 156 ? 9.125 4.945 -1.558 1 90 156 ALA B C 1
ATOM 2846 O O . ALA B 1 156 ? 8.258 4.367 -0.893 1 90 156 ALA B O 1
ATOM 2847 N N . LEU B 1 157 ? 9.172 4.961 -2.855 1 91.38 157 LEU B N 1
ATOM 2848 C CA . LEU B 1 157 ? 8.078 4.332 -3.584 1 91.38 157 LEU B CA 1
ATOM 2849 C C . LEU B 1 157 ? 8.117 2.816 -3.422 1 91.38 157 LEU B C 1
ATOM 2851 O O . LEU B 1 157 ? 7.074 2.156 -3.469 1 91.38 157 LEU B O 1
ATOM 2855 N N . PHE B 1 158 ? 9.258 2.232 -3.223 1 87.56 158 PHE B N 1
ATOM 2856 C CA . PHE B 1 158 ? 9.344 0.806 -2.938 1 87.56 158 PHE B CA 1
ATOM 2857 C C . PHE B 1 158 ? 8.633 0.466 -1.636 1 87.56 158 PHE B C 1
ATOM 2859 O O . PHE B 1 158 ? 7.91 -0.532 -1.56 1 87.56 158 PHE B O 1
ATOM 2866 N N . SER B 1 159 ? 8.891 1.309 -0.675 1 87.94 159 SER B N 1
ATOM 2867 C CA . SER B 1 159 ? 8.227 1.116 0.608 1 87.94 159 SER B CA 1
ATOM 2868 C C . SER B 1 159 ? 6.707 1.126 0.447 1 87.94 159 SER B C 1
ATOM 2870 O O . SER B 1 159 ? 6.016 0.272 1.003 1 87.94 159 SER B O 1
ATOM 2872 N N . VAL B 1 160 ? 6.242 2.059 -0.301 1 93 160 VAL B N 1
ATOM 2873 C CA . VAL B 1 160 ? 4.809 2.213 -0.517 1 93 160 VAL B CA 1
ATOM 2874 C C . VAL B 1 160 ? 4.262 0.985 -1.241 1 93 160 VAL B C 1
ATOM 2876 O O . VAL B 1 160 ? 3.246 0.416 -0.831 1 93 160 VAL B O 1
ATOM 2879 N N . CYS B 1 161 ? 4.898 0.559 -2.283 1 92.44 161 CYS B N 1
ATOM 2880 C CA . CYS B 1 161 ? 4.449 -0.584 -3.07 1 92.44 161 CYS B CA 1
ATOM 2881 C C . CYS B 1 161 ? 4.426 -1.853 -2.227 1 92.44 161 CYS B C 1
ATOM 2883 O O . CYS B 1 161 ? 3.445 -2.6 -2.246 1 92.44 161 CYS B O 1
ATOM 2885 N N . ASN B 1 162 ? 5.52 -2.082 -1.564 1 89.44 162 ASN B N 1
ATOM 2886 C CA . ASN B 1 162 ? 5.613 -3.295 -0.757 1 89.44 162 ASN B CA 1
ATOM 2887 C C . ASN B 1 162 ? 4.527 -3.338 0.314 1 89.44 162 ASN B C 1
ATOM 2889 O O . ASN B 1 162 ? 3.945 -4.395 0.571 1 89.44 162 ASN B O 1
ATOM 2893 N N . ALA B 1 163 ? 4.312 -2.244 0.905 1 90.5 163 ALA B N 1
ATOM 2894 C CA . ALA B 1 163 ? 3.244 -2.178 1.899 1 90.5 163 ALA B CA 1
ATOM 2895 C C . ALA B 1 163 ? 1.882 -2.434 1.26 1 90.5 163 ALA B C 1
ATOM 2897 O O . ALA B 1 163 ? 1.046 -3.143 1.826 1 90.5 163 ALA B O 1
ATOM 2898 N N . ALA B 1 164 ? 1.679 -1.795 0.143 1 93.38 164 ALA B N 1
ATOM 2899 C CA . ALA B 1 164 ? 0.41 -1.985 -0.556 1 93.38 164 ALA B CA 1
ATOM 2900 C C . ALA B 1 164 ? 0.182 -3.457 -0.887 1 93.38 164 ALA B C 1
ATOM 2902 O O . ALA B 1 164 ? -0.931 -3.969 -0.739 1 93.38 164 ALA B O 1
ATOM 2903 N N . VAL B 1 165 ? 1.154 -4.102 -1.334 1 93.12 165 VAL B N 1
ATOM 2904 C CA . VAL B 1 165 ? 1.049 -5.52 -1.656 1 93.12 165 VAL B CA 1
ATOM 2905 C C . VAL B 1 165 ? 0.729 -6.312 -0.391 1 93.12 165 VAL B C 1
ATOM 2907 O O . VAL B 1 165 ? -0.064 -7.258 -0.428 1 93.12 165 VAL B O 1
ATOM 2910 N N . TYR B 1 166 ? 1.351 -5.957 0.655 1 89.62 166 TYR B N 1
ATOM 2911 C CA . TYR B 1 166 ? 0.996 -6.57 1.93 1 89.62 166 TYR B CA 1
ATOM 2912 C C . TYR B 1 166 ? -0.487 -6.387 2.23 1 89.62 166 TYR B C 1
ATOM 2914 O O . TYR B 1 166 ? -1.132 -7.285 2.775 1 89.62 166 TYR B O 1
ATOM 2922 N N . GLY B 1 167 ? -0.957 -5.215 1.912 1 91 167 GLY B N 1
ATOM 2923 C CA . GLY B 1 167 ? -2.385 -4.984 2.059 1 91 167 GLY B CA 1
ATOM 2924 C C . GLY B 1 167 ? -3.23 -5.973 1.277 1 91 167 GLY B C 1
ATOM 2925 O O . GLY B 1 167 ? -4.309 -6.367 1.729 1 91 167 GLY B O 1
ATOM 2926 N N . ILE B 1 168 ? -2.807 -6.355 0.151 1 93 168 ILE B N 1
ATOM 2927 C CA . ILE B 1 168 ? -3.5 -7.348 -0.659 1 93 168 ILE B CA 1
ATOM 2928 C C . ILE B 1 168 ? -3.484 -8.695 0.055 1 93 168 ILE B C 1
ATOM 2930 O O . ILE B 1 168 ? -4.496 -9.398 0.09 1 93 168 ILE B O 1
ATOM 2934 N N . VAL B 1 169 ? -2.371 -9.055 0.624 1 91.06 169 VAL B N 1
ATOM 2935 C CA . VAL B 1 169 ? -2.236 -10.297 1.372 1 91.06 169 VAL B CA 1
ATOM 2936 C C . VAL B 1 169 ? -3.242 -10.32 2.52 1 91.06 169 VAL B C 1
ATOM 2938 O O . VAL B 1 169 ? -3.957 -11.312 2.707 1 91.06 169 VAL B O 1
ATOM 2941 N N . GLN B 1 170 ? -3.27 -9.219 3.174 1 88.19 170 GLN B N 1
ATOM 2942 C CA . GLN B 1 170 ? -4.188 -9.141 4.305 1 88.19 170 GLN B CA 1
ATOM 2943 C C . GLN B 1 170 ? -5.637 -9.281 3.85 1 88.19 170 GLN B C 1
ATOM 2945 O O . GLN B 1 170 ? -6.438 -9.953 4.508 1 88.19 170 GLN B O 1
ATOM 2950 N N . ALA B 1 171 ? -5.957 -8.617 2.803 1 89.88 171 ALA B N 1
ATOM 2951 C CA . ALA B 1 171 ? -7.312 -8.719 2.264 1 89.88 171 ALA B CA 1
ATOM 2952 C C . ALA B 1 171 ? -7.652 -10.164 1.899 1 89.88 171 ALA B C 1
ATOM 2954 O O . ALA B 1 171 ? -8.719 -10.664 2.25 1 89.88 171 ALA B O 1
ATOM 2955 N N . LEU B 1 172 ? -6.777 -10.805 1.267 1 92.19 172 LEU B N 1
ATOM 2956 C CA . LEU B 1 172 ? -7 -12.188 0.864 1 92.19 172 LEU B CA 1
ATOM 2957 C C . LEU B 1 172 ? -7.117 -13.102 2.082 1 92.19 172 LEU B C 1
ATOM 2959 O O . LEU B 1 172 ? -7.965 -13.992 2.115 1 92.19 172 LEU B O 1
ATOM 2963 N N . GLN B 1 173 ? -6.227 -12.875 3.035 1 89.06 173 GLN B N 1
ATOM 2964 C CA . GLN B 1 173 ? -6.301 -13.672 4.258 1 89.06 173 GLN B CA 1
ATOM 2965 C C . GLN B 1 173 ? -7.66 -13.508 4.934 1 89.06 173 GLN B C 1
ATOM 2967 O O . GLN B 1 173 ? -8.227 -14.477 5.445 1 89.06 173 GLN B O 1
ATOM 2972 N N . GLY B 1 174 ? -8.078 -12.297 4.945 1 86.38 174 GLY B N 1
ATOM 2973 C CA . GLY B 1 174 ? -9.414 -12.055 5.48 1 86.38 174 GLY B CA 1
ATOM 2974 C C . GLY B 1 174 ? -10.5 -12.789 4.715 1 86.38 174 GLY B C 1
ATOM 2975 O O . GLY B 1 174 ? -11.414 -13.359 5.312 1 86.38 174 GLY B O 1
ATOM 2976 N N . GLU B 1 175 ? -10.484 -12.789 3.436 1 89.06 175 GLU B N 1
ATOM 2977 C CA . GLU B 1 175 ? -11.508 -13.398 2.586 1 89.06 175 GLU B CA 1
ATOM 2978 C C . GLU B 1 175 ? -11.445 -14.922 2.637 1 89.06 175 GLU B C 1
ATOM 2980 O O . GLU B 1 175 ? -12.453 -15.594 2.434 1 89.06 175 GLU B O 1
ATOM 2985 N N . TYR B 1 176 ? -10.312 -15.453 2.932 1 89.81 176 TYR B N 1
ATOM 2986 C CA . TYR B 1 176 ? -10.133 -16.906 2.93 1 89.81 176 TYR B CA 1
ATOM 2987 C C . TYR B 1 176 ? -10.172 -17.453 4.348 1 89.81 176 TYR B C 1
ATOM 2989 O O . TYR B 1 176 ? -9.93 -18.656 4.562 1 89.81 176 TYR B O 1
ATOM 2997 N N . ARG B 1 177 ? -10.391 -16.547 5.23 1 86.5 177 ARG B N 1
ATOM 2998 C CA . ARG B 1 177 ? -10.539 -17.016 6.605 1 86.5 177 ARG B CA 1
ATOM 2999 C C . ARG B 1 177 ? -11.633 -18.062 6.711 1 86.5 177 ARG B C 1
ATOM 3001 O O . ARG B 1 177 ? -12.75 -17.859 6.227 1 86.5 177 ARG B O 1
ATOM 3008 N N . GLY B 1 178 ? -11.305 -19.172 7.312 1 88 178 GLY B N 1
ATOM 3009 C CA . GLY B 1 178 ? -12.258 -20.266 7.465 1 88 178 GLY B CA 1
ATOM 3010 C C . GLY B 1 178 ? -12.266 -21.219 6.289 1 88 178 GLY B C 1
ATOM 3011 O O . GLY B 1 178 ? -12.906 -22.266 6.344 1 88 178 GLY B O 1
ATOM 3012 N N . LYS B 1 179 ? -11.711 -20.859 5.188 1 90.81 179 LYS B N 1
ATOM 3013 C CA . LYS B 1 179 ? -11.539 -21.766 4.055 1 90.81 179 LYS B CA 1
ATOM 3014 C C . LYS B 1 179 ? -10.289 -22.625 4.223 1 90.81 179 LYS B C 1
ATOM 3016 O O . LYS B 1 179 ? -9.391 -22.281 4.996 1 90.81 179 LYS B O 1
ATOM 3021 N N . PRO B 1 180 ? -10.211 -23.688 3.574 1 93.19 180 PRO B N 1
ATOM 3022 C CA . PRO B 1 180 ? -9.086 -24.609 3.795 1 93.19 180 PRO B CA 1
ATOM 3023 C C . PRO B 1 180 ? -7.789 -24.125 3.15 1 93.19 180 PRO B C 1
ATOM 3025 O O . PRO B 1 180 ? -6.699 -24.469 3.611 1 93.19 180 PRO B O 1
ATOM 3028 N N . GLN B 1 181 ? -7.895 -23.344 2.129 1 94 181 GLN B N 1
ATOM 3029 C CA . GLN B 1 181 ? -6.707 -22.875 1.423 1 94 181 GLN B CA 1
ATOM 3030 C C . GLN B 1 181 ? -5.863 -21.953 2.305 1 94 181 GLN B C 1
ATOM 3032 O O . GLN B 1 181 ? -6.395 -21.266 3.174 1 94 181 GLN B O 1
ATOM 3037 N N . ARG B 1 182 ? -4.594 -21.906 2.006 1 93.19 182 ARG B N 1
ATOM 3038 C CA . ARG B 1 182 ? -3.676 -21.062 2.752 1 93.19 182 ARG B CA 1
ATOM 3039 C C . ARG B 1 182 ? -3.26 -19.844 1.925 1 93.19 182 ARG B C 1
ATOM 3041 O O . ARG B 1 182 ? -2.979 -19.969 0.731 1 93.19 182 ARG B O 1
ATOM 3048 N N . ILE B 1 183 ? -3.289 -18.703 2.557 1 93.44 183 ILE B N 1
ATOM 3049 C CA . ILE B 1 183 ? -2.756 -17.484 1.963 1 93.44 183 ILE B CA 1
ATOM 3050 C C . ILE B 1 183 ? -1.443 -17.109 2.648 1 93.44 183 ILE B C 1
ATOM 3052 O O . ILE B 1 183 ? -1.436 -16.734 3.822 1 93.44 183 ILE B O 1
ATOM 3056 N N . ASN B 1 184 ? -0.371 -17.172 1.839 1 91.88 184 ASN B N 1
ATOM 3057 C CA . ASN B 1 184 ? 0.962 -16.984 2.396 1 91.88 184 ASN B CA 1
ATOM 3058 C C . ASN B 1 184 ? 1.632 -15.734 1.812 1 91.88 184 ASN B C 1
ATOM 3060 O O . ASN B 1 184 ? 1.266 -15.281 0.728 1 91.88 184 ASN B O 1
ATOM 3064 N N . GLU B 1 185 ? 2.523 -15.203 2.592 1 92 185 GLU B N 1
ATOM 3065 C CA . GLU B 1 185 ? 3.408 -14.125 2.15 1 92 185 GLU B CA 1
ATOM 3066 C C . GLU B 1 185 ? 4.875 -14.508 2.346 1 92 185 GLU B C 1
ATOM 3068 O O . GLU B 1 185 ? 5.262 -14.969 3.42 1 92 185 GLU B O 1
ATOM 3073 N N . LEU B 1 186 ? 5.629 -14.43 1.308 1 91.06 186 LEU B N 1
ATOM 3074 C CA . LEU B 1 186 ? 7.078 -14.562 1.385 1 91.06 186 LEU B CA 1
ATOM 3075 C C . LEU B 1 186 ? 7.758 -13.219 1.131 1 91.06 186 LEU B C 1
ATOM 3077 O O . LEU B 1 186 ? 7.754 -12.719 0.003 1 91.06 186 LEU B O 1
ATOM 3081 N N . ARG B 1 187 ? 8.375 -12.609 2.154 1 88.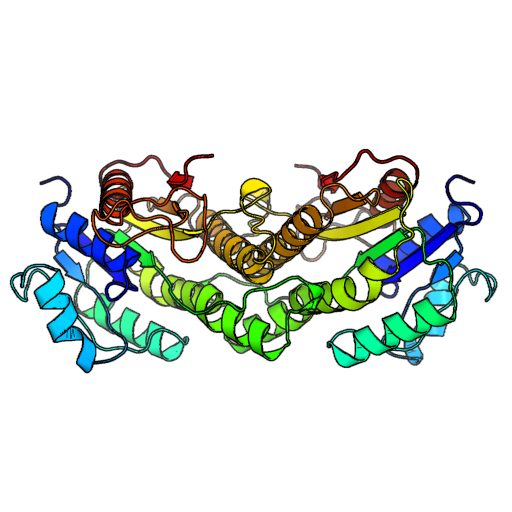5 187 ARG B N 1
ATOM 3082 C CA . ARG B 1 187 ? 9.062 -11.328 2.07 1 88.5 187 ARG B CA 1
ATOM 3083 C C . ARG B 1 187 ? 10.547 -11.523 1.77 1 88.5 187 ARG B C 1
ATOM 3085 O O . ARG B 1 187 ? 11.25 -12.203 2.516 1 88.5 187 ARG B O 1
ATOM 3092 N N . ILE B 1 188 ? 10.922 -10.844 0.727 1 84.62 188 ILE B N 1
ATOM 3093 C CA . ILE B 1 188 ? 12.305 -11.086 0.328 1 84.62 188 ILE B CA 1
ATOM 3094 C C . ILE B 1 188 ? 13.062 -9.758 0.273 1 84.62 188 ILE B C 1
ATOM 3096 O O . ILE B 1 188 ? 12.461 -8.695 0.103 1 84.62 188 ILE B O 1
ATOM 3100 N N . GLY B 1 189 ? 14.352 -9.812 0.541 1 79.88 189 GLY B N 1
ATOM 3101 C CA . GLY B 1 189 ? 15.25 -8.688 0.318 1 79.88 189 GLY B CA 1
ATOM 3102 C C . GLY B 1 189 ? 15.875 -8.688 -1.066 1 79.88 189 GLY B C 1
ATOM 3103 O O . GLY B 1 189 ? 15.219 -9.047 -2.047 1 79.88 189 GLY B O 1
ATOM 3104 N N . ALA B 1 190 ? 17.172 -8.188 -1.09 1 75.88 190 ALA B N 1
ATOM 3105 C CA . ALA B 1 190 ? 17.891 -8.164 -2.354 1 75.88 190 ALA B CA 1
ATOM 3106 C C . ALA B 1 190 ? 18.234 -9.578 -2.818 1 75.88 190 ALA B C 1
ATOM 3108 O O . ALA B 1 190 ? 18.828 -10.359 -2.068 1 75.88 190 ALA B O 1
ATOM 3109 N N . ILE B 1 191 ? 17.812 -9.836 -3.967 1 80.12 191 ILE B N 1
ATOM 3110 C CA . ILE B 1 191 ? 18 -11.172 -4.516 1 80.12 191 ILE B CA 1
ATOM 3111 C C . ILE B 1 191 ? 18.906 -11.102 -5.742 1 80.12 191 ILE B C 1
ATOM 3113 O O . ILE B 1 191 ? 18.781 -10.195 -6.57 1 80.12 191 ILE B O 1
ATOM 3117 N N . VAL B 1 192 ? 19.812 -11.922 -5.738 1 76.81 192 VAL B N 1
ATOM 3118 C CA . VAL B 1 192 ? 20.719 -12.023 -6.891 1 76.81 192 VAL B CA 1
ATOM 3119 C C . VAL B 1 192 ? 20.516 -13.375 -7.574 1 76.81 192 VAL B C 1
ATOM 3121 O O . VAL B 1 192 ? 20.047 -14.328 -6.957 1 76.81 192 VAL B O 1
ATOM 3124 N N . ARG B 1 193 ? 20.688 -13.188 -8.844 1 71.19 193 ARG B N 1
ATOM 3125 C CA . ARG B 1 193 ? 20.562 -14.438 -9.586 1 71.19 193 ARG B CA 1
ATOM 3126 C C . ARG B 1 193 ? 21.531 -15.492 -9.055 1 71.19 193 ARG B C 1
ATOM 3128 O O . ARG B 1 193 ? 22.406 -15.18 -8.25 1 71.19 193 ARG B O 1
ATOM 3135 N N . ARG B 1 194 ? 22.016 -16.297 -9.539 1 59.59 194 ARG B N 1
ATOM 3136 C CA . ARG B 1 194 ? 22.922 -17.344 -9.086 1 59.59 194 ARG B CA 1
ATOM 3137 C C . ARG B 1 194 ? 24.188 -16.75 -8.469 1 59.59 194 ARG B C 1
ATOM 3139 O O . ARG B 1 194 ? 24.438 -15.555 -8.586 1 59.59 194 ARG B O 1
ATOM 3146 N N . ASP B 1 195 ? 25.109 -17.594 -7.809 1 52.97 195 ASP B N 1
ATOM 3147 C CA . ASP B 1 195 ? 26.219 -17.656 -6.848 1 52.97 195 ASP B CA 1
ATOM 3148 C C . ASP B 1 195 ? 27.109 -16.422 -6.957 1 52.97 195 ASP B C 1
ATOM 3150 O O . ASP B 1 195 ? 28.234 -16.422 -6.457 1 52.97 195 ASP B O 1
ATOM 3154 N N . SER B 1 196 ? 26.938 -15.508 -7.93 1 49.03 196 SER B N 1
ATOM 3155 C CA . SER B 1 196 ? 28.141 -14.758 -7.555 1 49.03 196 SER B CA 1
ATOM 3156 C C . SER B 1 196 ? 27.859 -13.812 -6.387 1 49.03 196 SER B C 1
ATOM 3158 O O . SER B 1 196 ? 26.844 -13.109 -6.379 1 49.03 196 SER B O 1
ATOM 3160 N N . GLU B 1 197 ? 28.219 -14.211 -5.25 1 51.25 197 GLU B N 1
ATOM 3161 C CA . GLU B 1 197 ? 28.266 -13.469 -3.996 1 51.25 197 GLU B CA 1
ATOM 3162 C C . GLU B 1 197 ? 28.422 -11.969 -4.25 1 51.25 197 GLU B C 1
ATOM 3164 O O . GLU B 1 197 ? 29.531 -11.461 -4.352 1 51.25 197 GLU B O 1
ATOM 3169 N N . ALA B 1 198 ? 27.906 -11.453 -5.328 1 51.25 198 ALA B N 1
ATOM 3170 C CA . ALA B 1 198 ? 28.312 -10.055 -5.508 1 51.25 198 ALA B CA 1
ATOM 3171 C C . ALA B 1 198 ? 27.375 -9.117 -4.75 1 51.25 198 ALA B C 1
ATOM 3173 O O . ALA B 1 198 ? 26.25 -9.484 -4.41 1 51.25 198 ALA B O 1
ATOM 3174 N N . GLU B 1 199 ? 27.891 -8.156 -4.102 1 54.53 199 GLU B N 1
ATOM 3175 C CA . GLU B 1 199 ? 27.188 -6.988 -3.586 1 54.53 199 GLU B CA 1
ATOM 3176 C C . GLU B 1 199 ? 26 -6.617 -4.477 1 54.53 199 GLU B C 1
ATOM 3178 O O . GLU B 1 199 ? 26.047 -6.797 -5.695 1 54.53 199 GLU B O 1
ATOM 3183 N N . HIS B 1 200 ? 24.812 -6.59 -3.922 1 57.28 200 HIS B N 1
ATOM 3184 C CA . HIS B 1 200 ? 23.703 -6.141 -4.746 1 57.28 200 HIS B CA 1
ATOM 3185 C C . HIS B 1 200 ? 24.031 -4.836 -5.461 1 57.28 200 HIS B C 1
ATOM 3187 O O . HIS B 1 200 ? 24.422 -3.852 -4.824 1 57.28 200 HIS B O 1
ATOM 3193 N N . PRO B 1 201 ? 24.078 -4.965 -6.652 1 53.81 201 PRO B N 1
ATOM 3194 C CA . PRO B 1 201 ? 24.516 -3.781 -7.391 1 53.81 201 PRO B CA 1
ATOM 3195 C C . PRO B 1 201 ? 23.766 -2.516 -6.98 1 53.81 201 PRO B C 1
ATOM 3197 O O . PRO B 1 201 ? 24.344 -1.427 -6.965 1 53.81 201 PRO B O 1
ATOM 3200 N N . SER B 1 202 ? 22.531 -2.787 -6.676 1 53.5 202 SER B N 1
ATOM 3201 C CA . SER B 1 202 ? 21.734 -1.591 -6.422 1 53.5 202 SER B CA 1
ATOM 3202 C C . SER B 1 202 ? 21.734 -1.229 -4.941 1 53.5 202 SER B C 1
ATOM 3204 O O . SER B 1 202 ? 21.297 -0.143 -4.562 1 53.5 202 SER B O 1
ATOM 3206 N N . PHE B 1 203 ? 22.156 -2.188 -4.184 1 56.31 203 PHE B N 1
ATOM 3207 C CA . PHE B 1 203 ? 22.172 -1.9 -2.754 1 56.31 203 PHE B CA 1
ATOM 3208 C C . PHE B 1 203 ? 23.531 -2.223 -2.152 1 56.31 203 PHE B C 1
ATOM 3210 O O . PHE B 1 203 ? 23.688 -3.238 -1.473 1 56.31 203 PHE B O 1
ATOM 3217 N N . PRO B 1 204 ? 24.516 -1.342 -2.408 1 55.91 204 PRO B N 1
ATOM 3218 C CA . PRO B 1 204 ? 25.844 -1.612 -1.853 1 55.91 204 PRO B CA 1
ATOM 3219 C C . PRO B 1 204 ? 25.828 -1.766 -0.333 1 55.91 204 PRO B C 1
ATOM 3221 O O . PRO B 1 204 ? 25.094 -1.046 0.356 1 55.91 204 PRO B O 1
ATOM 3224 N N . GLY B 1 205 ? 26.469 -2.832 0.096 1 59.03 205 GLY B N 1
ATOM 3225 C CA . GLY B 1 205 ? 26.594 -3.047 1.528 1 59.03 205 GLY B CA 1
ATOM 3226 C C . GLY B 1 205 ? 25.484 -3.908 2.109 1 59.03 205 GLY B C 1
ATOM 3227 O O . GLY B 1 205 ? 25.531 -4.262 3.289 1 59.03 205 GLY B O 1
ATOM 3228 N N . LYS B 1 206 ? 24.562 -4.098 1.215 1 61.88 206 LYS B N 1
ATOM 3229 C CA . LYS B 1 206 ? 23.5 -4.953 1.735 1 61.88 206 LYS B CA 1
ATOM 3230 C C . LYS B 1 206 ? 23.656 -6.391 1.248 1 61.88 206 LYS B C 1
ATOM 3232 O O . LYS B 1 206 ? 24.062 -6.621 0.106 1 61.88 206 LYS B O 1
ATOM 3237 N N . LYS B 1 207 ? 23.516 -7.195 2.189 1 66.75 207 LYS B N 1
ATOM 3238 C CA . LYS B 1 207 ? 23.594 -8.617 1.877 1 66.75 207 LYS B CA 1
ATOM 3239 C C . LYS B 1 207 ? 22.5 -9.016 0.877 1 66.75 207 LYS B C 1
ATOM 3241 O O . LYS B 1 207 ? 21.359 -8.555 0.97 1 66.75 207 LYS B O 1
ATOM 3246 N N . ALA B 1 208 ? 22.906 -9.672 -0.199 1 76 208 ALA B N 1
ATOM 3247 C CA . ALA B 1 208 ? 21.969 -10.219 -1.181 1 76 208 ALA B CA 1
ATOM 3248 C C . ALA B 1 208 ? 21.844 -11.734 -1.041 1 76 208 ALA B C 1
ATOM 3250 O O . ALA B 1 208 ? 22.797 -12.398 -0.6 1 76 208 ALA B O 1
ATOM 3251 N N . TYR B 1 209 ? 20.672 -12.25 -1.34 1 80 209 TYR B N 1
ATOM 3252 C CA . TYR B 1 209 ? 20.406 -13.68 -1.257 1 80 209 TYR B CA 1
ATOM 3253 C C . TYR B 1 209 ? 20.203 -14.281 -2.645 1 80 209 TYR B C 1
ATOM 3255 O O . TYR B 1 209 ? 19.688 -13.609 -3.545 1 80 209 TYR B O 1
ATOM 3263 N N . PRO B 1 210 ? 20.641 -15.5 -2.715 1 86.12 210 PRO B N 1
ATOM 3264 C CA . PRO B 1 210 ? 20.438 -16.125 -4.023 1 86.12 210 PRO B CA 1
ATOM 3265 C C . PRO B 1 210 ? 18.984 -16.484 -4.289 1 86.12 210 PRO B C 1
ATOM 3267 O O . PRO B 1 210 ? 18.25 -16.844 -3.359 1 86.12 210 PRO B O 1
ATOM 3270 N N . ALA B 1 211 ? 18.609 -16.562 -5.527 1 88.88 211 ALA B N 1
ATOM 3271 C CA . ALA B 1 211 ? 17.25 -16.906 -5.953 1 88.88 211 ALA B CA 1
ATOM 3272 C C . ALA B 1 211 ? 16.875 -18.312 -5.52 1 88.88 211 ALA B C 1
ATOM 3274 O O . ALA B 1 211 ? 15.711 -18.594 -5.234 1 88.88 211 ALA B O 1
ATOM 3275 N N . SER B 1 212 ? 17.859 -19.203 -5.398 1 90.44 212 SER B N 1
ATOM 3276 C CA . SER B 1 212 ? 17.609 -20.594 -4.996 1 90.44 212 SER B CA 1
ATOM 3277 C C . SER B 1 212 ? 17.078 -20.656 -3.57 1 90.44 212 SER B C 1
ATOM 3279 O O . SER B 1 212 ? 16.297 -21.562 -3.244 1 90.44 212 SER B O 1
ATOM 3281 N N . MET B 1 213 ? 17.469 -19.719 -2.797 1 89.94 213 MET B N 1
ATOM 3282 C CA . MET B 1 213 ? 16.969 -19.688 -1.425 1 89.94 213 MET B CA 1
ATOM 3283 C C . MET B 1 213 ? 15.492 -19.297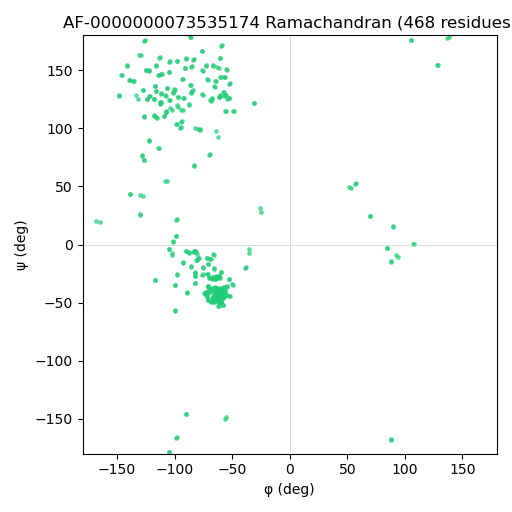 -1.39 1 89.94 213 MET B C 1
ATOM 3285 O O . MET B 1 213 ? 14.734 -19.828 -0.579 1 89.94 213 MET B O 1
ATOM 3289 N N . VAL B 1 214 ? 15.133 -18.406 -2.264 1 90.69 214 VAL B N 1
ATOM 3290 C CA . VAL B 1 214 ? 13.727 -18.031 -2.367 1 90.69 214 VAL B CA 1
ATOM 3291 C C . VAL B 1 214 ? 12.906 -19.25 -2.807 1 90.69 214 VAL B C 1
ATOM 3293 O O . VAL B 1 214 ? 11.844 -19.516 -2.252 1 90.69 214 VAL B O 1
ATOM 3296 N N . GLY B 1 215 ? 13.422 -19.953 -3.746 1 93.38 215 GLY B N 1
ATOM 3297 C CA . GLY B 1 215 ? 12.773 -21.172 -4.203 1 93.38 215 GLY B CA 1
ATOM 3298 C C . GLY B 1 215 ? 12.586 -22.203 -3.105 1 93.38 215 GLY B C 1
ATOM 3299 O O . GLY B 1 215 ? 11.508 -22.781 -2.969 1 93.38 215 GLY B O 1
ATOM 3300 N N . SER B 1 216 ? 13.617 -22.375 -2.363 1 92.25 216 SER B N 1
ATOM 3301 C CA . SER B 1 216 ? 13.562 -23.359 -1.276 1 92.25 216 SER B CA 1
ATOM 3302 C C . SER B 1 216 ? 12.492 -22.984 -0.256 1 92.25 216 SER B C 1
ATOM 3304 O O . SER B 1 216 ? 11.742 -23.844 0.205 1 92.25 216 SER B O 1
ATOM 3306 N N . LYS B 1 217 ? 12.453 -21.734 0.057 1 91.94 217 LYS B N 1
ATOM 3307 C CA . LYS B 1 217 ? 11.461 -21.281 1.027 1 91.94 217 LYS B CA 1
ATOM 3308 C C . LYS B 1 217 ? 10.047 -21.422 0.473 1 91.94 217 LYS B C 1
ATOM 3310 O O . LYS B 1 217 ? 9.125 -21.797 1.205 1 91.94 217 LYS B O 1
ATOM 3315 N N . ALA B 1 218 ? 9.898 -21.172 -0.741 1 93.44 218 ALA B N 1
ATOM 3316 C CA . ALA B 1 218 ? 8.586 -21.312 -1.376 1 93.44 218 ALA B CA 1
ATOM 3317 C C . ALA B 1 218 ? 8.125 -22.766 -1.343 1 93.44 218 ALA B C 1
ATOM 3319 O O . ALA B 1 218 ? 6.941 -23.031 -1.12 1 93.44 218 ALA B O 1
ATOM 3320 N N . ILE B 1 219 ? 9.023 -23.719 -1.513 1 93.69 219 ILE B N 1
ATOM 3321 C CA . ILE B 1 219 ? 8.711 -25.156 -1.471 1 93.69 219 ILE B CA 1
ATOM 3322 C C . ILE B 1 219 ? 8.297 -25.547 -0.055 1 93.69 219 ILE B C 1
ATOM 3324 O O . ILE B 1 219 ? 7.32 -26.281 0.133 1 93.69 219 ILE B O 1
ATOM 3328 N N . GLU B 1 220 ? 9.047 -25.062 0.857 1 91.31 220 GLU B N 1
ATOM 3329 C CA . GLU B 1 220 ? 8.711 -25.344 2.25 1 91.31 220 GLU B CA 1
ATOM 3330 C C . GLU B 1 220 ? 7.301 -24.875 2.584 1 91.31 220 GLU B C 1
ATOM 3332 O O . GLU B 1 220 ? 6.543 -25.594 3.244 1 91.31 220 GLU B O 1
ATOM 3337 N N . MET B 1 221 ? 6.938 -23.75 2.068 1 91.06 221 MET B N 1
ATOM 3338 C CA . MET B 1 221 ? 5.617 -23.188 2.324 1 91.06 221 MET B CA 1
ATOM 3339 C C . MET B 1 221 ? 4.531 -23.984 1.61 1 91.06 221 MET B C 1
ATOM 3341 O O . MET B 1 221 ? 3.443 -24.188 2.152 1 91.06 221 MET B O 1
ATOM 3345 N N . ALA B 1 222 ? 4.812 -24.469 0.45 1 92.38 222 ALA B N 1
ATOM 3346 C CA . ALA B 1 222 ? 3.846 -25.234 -0.333 1 92.38 222 ALA B CA 1
ATOM 3347 C C . ALA B 1 222 ? 3.627 -26.609 0.269 1 92.38 222 ALA B C 1
ATOM 3349 O O . ALA B 1 222 ? 2.494 -27.094 0.348 1 92.38 222 ALA B O 1
ATOM 3350 N N . ALA B 1 223 ? 4.648 -27.344 0.733 1 87.62 223 ALA B N 1
ATOM 3351 C CA . ALA B 1 223 ? 4.605 -28.734 1.178 1 87.62 223 ALA B CA 1
ATOM 3352 C C . ALA B 1 223 ? 4.113 -28.828 2.619 1 87.62 223 ALA B C 1
ATOM 3354 O O . ALA B 1 223 ? 3.609 -29.875 3.039 1 87.62 223 ALA B O 1
ATOM 3355 N N . GLY B 1 224 ? 4.242 -27.875 3.393 1 76.75 224 GLY B N 1
ATOM 3356 C CA . GLY B 1 224 ? 3.889 -28.141 4.777 1 76.75 224 GLY B CA 1
ATOM 3357 C C . GLY B 1 224 ? 3.721 -26.875 5.602 1 76.75 224 GLY B C 1
ATOM 3358 O O . GLY B 1 224 ? 3.941 -26.891 6.812 1 76.75 224 GLY B O 1
ATOM 3359 N N . GLY B 1 225 ? 3.529 -25.828 5.051 1 63.81 225 GLY B N 1
ATOM 3360 C CA . GLY B 1 225 ? 3.439 -24.594 5.824 1 63.81 225 GLY B CA 1
ATOM 3361 C C . GLY B 1 225 ? 2.164 -24.5 6.641 1 63.81 225 GLY B C 1
ATOM 3362 O O . GLY B 1 225 ? 1.202 -25.234 6.391 1 63.81 225 GLY B O 1
ATOM 3363 N N . GLN B 1 226 ? 2.385 -23.953 7.844 1 64.75 226 GLN B N 1
ATOM 3364 C CA . GLN B 1 226 ? 1.23 -23.625 8.672 1 64.75 226 GLN B CA 1
ATOM 3365 C C . GLN B 1 226 ? 0.361 -22.562 8 1 64.75 226 GLN B C 1
ATOM 3367 O O . GLN B 1 226 ? 0.823 -21.844 7.109 1 64.75 226 GLN B O 1
ATOM 3372 N N . SER B 1 227 ? -0.911 -22.516 8.258 1 60.59 227 SER B N 1
ATOM 3373 C CA . SER B 1 227 ? -1.872 -21.578 7.676 1 60.59 227 SER B CA 1
ATOM 3374 C C . SER B 1 227 ? -1.397 -20.141 7.812 1 60.59 227 SER B C 1
ATOM 3376 O O . SER B 1 227 ? -0.835 -19.766 8.844 1 60.59 227 SER B O 1
ATOM 3378 N N . ASP B 1 228 ? -1.584 -19.359 6.766 1 63.94 228 ASP B N 1
ATOM 3379 C CA . ASP B 1 228 ? -1.511 -17.906 6.664 1 63.94 228 ASP B CA 1
ATOM 3380 C C . ASP B 1 228 ? -0.196 -17.375 7.238 1 63.94 228 ASP B C 1
ATOM 3382 O O . ASP B 1 228 ? -0.189 -16.422 8.016 1 63.94 228 ASP B O 1
ATOM 3386 N N . GLU B 1 229 ? 0.909 -18.047 6.746 1 70.31 229 GLU B N 1
ATOM 3387 C CA . GLU B 1 229 ? 2.215 -17.703 7.297 1 70.31 229 GLU B CA 1
ATOM 3388 C C . GLU B 1 229 ? 2.824 -16.516 6.562 1 70.31 229 GLU B C 1
ATOM 3390 O O . GLU B 1 229 ? 2.617 -16.344 5.359 1 70.31 229 GLU B O 1
ATOM 3395 N N . ILE B 1 230 ? 3.23 -15.641 7.277 1 71.62 230 ILE B N 1
ATOM 3396 C CA . ILE B 1 230 ? 4.16 -14.641 6.766 1 71.62 230 ILE B CA 1
ATOM 3397 C C . ILE B 1 230 ? 5.594 -15.078 7.051 1 71.62 230 ILE B C 1
ATOM 3399 O O . ILE B 1 230 ? 5.984 -15.227 8.211 1 71.62 230 ILE B O 1
ATOM 3403 N N . VAL B 1 231 ? 6.242 -15.523 5.918 1 72 231 VAL B N 1
ATOM 3404 C CA . VAL B 1 231 ? 7.637 -15.93 6.047 1 72 231 VAL B CA 1
ATOM 3405 C C . VAL B 1 231 ? 8.547 -14.82 5.523 1 72 231 VAL B C 1
ATOM 3407 O O . VAL B 1 231 ? 8.258 -14.211 4.492 1 72 231 VAL B O 1
ATOM 3410 N N . ARG B 1 232 ? 9.492 -14.469 6.262 1 70.94 232 ARG B N 1
ATOM 3411 C CA . ARG B 1 232 ? 10.477 -13.453 5.891 1 70.94 232 ARG B CA 1
ATOM 3412 C C . ARG B 1 232 ? 11.789 -14.094 5.461 1 70.94 232 ARG B C 1
ATOM 3414 O O . ARG B 1 232 ? 12.312 -14.969 6.156 1 70.94 232 ARG B O 1
ATOM 3421 N N . LEU B 1 233 ? 12.125 -13.922 4.309 1 60.19 233 LEU B N 1
ATOM 3422 C CA . LEU B 1 233 ? 13.438 -14.328 3.807 1 60.19 233 LEU B CA 1
ATOM 3423 C C . LEU B 1 233 ? 14.328 -13.117 3.574 1 60.19 233 LEU B C 1
ATOM 3425 O O . LEU B 1 233 ? 14.539 -12.703 2.43 1 60.19 233 LEU B O 1
ATOM 3429 N N . TYR B 1 234 ? 14.594 -12.219 4.473 1 56.69 234 TYR B N 1
ATOM 3430 C CA . TYR B 1 234 ? 15.633 -11.203 4.5 1 56.69 234 TYR B CA 1
ATOM 3431 C C . TYR B 1 234 ? 16.359 -11.203 5.836 1 56.69 234 TYR B C 1
ATOM 3433 O O . TYR B 1 234 ? 15.797 -11.594 6.859 1 56.69 234 TYR B O 1
ATOM 3441 N N . LEU B 1 235 ? 17.672 -11.336 5.895 1 43.53 235 LEU B N 1
ATOM 3442 C CA . LEU B 1 235 ? 18.484 -11.273 7.098 1 43.53 235 LEU B CA 1
ATOM 3443 C C . LEU B 1 235 ? 18.375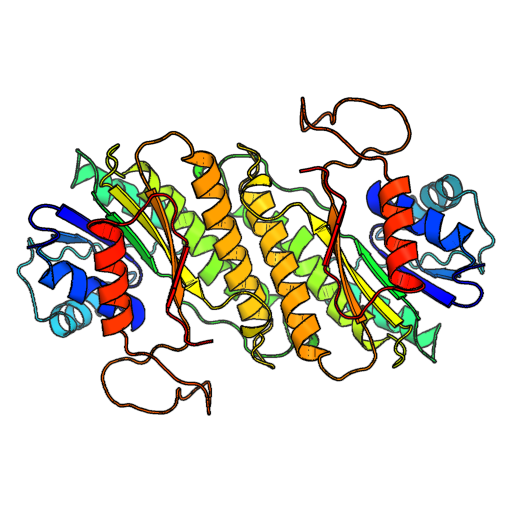 -9.906 7.762 1 43.53 235 LEU B C 1
ATOM 3445 O O . LEU B 1 235 ? 18.422 -8.875 7.086 1 43.53 235 LEU B O 1
ATOM 3449 N N . ASP B 1 236 ? 17.438 -9.633 8.773 1 41.91 236 ASP B N 1
ATOM 3450 C CA . ASP B 1 236 ? 17.703 -8.43 9.555 1 41.91 236 ASP B CA 1
ATOM 3451 C C . ASP B 1 236 ? 19.203 -8.242 9.789 1 41.91 236 ASP B C 1
ATOM 3453 O O . ASP B 1 236 ? 19.953 -9.211 9.852 1 41.91 236 ASP B O 1
#

Organism: NCBI:txid2649997

Secondary structure (DSSP, 8-state):
-TTTT-EEEESSTTSHHHHHHHHHHHHTT-EEE--BSSGGGHHHHHHHTT---TTTEE--B--TTSHHHHHHHHHHHHHH-TT-BSEEEE--------B-GGG--HHHHHHHIIIIIIHHHHHHHHHGGGB-SSTT-EEEEEEE--SGGG--TTBHHHHHHHHHHHHHHHHHHHHTTTSSSEEEEEEE--EESSS----BTTBTTS--EEHHHHHHHHHHHHHHPPTT-EEEES--/-TTTT-EEEESSTTSHHHHHHHHHHHHTT-EEE--BSSGGGHHHHHHHTT---TTTEE--B--TTSHHHHHHHHHHHHHH-TT-BSEEEE--------B-GGG--HHHHHHHIIIIIIHHHHHHHHHGGGB-SSTT-EEEEEEE--SGGG--TTBHHHHHHHHHHHHHHHHHHHHTTTSSSEEEEEEE--EESSS----BTTBTTS--EEHHHHHHHHHHHHHHPPTT-EEEES--

Foldseek 3Di:
DLQAPAEEEFEPCLDQQSVLQLLLCVVVHYQYEYEDQDPVSVVVSCVSSPNDDCRRYPYHHFDLLDQVRLQVVLVVQCVVPVQFGAEYEDDFDADADWADPVPDDPVRLVRLCSRQQVSLVSNCVRHVVRHHQALLGEYEYEAEDEDPVPPPVTQVSNNVSRVNNVVVLVVVCVVCVVTNYAREYEYEYAEDHDPPQDARPVHGPAGYHYSNVSNVVVSVCNSDNDGHDYHYHGDD/DLQAPAEEEQEPCLDQQSVLQLLLCVVVHYQYEYEDQDPVSVVVSCVSSPNDDCRRYPYHHFDLLDQVRLQVVLVVQCVVPVQFGAEYEDDFDADADWADPVPDDPVRLVRLCSRQQVSLVSNCVRHVVRHHQALLGEYEYEAEDEDPVPPPVTQVSNNVSRVNNVVVLVVVCVVCVVTNYAREYEYEYAEDHDPPQDARPVHGPAGYHYSNVSNVVVSVCNSDNDGHDYHYHGDD

Radius of gyration: 23.71 Å; Cα contacts (8 Å, |Δi|>4): 1081; chains: 2; bounding box: 53×71×54 Å

Solvent-accessible surface area (backbone atoms only — not comparable to full-atom values): 23577 Å² total; per-residue (Å²): 101,82,32,53,86,34,37,32,39,32,32,38,31,83,44,58,60,23,33,22,32,50,42,39,40,47,72,27,41,20,30,37,37,34,49,32,66,48,72,86,50,49,66,58,41,39,55,76,59,66,54,61,58,67,88,41,46,38,62,54,71,38,51,38,66,40,60,68,32,12,42,52,47,25,51,52,51,43,68,73,33,75,81,36,34,34,33,36,38,47,37,68,59,71,72,60,56,71,27,42,66,74,63,63,42,73,67,45,49,53,50,27,45,40,42,46,35,46,19,52,47,22,42,47,48,26,47,58,80,38,42,28,89,33,68,69,11,36,43,31,38,54,43,42,49,61,58,84,82,36,40,44,75,45,26,20,54,48,28,20,46,27,22,23,41,49,12,46,51,37,28,49,41,43,66,38,58,93,49,52,41,24,44,33,36,42,25,32,56,53,68,36,53,72,84,68,87,50,64,31,85,88,40,75,89,37,79,49,40,46,15,60,57,55,8,50,51,53,48,50,50,56,64,65,46,67,74,59,38,77,44,74,59,54,85,128,101,81,32,54,87,34,35,32,40,32,32,38,32,84,42,57,60,24,33,21,33,50,42,39,41,47,72,27,41,19,30,37,37,34,50,32,65,46,73,84,49,49,66,60,42,38,54,76,58,66,55,63,58,64,87,40,47,38,62,55,71,39,51,36,66,40,58,68,32,12,43,50,46,25,50,52,51,43,70,74,32,75,81,36,34,33,33,36,39,48,36,66,59,71,73,60,56,71,29,42,66,75,63,64,42,72,66,45,50,52,49,27,45,40,44,46,33,47,18,50,49,23,42,46,48,27,47,58,80,39,41,28,89,32,66,69,10,35,40,32,38,54,44,41,49,63,58,83,80,38,40,44,71,47,26,22,55,48,29,20,44,25,23,21,42,48,12,46,53,36,27,48,40,44,65,38,58,91,47,51,41,24,44,32,36,42,26,32,54,53,67,35,53,71,84,67,86,50,63,30,84,88,40,76,89,38,82,49,39,48,17,61,57,55,7,51,51,51,47,51,48,54,65,64,47,66,75,59,38,78,44,74,59,51,86,128

pLDDT: mean 87.53, std 13.79, range [41.91, 98.75]

Sequence (472 aa):
MALEGRVAVITGATGIVGEGIARAFLEAGATVVAPIRSAGKEAGLRAALGSPPAERLITPVEDYSHIEGAKHLGVYVGVKFKDGVDHVVACTGGMVQMGLVTQITTEGFNQAMHDRVLGQICLAQALAPLLKAEPSSSYTVITGRLGETCTMPDGALFSVCNAAVYGIVQALQGEYRGKPQRINELRIGAIVRRDSEAEHPSFPGKKAYPASMVGSKAIEMAAGGQSDEIVRLYLDMALEGRVAVITGATGIVGEGIARAFLEAGATVVAPIRSAGKEAGLRAALGSPPAERLITPVEDYSHIEGAKHLGVYVGVKFKDGVDHVVACTGGMVQMGLVTQITTEGFNQAMHDRVLGQICLAQALAPLLKAEPSSSYTVITGRLGETCTMPDGALFSVCNAAVYGIVQALQGEYRGKPQRINELRIGAIVRRDSEAEHPSFPGKKAYPASMVGSKAIEMAAGGQSDEIVRLYLD

Nearest PDB structures (foldseek):
  2b4q-assembly1_A  TM=8.108E-01  e=3.506E-13  Pseudomonas aeruginosa
  7btm-assembly3_H-2  TM=8.239E-01  e=1.798E-12  Streptomyces lusitanus
  2bgl-assembly1_A  TM=8.115E-01  e=1.729E-11  Podophyllum peltatum
  5ts3-assembly1_B-2  TM=7.939E-01  e=5.362E-11  Brucella melitensis ATCC 23457
  4nbr-assembly1_A  TM=7.932E-01  e=1.663E-10  Brucella abortus bv. 1 str. 9-941

InterPro domains:
  IPR002347 Short-chain dehydrogenase/reductase SDR [PF13561] (17-193)
  IPR036291 NAD(P)-binding domain superfamily [SSF51735] (1-192)
  IPR051122 SDR DHRS6-like [PTHR43477] (3-191)